Protein AF-0000000068866828 (afdb_homodimer)

Nearest PDB structures (foldseek):
  1rya-assembly1_B  TM=8.725E-01  e=2.929E-12  Escherichia coli
  2i8u-assembly1_B  TM=8.802E-01  e=6.859E-12  Escherichia coli
  2gt2-assembly2_C  TM=8.714E-01  e=5.096E-11  Escherichia coli
  2gt4-assembly2_C-2  TM=8.509E-01  e=1.826E-10  Escherichia coli K-12
  2gt2-assembly1_A  TM=8.702E-01  e=3.353E-10  Escherichia coli

Solvent-accessible surface area (backbone atoms only — not comparable to full-atom values): 23384 Å² total; per-residue (Å²): 126,53,58,54,61,32,41,31,40,58,65,75,70,71,68,84,54,83,67,59,53,64,61,42,28,55,39,36,50,39,34,14,32,30,29,14,30,31,48,32,22,34,83,85,56,57,30,33,47,33,31,27,29,71,45,64,64,58,62,36,73,36,64,45,50,45,71,30,47,39,77,52,44,62,40,51,26,31,41,51,30,41,29,70,40,27,62,43,90,66,67,52,70,54,46,38,50,44,45,39,36,32,41,31,29,18,38,32,78,41,53,67,29,77,64,21,38,22,34,38,29,42,31,22,39,32,68,43,53,72,71,57,55,73,62,44,49,70,45,68,87,50,28,81,46,71,49,78,36,50,40,66,55,48,62,74,44,75,49,59,67,65,60,38,48,49,54,34,31,48,51,24,46,50,30,45,51,52,32,43,53,36,53,75,71,64,50,53,44,63,59,39,21,52,33,41,48,47,22,47,49,39,42,46,50,41,52,48,56,56,36,68,35,13,34,71,69,81,43,35,27,28,33,39,78,56,95,82,34,64,46,68,35,52,52,130,126,53,57,56,62,31,40,31,40,58,66,74,70,69,68,85,54,82,65,58,52,64,59,41,28,56,40,37,50,40,34,14,33,30,29,14,30,31,49,30,22,35,83,83,56,56,30,33,46,35,30,25,29,72,44,63,64,58,61,38,72,35,64,45,49,45,70,30,48,40,76,53,47,61,40,52,25,30,40,51,31,39,28,69,40,28,63,44,89,66,67,52,67,55,46,40,50,43,44,38,35,31,40,30,28,20,38,33,76,40,52,68,31,75,64,22,38,21,33,39,29,43,32,21,41,33,67,41,53,72,71,56,55,72,62,45,48,71,45,66,90,50,28,80,45,72,46,78,36,50,40,68,55,48,62,74,43,76,49,58,65,68,60,39,48,48,55,33,33,46,52,24,46,51,29,46,50,52,32,44,51,36,54,76,69,63,51,54,44,63,58,39,22,52,33,41,49,48,23,44,50,39,42,46,51,41,54,49,56,54,32,69,36,26,18,52,76,76,34,33,27,30,34,38,77,56,95,82,35,64,46,68,34,49,52,130

Foldseek 3Di:
DDDDDDDDDDDDDFDPDDDPLVVVVVVQLPDAFEKEFEFEAAPVLQKTKWFQFCFPDDRGTDTQITGDGPPDDSLRRRQVSCCVFFVDRDDSVQWAFQDKDKDWGCAHPGPVGRSTGIYIYGYTYHHDYPVSNVSTDGDVVTGVDMDMDGLVCQCPHFDDVVSNLSSLSVQLVVLVVVLVVCVVVVHDPVVNVVSVVSNCVSVVVSVVSQCVQEPPDPFHWDWDDDPSGIHIHHDD/DDDDDDDDDDDDDFPPDDDPLQVVVVVQLPDAFEKEFEFEAAPVLQKTKWFQFCFPDDRGTDTQITGDGPPDDSLRRRQVSCCVFFVDRDDSVQWAFQDKDKDWGCAHPGPVGRSTGIYIYGYTYHHDYPVSNVSTDGDVNTGVDMDMDGLVCQCPHFDDVVSNLSSLSVQLVVLVVVLVVCVVVVHDPVVNVVSVVSNCVSVVVSVVSQVVLAQPPNFHWDWDDDPSGIHIHRDD

Radius of gyration: 21.5 Å; Cα contacts (8 Å, |Δi|>4): 1083; chains: 2; bounding box: 62×59×50 Å

InterPro domains:
  IPR000086 NUDIX hydrolase domain [PF00293] (37-169)
  IPR000086 NUDIX hydrolase domain [PS51462] (30-172)
  IPR015797 NUDIX hydrolase-like domain superfamily [SSF55811] (23-171)

Sequence (472 aa):
MQRTPQFITGEFTPRHCFLPDDEYGRCLDTVVKACSDVLVTDASGSKVFLGQRKVEPQPDWWYIGGRSKPGETPEAAAARNVRRELKLDLPLERFEVVANYSFVWQFRQQPPAGNGTADISTVHRLALGDAEVAGAVFDEKEYAATKWWPAEDVLSGDFHPALKQAIRDVRAADAFKRLRELVVAGGADADVATAARLLVETAGARDAAVDALGGADGAPVAVSFANGRYTYRRAAMQRTPQFITGEFTPRHCFLPDDEYGRCLDTVVKACSDVLVTDASGSKVFLGQRKVEPQPDWWYIGGRSKPGETPEAAAARNVRRELKLDLPLERFEVVANYSFVWQFRQQPPAGNGTADISTVHRLALGDAEVAGAVFDEKEYAATKWWPAEDVLSGDFHPALKQAIRDVRAADAFKRLRELVVAGGADADVATAARLLVETAGARDAAVDALGGADGAPVAVSFANGRYTYRRAA

Structure (mmCIF, N/CA/C/O backbone):
data_AF-0000000068866828-model_v1
#
loop_
_entity.id
_entity.type
_entity.pdbx_description
1 polymer 'Nudix hydrolase domain-containing protein'
#
loop_
_atom_site.group_PDB
_atom_site.id
_atom_site.type_symbol
_atom_site.label_atom_id
_atom_site.label_alt_id
_atom_site.label_comp_id
_atom_site.label_asym_id
_atom_site.label_entity_id
_atom_site.label_seq_id
_atom_site.pdbx_PDB_ins_code
_atom_site.Cartn_x
_atom_site.Cartn_y
_atom_site.Cartn_z
_atom_site.occupancy
_atom_site.B_iso_or_equiv
_atom_site.auth_seq_id
_atom_site.auth_comp_id
_atom_site.auth_asym_id
_atom_site.auth_atom_id
_atom_site.pdbx_PDB_model_num
ATOM 1 N N . MET A 1 1 ? -11.32 -3.801 4.336 1 71.44 1 MET A N 1
ATOM 2 C CA . MET A 1 1 ? -10.734 -2.469 4.438 1 71.44 1 MET A CA 1
ATOM 3 C C . MET A 1 1 ? -9.219 -2.527 4.25 1 71.44 1 MET A C 1
ATOM 5 O O . MET A 1 1 ? -8.641 -3.613 4.203 1 71.44 1 MET A O 1
ATOM 9 N N . GLN A 1 2 ? -8.531 -1.443 3.885 1 83.75 2 GLN A N 1
ATOM 10 C CA . GLN A 1 2 ? -7.117 -1.34 3.545 1 83.75 2 GLN A CA 1
ATOM 11 C C . GLN A 1 2 ? -6.238 -1.812 4.699 1 83.75 2 GLN A C 1
ATOM 13 O O . GLN A 1 2 ? -6.535 -1.539 5.867 1 83.75 2 GLN A O 1
ATOM 18 N N . ARG A 1 3 ? -5.418 -2.748 4.562 1 89.56 3 ARG A N 1
ATOM 19 C CA . ARG A 1 3 ? -4.383 -3.188 5.492 1 89.56 3 ARG A CA 1
ATOM 20 C C . ARG A 1 3 ? -3.053 -3.389 4.777 1 89.56 3 ARG A C 1
ATOM 22 O O . ARG A 1 3 ? -3.018 -3.555 3.555 1 89.56 3 ARG A O 1
ATOM 29 N N . THR A 1 4 ? -2.035 -3.32 5.555 1 94.88 4 THR A N 1
ATOM 30 C CA . THR A 1 4 ? -0.705 -3.623 5.039 1 94.88 4 THR A CA 1
ATOM 31 C C . THR A 1 4 ? 0.054 -4.531 6 1 94.88 4 THR A C 1
ATOM 33 O O . THR A 1 4 ? 0.999 -4.094 6.66 1 94.88 4 THR A O 1
ATOM 36 N N . PRO A 1 5 ? -0.365 -5.812 6.09 1 94.38 5 PRO A N 1
ATOM 37 C CA . PRO A 1 5 ? 0.338 -6.699 7.023 1 94.38 5 PRO A CA 1
ATOM 38 C C . PRO A 1 5 ? 1.823 -6.84 6.695 1 94.38 5 PRO A C 1
ATOM 40 O O . PRO A 1 5 ? 2.217 -6.73 5.531 1 94.38 5 PRO A O 1
ATOM 43 N N . GLN A 1 6 ? 2.584 -7.082 7.719 1 96.06 6 GLN A N 1
ATOM 44 C CA . GLN A 1 6 ? 4.012 -7.309 7.547 1 96.06 6 GLN A CA 1
ATOM 45 C C . GLN A 1 6 ? 4.367 -8.773 7.762 1 96.06 6 GLN A C 1
ATOM 47 O O . GLN A 1 6 ? 3.885 -9.406 8.703 1 96.06 6 GLN A O 1
ATOM 52 N N . PHE A 1 7 ? 5.168 -9.281 6.898 1 96.06 7 PHE A N 1
ATOM 53 C CA . PHE A 1 7 ? 5.75 -10.617 7.008 1 96.06 7 PHE A CA 1
ATOM 54 C C . PHE A 1 7 ? 7.262 -10.531 7.184 1 96.06 7 PHE A C 1
ATOM 56 O O . PHE A 1 7 ? 7.961 -9.961 6.344 1 96.06 7 PHE A O 1
ATOM 63 N N . ILE A 1 8 ? 7.715 -11.039 8.281 1 96.06 8 ILE A N 1
ATOM 64 C CA . ILE A 1 8 ? 9.148 -11.078 8.562 1 96.06 8 ILE A CA 1
ATOM 65 C C . ILE A 1 8 ? 9.664 -12.508 8.359 1 96.06 8 ILE A C 1
ATOM 67 O O . ILE A 1 8 ? 9.352 -13.398 9.148 1 96.06 8 ILE A O 1
ATOM 71 N N . THR A 1 9 ? 10.461 -12.719 7.352 1 95.31 9 THR A N 1
ATOM 72 C CA . THR A 1 9 ? 10.992 -14.047 7.055 1 95.31 9 THR A CA 1
ATOM 73 C C . THR A 1 9 ? 12.422 -14.18 7.57 1 95.31 9 THR A C 1
ATOM 75 O O . THR A 1 9 ? 13.336 -13.516 7.066 1 95.31 9 THR A O 1
ATOM 78 N N . GLY A 1 10 ? 12.609 -15.078 8.523 1 93.81 10 GLY A N 1
ATOM 79 C CA . GLY A 1 10 ? 13.906 -15.219 9.172 1 93.81 10 GLY A CA 1
ATOM 80 C C . GLY A 1 10 ? 14.164 -14.148 10.227 1 93.81 10 GLY A C 1
ATOM 81 O O . GLY A 1 10 ? 13.219 -13.555 10.758 1 93.81 10 GLY A O 1
ATOM 82 N N . GLU A 1 11 ? 15.43 -14.016 10.594 1 92.69 11 GLU A N 1
ATOM 83 C CA . GLU A 1 11 ? 15.828 -13.016 11.578 1 92.69 11 GLU A CA 1
ATOM 84 C C . GLU A 1 11 ? 16.281 -11.727 10.906 1 92.69 11 GLU A C 1
ATOM 86 O O . GLU A 1 11 ? 16.938 -11.766 9.859 1 92.69 11 GLU A O 1
ATOM 91 N N . PHE A 1 12 ? 15.836 -10.664 11.445 1 94.69 12 PHE A N 1
ATOM 92 C CA . PHE A 1 12 ? 16.219 -9.359 10.906 1 94.69 12 PHE A CA 1
ATOM 93 C C . PHE A 1 12 ? 16.594 -8.398 12.039 1 94.69 12 PHE A C 1
ATOM 95 O O . PHE A 1 12 ? 15.828 -8.25 13 1 94.69 12 PHE A O 1
ATOM 102 N N . THR A 1 13 ? 17.75 -7.738 11.891 1 93.12 13 THR A N 1
ATOM 103 C CA . THR A 1 13 ? 18.172 -6.707 12.828 1 93.12 13 THR A CA 1
ATOM 104 C C . THR A 1 13 ? 18.219 -5.34 12.148 1 93.12 13 THR A C 1
ATOM 106 O O . THR A 1 13 ? 19 -5.125 11.227 1 93.12 13 THR A O 1
ATOM 109 N N . PRO A 1 14 ? 17.438 -4.457 12.641 1 90.56 14 PRO A N 1
ATOM 110 C CA . PRO A 1 14 ? 17.469 -3.117 12.055 1 90.56 14 PRO A CA 1
ATOM 111 C C . PRO A 1 14 ? 18.812 -2.424 12.266 1 90.56 14 PRO A C 1
ATOM 113 O O . PRO A 1 14 ? 19.422 -2.551 13.328 1 90.56 14 PRO A O 1
ATOM 116 N N . ARG A 1 15 ? 19.312 -1.716 11.305 1 87.75 15 ARG A N 1
ATOM 117 C CA . ARG A 1 15 ? 20.609 -1.033 11.398 1 87.75 15 ARG A CA 1
ATOM 118 C C . ARG A 1 15 ? 20.422 0.473 11.547 1 87.75 15 ARG A C 1
ATOM 120 O O . ARG A 1 15 ? 21.312 1.173 12.016 1 87.75 15 ARG A O 1
ATOM 127 N N . HIS A 1 16 ? 19.391 1.045 11.398 1 81.56 16 HIS A N 1
ATOM 128 C CA . HIS A 1 16 ? 19.031 2.457 11.484 1 81.56 16 HIS A CA 1
ATOM 129 C C . HIS A 1 16 ? 20.203 3.342 11.062 1 81.56 16 HIS A C 1
ATOM 131 O O . HIS A 1 16 ? 20.656 4.195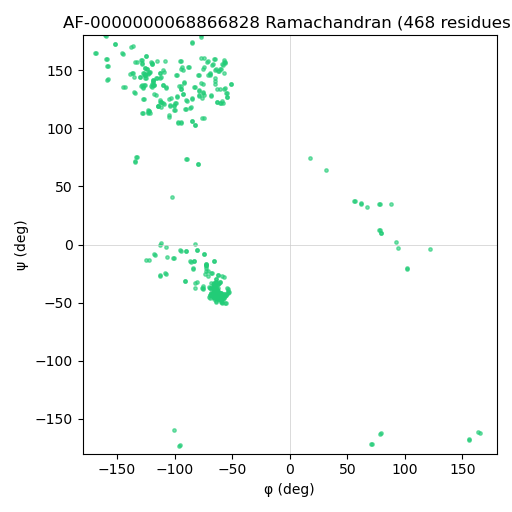 11.836 1 81.56 16 HIS A O 1
ATOM 137 N N . CYS A 1 17 ? 20.625 3.266 9.852 1 85.06 17 CYS A N 1
ATOM 138 C CA . CYS A 1 17 ? 21.781 4.023 9.359 1 85.06 17 CYS A CA 1
ATOM 139 C C . CYS A 1 17 ? 21.328 5.137 8.422 1 85.06 17 CYS A C 1
ATOM 141 O O . CYS A 1 17 ? 20.188 5.152 7.969 1 85.06 17 CYS A O 1
ATOM 143 N N . PHE A 1 18 ? 22.266 6.164 8.305 1 88.94 18 PHE A N 1
ATOM 144 C CA . PHE A 1 18 ? 22.062 7.281 7.391 1 88.94 18 PHE A CA 1
ATOM 145 C C . PHE A 1 18 ? 23.172 7.336 6.344 1 88.94 18 PHE A C 1
ATOM 147 O O . PHE A 1 18 ? 24.328 7.102 6.66 1 88.94 18 PHE A O 1
ATOM 154 N N . LEU A 1 19 ? 22.734 7.676 5.184 1 93.31 19 LEU A N 1
ATOM 155 C CA . LEU A 1 19 ? 23.688 7.902 4.105 1 93.31 19 LEU A CA 1
ATOM 156 C C . LEU A 1 19 ? 23.969 9.391 3.938 1 93.31 19 LEU A C 1
ATOM 158 O O . LEU A 1 19 ? 23.109 10.227 4.18 1 93.31 19 LEU A O 1
ATOM 162 N N . PRO A 1 20 ? 25.234 9.641 3.57 1 94.38 20 PRO A N 1
ATOM 163 C CA . PRO A 1 20 ? 25.484 11.031 3.176 1 94.38 20 PRO A CA 1
ATOM 164 C C . PRO A 1 20 ? 24.562 11.492 2.047 1 94.38 20 PRO A C 1
ATOM 166 O O . PRO A 1 20 ? 24.109 10.672 1.243 1 94.38 20 PRO A O 1
ATOM 169 N N . ASP A 1 21 ? 24.391 12.781 1.974 1 94.31 21 ASP A N 1
ATOM 170 C CA . ASP A 1 21 ? 23.406 13.352 1.072 1 94.31 21 ASP A CA 1
ATOM 171 C C . ASP A 1 21 ? 23.656 12.93 -0.371 1 94.31 21 ASP A C 1
ATOM 173 O O . ASP A 1 21 ? 22.719 12.633 -1.113 1 94.31 21 ASP A O 1
ATOM 177 N N . ASP A 1 22 ? 24.844 12.938 -0.783 1 93.19 22 ASP A N 1
ATOM 178 C CA . ASP A 1 22 ? 25.172 12.594 -2.166 1 93.19 22 ASP A CA 1
ATOM 179 C C . ASP A 1 22 ? 24.844 11.133 -2.465 1 93.19 22 ASP A C 1
ATOM 181 O O . ASP A 1 22 ? 24.25 10.828 -3.504 1 93.19 22 ASP A O 1
ATOM 185 N N . GLU A 1 23 ? 25.234 10.242 -1.543 1 93.88 23 GLU A N 1
ATOM 186 C CA . GLU A 1 23 ? 24.906 8.828 -1.703 1 93.88 23 GLU A CA 1
ATOM 187 C C . GLU A 1 23 ? 23.406 8.586 -1.621 1 93.88 23 GLU A C 1
ATOM 189 O O . GLU A 1 23 ? 22.859 7.785 -2.381 1 93.88 23 GLU A O 1
ATOM 194 N N . TYR A 1 24 ? 22.828 9.258 -0.709 1 95.69 24 TYR A N 1
ATOM 195 C CA . TYR A 1 24 ? 21.375 9.125 -0.58 1 95.69 24 TYR A CA 1
ATOM 196 C C . TYR A 1 24 ? 20.672 9.625 -1.835 1 95.69 24 TYR A C 1
ATOM 198 O O . TYR A 1 24 ? 19.672 9.047 -2.254 1 95.69 24 TYR A O 1
ATOM 206 N N . GLY A 1 25 ? 21.172 10.688 -2.375 1 94.75 25 GLY A N 1
ATOM 207 C CA . GLY A 1 25 ? 20.625 11.172 -3.633 1 94.75 25 GLY A CA 1
ATOM 208 C C . GLY A 1 25 ? 20.656 10.117 -4.73 1 94.75 25 GLY A C 1
ATOM 209 O O . GLY A 1 25 ? 19.672 9.938 -5.441 1 94.75 25 GLY A O 1
ATOM 210 N N . ARG A 1 26 ? 21.75 9.422 -4.844 1 94.44 26 ARG A N 1
ATOM 211 C CA . ARG A 1 26 ? 21.844 8.352 -5.836 1 94.44 26 ARG A CA 1
ATOM 212 C C . ARG A 1 26 ? 20.891 7.211 -5.512 1 94.44 26 ARG A C 1
ATOM 214 O O . ARG A 1 26 ? 20.328 6.59 -6.414 1 94.44 26 ARG A O 1
ATOM 221 N N . CYS A 1 27 ? 20.75 6.992 -4.262 1 95.38 27 CYS A N 1
ATOM 222 C CA . CYS A 1 27 ? 19.766 6.008 -3.82 1 95.38 27 CYS A CA 1
ATOM 223 C C . CYS A 1 27 ? 18.359 6.375 -4.305 1 95.38 27 CYS A C 1
ATOM 225 O O . CYS A 1 27 ? 17.672 5.547 -4.887 1 95.38 27 CYS A O 1
ATOM 227 N N . LEU A 1 28 ? 18.016 7.617 -4.152 1 96.06 28 LEU A N 1
ATOM 228 C CA . LEU A 1 28 ? 16.688 8.086 -4.5 1 96.06 28 LEU A CA 1
ATOM 229 C C . LEU A 1 28 ? 16.469 8.031 -6.008 1 96.06 28 LEU A C 1
ATOM 231 O O . LEU A 1 28 ? 15.32 7.938 -6.469 1 96.06 28 LEU A O 1
ATOM 235 N N . ASP A 1 29 ? 17.531 8.07 -6.766 1 96.06 29 ASP A N 1
ATOM 236 C CA . ASP A 1 29 ? 17.438 7.957 -8.219 1 96.06 29 ASP A CA 1
ATOM 237 C C . ASP A 1 29 ? 17.109 6.523 -8.633 1 96.06 29 ASP A C 1
ATOM 239 O O . ASP A 1 29 ? 16.672 6.285 -9.758 1 96.06 29 ASP A O 1
ATOM 243 N N . THR A 1 30 ? 17.312 5.59 -7.699 1 95.19 30 THR A N 1
ATOM 244 C CA . THR A 1 30 ? 17.281 4.184 -8.086 1 95.19 30 THR A CA 1
ATOM 245 C C . THR A 1 30 ? 16.078 3.479 -7.461 1 95.19 30 THR A C 1
ATOM 247 O O . THR A 1 30 ? 15.547 2.52 -8.031 1 95.19 30 THR A O 1
ATOM 250 N N . VAL A 1 31 ? 15.602 3.979 -6.32 1 96.12 31 VAL A N 1
ATOM 251 C CA . VAL A 1 31 ? 14.594 3.219 -5.582 1 96.12 31 VAL A CA 1
ATOM 252 C C . VAL A 1 31 ? 13.367 4.086 -5.336 1 96.12 31 VAL A C 1
ATOM 254 O O . VAL A 1 31 ? 13.461 5.316 -5.297 1 96.12 31 VAL A O 1
ATOM 257 N N . VAL A 1 32 ? 12.219 3.469 -5.332 1 97.88 32 VAL A N 1
ATOM 258 C CA . VAL A 1 32 ? 11.016 4.043 -4.73 1 97.88 32 VAL A CA 1
ATOM 259 C C . VAL A 1 32 ? 10.969 3.701 -3.242 1 97.88 32 VAL A C 1
ATOM 261 O O . VAL A 1 32 ? 10.922 2.527 -2.867 1 97.88 32 VAL A O 1
ATOM 264 N N . LYS A 1 33 ? 11.008 4.672 -2.412 1 98.19 33 LYS A N 1
ATOM 265 C CA . LYS A 1 33 ? 11.117 4.41 -0.98 1 98.19 33 LYS A CA 1
ATOM 266 C C . LYS A 1 33 ? 9.742 4.383 -0.32 1 98.19 33 LYS A C 1
ATOM 268 O O . LYS A 1 33 ? 8.789 4.984 -0.824 1 98.19 33 LYS A O 1
ATOM 273 N N . ALA A 1 34 ? 9.656 3.74 0.811 1 98.56 34 ALA A N 1
ATOM 274 C CA . ALA A 1 34 ? 8.414 3.664 1.576 1 98.56 34 ALA A CA 1
ATOM 275 C C . ALA A 1 34 ? 8.328 4.793 2.6 1 98.56 34 ALA A C 1
ATOM 277 O O . ALA A 1 34 ? 9.328 5.141 3.23 1 98.56 34 ALA A O 1
ATOM 278 N N . CYS A 1 35 ? 7.164 5.328 2.707 1 98.38 35 CYS A N 1
ATOM 279 C CA . CYS A 1 35 ? 6.82 6.309 3.732 1 98.38 35 CYS A CA 1
ATOM 280 C C . CYS A 1 35 ? 5.551 5.902 4.469 1 98.38 35 CYS A C 1
ATOM 282 O O . CYS A 1 35 ? 4.82 5.02 4.02 1 98.38 35 CYS A O 1
ATOM 284 N N . SER A 1 36 ? 5.379 6.41 5.613 1 98.25 36 SER A N 1
ATOM 285 C CA . SER A 1 36 ? 4.141 6.324 6.383 1 98.25 36 SER A CA 1
ATOM 286 C C . SER A 1 36 ? 3.607 7.711 6.73 1 98.25 36 SER A C 1
ATOM 288 O O . SER A 1 36 ? 4.27 8.477 7.43 1 98.25 36 SER A O 1
ATOM 290 N N . ASP A 1 37 ? 2.484 7.984 6.188 1 98.19 37 ASP A N 1
ATOM 291 C CA . ASP A 1 37 ? 1.823 9.266 6.402 1 98.19 37 ASP A CA 1
ATOM 292 C C . ASP A 1 37 ? 0.583 9.109 7.277 1 98.19 37 ASP A C 1
ATOM 294 O O . ASP A 1 37 ? -0.05 8.047 7.277 1 98.19 37 ASP A O 1
ATOM 298 N N . VAL A 1 38 ? 0.293 10.156 8.047 1 98.25 38 VAL A N 1
ATOM 299 C CA . VAL A 1 38 ? -0.773 10.055 9.039 1 98.25 38 VAL A CA 1
ATOM 300 C C . VAL A 1 38 ? -1.753 11.211 8.859 1 98.25 38 VAL A C 1
ATOM 302 O O . VAL A 1 38 ? -1.39 12.375 9.047 1 98.25 38 VAL A O 1
ATOM 305 N N . LEU A 1 39 ? -2.912 10.875 8.477 1 98.19 39 LEU A N 1
ATOM 306 C CA . LEU A 1 39 ? -4.016 11.82 8.523 1 98.19 39 LEU A CA 1
ATOM 307 C C . LEU A 1 39 ? -4.625 11.875 9.922 1 98.19 39 LEU A C 1
ATOM 309 O O . LEU A 1 39 ? -5.379 10.984 10.305 1 98.19 39 LEU A O 1
ATOM 313 N N . VAL A 1 40 ? -4.301 12.898 10.641 1 97.25 40 VAL A N 1
ATOM 314 C CA . VAL A 1 40 ? -4.859 13.094 11.977 1 97.25 40 VAL A CA 1
ATOM 315 C C . VAL A 1 40 ? -6.273 13.664 11.867 1 97.25 40 VAL A C 1
ATOM 317 O O . VAL A 1 40 ? -6.5 14.648 11.164 1 97.25 40 VAL A O 1
ATOM 320 N N . THR A 1 41 ? -7.188 13.039 12.523 1 97.69 41 THR A N 1
ATOM 321 C CA . THR A 1 41 ? -8.578 13.492 12.539 1 97.69 41 THR A CA 1
ATOM 322 C C . THR A 1 41 ? -9.07 13.688 13.969 1 97.69 41 THR A C 1
ATOM 324 O O . THR A 1 41 ? -8.438 13.203 14.914 1 97.69 41 THR A O 1
ATOM 327 N N . ASP A 1 42 ? -10.141 14.414 14.094 1 95.56 42 ASP A N 1
ATOM 328 C CA . ASP A 1 42 ? -10.859 14.344 15.359 1 95.56 42 ASP A CA 1
ATOM 329 C C . ASP A 1 42 ? -11.68 13.055 15.453 1 95.56 42 ASP A C 1
ATOM 331 O O . ASP A 1 42 ? -11.703 12.266 14.508 1 95.56 42 ASP A O 1
ATOM 335 N N . ALA A 1 43 ? -12.336 12.875 16.547 1 90.5 43 ALA A N 1
ATOM 336 C CA . ALA A 1 43 ? -13.047 11.625 16.797 1 90.5 43 ALA A CA 1
ATOM 337 C C . ALA A 1 43 ? -14.148 11.406 15.766 1 90.5 43 ALA A C 1
ATOM 339 O O . ALA A 1 43 ? -14.398 10.273 15.344 1 90.5 43 ALA A O 1
ATOM 340 N N . SER A 1 44 ? -14.773 12.469 15.32 1 91.38 44 SER A N 1
ATOM 341 C CA . SER A 1 44 ? -15.906 12.352 14.414 1 91.38 44 SER A CA 1
ATOM 342 C C . SER A 1 44 ? -15.445 12.273 12.961 1 91.38 44 SER A C 1
ATOM 344 O O . SER A 1 44 ? -16.234 11.93 12.078 1 91.38 44 SER A O 1
ATOM 346 N N . GLY A 1 45 ? -14.195 12.609 12.703 1 93.88 45 GLY A N 1
ATOM 347 C CA . GLY A 1 45 ? -13.711 12.672 11.336 1 93.88 45 GLY A CA 1
ATOM 348 C C . GLY A 1 45 ? -14.109 13.953 10.617 1 93.88 45 GLY A C 1
ATOM 349 O O . GLY A 1 45 ? -13.875 14.094 9.414 1 93.88 45 GLY A O 1
ATOM 350 N N . SER A 1 46 ? -14.648 14.93 11.336 1 95.81 46 SER A N 1
ATOM 351 C CA . SER A 1 46 ? -15.148 16.156 10.719 1 95.81 46 SER A CA 1
ATOM 352 C C . SER A 1 46 ? -14.023 17.156 10.508 1 95.81 46 SER A C 1
ATOM 354 O O . SER A 1 46 ? -14.18 18.125 9.742 1 95.81 46 SER A O 1
ATOM 356 N N . LYS A 1 47 ? -12.969 16.984 11.234 1 96.81 47 LYS A N 1
ATOM 357 C CA . LYS A 1 47 ? -11.797 17.844 11.094 1 96.81 47 LYS A CA 1
ATOM 358 C C . LYS A 1 47 ? -10.539 17.031 10.836 1 96.81 47 LYS A C 1
ATOM 360 O O . LYS A 1 47 ? -10.445 15.867 11.258 1 96.81 47 LYS A O 1
ATOM 365 N N . VAL A 1 48 ? -9.617 17.609 10.164 1 97.25 48 VAL A N 1
ATOM 366 C CA . VAL A 1 48 ? -8.297 17.031 9.969 1 97.25 48 VAL A CA 1
ATOM 367 C C . VAL A 1 48 ? -7.215 18 10.43 1 97.25 48 VAL A C 1
ATOM 369 O O . VAL A 1 48 ? -7.379 19.219 10.305 1 97.25 48 VAL A O 1
ATOM 372 N N . PHE A 1 49 ? -6.18 17.469 11.008 1 95 49 PHE A N 1
ATOM 373 C CA . PHE A 1 49 ? -5.031 18.25 11.469 1 95 49 PHE A CA 1
ATOM 374 C C . PHE A 1 49 ? -3.881 18.156 10.469 1 95 49 PHE A C 1
ATOM 376 O O . PHE A 1 49 ? -3.385 17.062 10.188 1 95 49 PHE A O 1
ATOM 383 N N . LEU A 1 50 ? -3.438 19.328 9.891 1 95.12 50 LEU A N 1
ATOM 384 C CA . LEU A 1 50 ? -2.383 19.375 8.883 1 95.12 50 LEU A CA 1
ATOM 385 C C . LEU A 1 50 ? -1.253 20.312 9.32 1 95.12 50 LEU A C 1
ATOM 387 O O . LEU A 1 50 ? -1.462 21.203 10.133 1 95.12 50 LEU A O 1
ATOM 391 N N . GLY A 1 51 ? -0.104 20 8.852 1 93.25 51 GLY A N 1
ATOM 392 C CA . GLY A 1 51 ? 1.042 20.875 9.008 1 93.25 51 GLY A CA 1
ATOM 393 C C . GLY A 1 51 ? 1.486 21.516 7.703 1 93.25 51 GLY A C 1
ATOM 394 O O . GLY A 1 51 ? 1.486 20.859 6.656 1 93.25 51 GLY A O 1
ATOM 395 N N . GLN A 1 52 ? 1.784 22.781 7.812 1 93.5 52 GLN A N 1
ATOM 396 C CA . GLN A 1 52 ? 2.355 23.469 6.66 1 93.5 52 GLN A CA 1
ATOM 397 C C . GLN A 1 52 ? 3.869 23.281 6.602 1 93.5 52 GLN A C 1
ATOM 399 O O . GLN A 1 52 ? 4.605 23.938 7.332 1 93.5 52 GLN A O 1
ATOM 404 N N . ARG A 1 53 ? 4.301 22.438 5.652 1 90.12 53 ARG A N 1
ATOM 405 C CA . ARG A 1 53 ? 5.715 22.078 5.547 1 90.12 53 ARG A CA 1
ATOM 406 C C . ARG A 1 53 ? 6.523 23.219 4.945 1 90.12 53 ARG A C 1
ATOM 408 O O . ARG A 1 53 ? 6.023 23.969 4.094 1 90.12 53 ARG A O 1
ATOM 415 N N . LYS A 1 54 ? 7.852 23.281 5.344 1 87 54 LYS A N 1
ATOM 416 C CA . LYS A 1 54 ? 8.758 24.297 4.84 1 87 54 LYS A CA 1
ATOM 417 C C . LYS A 1 54 ? 9.836 23.688 3.945 1 87 54 LYS A C 1
ATOM 419 O O . LYS A 1 54 ? 10.672 24.406 3.395 1 87 54 LYS A O 1
ATOM 424 N N . VAL A 1 55 ? 9.797 22.359 3.734 1 82.94 55 VAL A N 1
ATOM 425 C CA . VAL A 1 55 ? 10.898 21.688 3.066 1 82.94 55 VAL A CA 1
ATOM 426 C C . VAL A 1 55 ? 10.367 20.844 1.907 1 82.94 55 VAL A C 1
ATOM 428 O O . VAL A 1 55 ? 9.188 20.5 1.879 1 82.94 55 VAL A O 1
ATOM 431 N N . GLU A 1 56 ? 11.297 20.641 0.955 1 85.5 56 GLU A N 1
ATOM 432 C CA . GLU A 1 56 ? 10.984 19.734 -0.135 1 85.5 56 GLU A CA 1
ATOM 433 C C . GLU A 1 56 ? 10.797 18.297 0.381 1 85.5 56 GLU A C 1
ATOM 435 O O . GLU A 1 56 ? 11.344 17.938 1.423 1 85.5 56 GLU A O 1
ATOM 440 N N . PRO A 1 57 ? 9.992 17.484 -0.248 1 88.06 57 PRO A N 1
ATOM 441 C CA . PRO A 1 57 ? 9.445 17.656 -1.595 1 88.06 57 PRO A CA 1
ATOM 442 C C . PRO A 1 57 ? 8.055 18.281 -1.588 1 88.06 57 PRO A C 1
ATOM 444 O O . PRO A 1 57 ? 7.504 18.594 -2.65 1 88.06 57 PRO A O 1
ATOM 447 N N . GLN A 1 58 ? 7.379 18.547 -0.515 1 82.81 58 GLN A N 1
ATOM 448 C CA . GLN A 1 58 ? 6.004 19.031 -0.47 1 82.81 58 GLN A CA 1
ATOM 449 C C . GLN A 1 58 ? 5.867 20.203 0.498 1 82.81 58 GLN A C 1
ATOM 451 O O . GLN A 1 58 ? 5.238 20.078 1.552 1 82.81 58 GLN A O 1
ATOM 456 N N . PRO A 1 59 ? 6.359 21.375 0.041 1 83.94 59 PRO A N 1
ATOM 457 C CA . PRO A 1 59 ? 6.297 22.547 0.916 1 83.94 59 PRO A CA 1
ATOM 458 C C . PRO A 1 59 ? 4.918 23.203 0.918 1 83.94 59 PRO A C 1
ATOM 460 O O . PRO A 1 59 ? 4.773 24.344 0.447 1 83.94 59 PRO A O 1
ATOM 463 N N . ASP A 1 60 ? 3.9 22.609 1.451 1 91 60 ASP A N 1
ATOM 464 C CA . ASP A 1 60 ? 2.516 23.031 1.617 1 91 60 ASP A CA 1
ATOM 465 C C . ASP A 1 60 ? 1.82 22.234 2.715 1 91 60 ASP A C 1
ATOM 467 O O . ASP A 1 60 ? 2.459 21.438 3.41 1 91 60 ASP A O 1
ATOM 471 N N . TRP A 1 61 ? 0.564 22.562 2.928 1 93.88 61 TRP A N 1
ATOM 472 C CA . TRP A 1 61 ? -0.195 21.781 3.898 1 93.88 61 TRP A CA 1
ATOM 473 C C . TRP A 1 61 ? -0.149 20.297 3.555 1 93.88 61 TRP A C 1
ATOM 475 O O . TRP A 1 61 ? -0.426 19.906 2.418 1 93.88 61 TRP A O 1
ATOM 485 N N . TRP A 1 62 ? 0.235 19.516 4.504 1 95.31 62 TRP A N 1
ATOM 486 C CA . TRP A 1 62 ? 0.466 18.109 4.242 1 95.31 62 TRP A CA 1
ATOM 487 C C . TRP A 1 62 ? 0.226 17.266 5.496 1 95.31 62 TRP A C 1
ATOM 489 O O . TRP A 1 62 ? -0.061 17.812 6.566 1 95.31 62 TRP A O 1
ATOM 499 N N . TYR A 1 63 ? 0.252 15.891 5.379 1 93.88 63 TYR A N 1
ATOM 500 C CA . TYR A 1 63 ? 0.189 14.914 6.465 1 93.88 63 TYR A CA 1
ATOM 501 C C . TYR A 1 63 ? 1.32 15.141 7.465 1 93.88 63 TYR A C 1
ATOM 503 O O . TYR A 1 63 ? 2.346 15.734 7.125 1 93.88 63 TYR A O 1
ATOM 511 N N . ILE A 1 64 ? 0.982 14.617 8.617 1 93.88 64 ILE A N 1
ATOM 512 C CA . ILE A 1 64 ? 2.119 14.234 9.445 1 93.88 64 ILE A CA 1
ATOM 513 C C . ILE A 1 64 ? 2.738 12.945 8.906 1 93.88 64 ILE A C 1
ATOM 515 O O . ILE A 1 64 ? 2.021 12.047 8.453 1 93.88 64 ILE A O 1
ATOM 519 N N . GLY A 1 65 ? 4.004 12.836 8.859 1 94.94 65 GLY A N 1
ATOM 520 C CA . GLY A 1 65 ? 4.531 11.578 8.352 1 94.94 65 GLY A CA 1
ATOM 521 C C . GLY A 1 65 ? 6.004 11.656 7.992 1 94.94 65 GLY A C 1
ATOM 522 O O . GLY A 1 65 ? 6.742 12.477 8.539 1 94.94 65 GLY A O 1
ATOM 523 N N . GLY A 1 66 ? 6.441 10.664 7.172 1 94.94 66 GLY A N 1
ATOM 524 C CA . GLY A 1 66 ? 7.832 10.57 6.758 1 94.94 66 GLY A CA 1
ATOM 525 C C . GLY A 1 66 ? 8.25 9.172 6.363 1 94.94 66 GLY A C 1
ATOM 526 O O . GLY A 1 66 ? 7.402 8.297 6.172 1 94.94 66 GLY A O 1
ATOM 527 N N . ARG A 1 67 ? 9.547 9.031 6.223 1 95.56 67 ARG A N 1
ATOM 528 C CA . ARG A 1 67 ? 10.102 7.789 5.688 1 95.56 67 ARG A CA 1
ATOM 529 C C . ARG A 1 67 ? 9.914 6.641 6.672 1 95.56 67 ARG A C 1
ATOM 531 O O . ARG A 1 67 ? 9.875 6.852 7.887 1 95.56 67 ARG A O 1
ATOM 538 N N . SER A 1 68 ? 9.727 5.453 6.141 1 97.19 68 SER A N 1
ATOM 539 C CA . SER A 1 68 ? 9.797 4.211 6.906 1 97.19 68 SER A CA 1
ATOM 540 C C . SER A 1 68 ? 11.227 3.682 6.973 1 97.19 68 SER A C 1
ATOM 542 O O . SER A 1 68 ? 12.031 3.951 6.086 1 97.19 68 SER A O 1
ATOM 544 N N . LYS A 1 69 ? 11.508 2.961 8.023 1 97 69 LYS A N 1
ATOM 545 C CA . LYS A 1 69 ? 12.82 2.338 8.18 1 97 69 LYS A CA 1
ATOM 546 C C . LYS A 1 69 ? 12.719 0.817 8.094 1 97 69 LYS A C 1
ATOM 548 O O . LYS A 1 69 ? 11.727 0.228 8.539 1 97 69 LYS A O 1
ATOM 553 N N . PRO A 1 70 ? 13.82 0.236 7.555 1 97.5 70 PRO A N 1
ATOM 554 C CA . PRO A 1 70 ? 13.781 -1.225 7.457 1 97.5 70 PRO A CA 1
ATOM 555 C C . PRO A 1 70 ? 13.508 -1.902 8.797 1 97.5 70 PRO A C 1
ATOM 557 O O . PRO A 1 70 ? 14.102 -1.532 9.812 1 97.5 70 PRO A O 1
ATOM 560 N N . GLY A 1 71 ? 12.523 -2.834 8.797 1 95.75 71 GLY A N 1
ATOM 561 C CA . GLY A 1 71 ? 12.203 -3.578 10 1 95.75 71 GLY A CA 1
ATOM 562 C C . GLY A 1 71 ? 10.953 -3.07 10.703 1 95.75 71 GLY A C 1
ATOM 563 O O . GLY A 1 71 ? 10.32 -3.805 11.461 1 95.75 71 GLY A O 1
ATOM 564 N N . GLU A 1 72 ? 10.555 -1.848 10.445 1 95 72 GLU A N 1
ATOM 565 C CA . GLU A 1 72 ? 9.352 -1.262 11.039 1 95 72 GLU A CA 1
ATOM 566 C C . GLU A 1 72 ? 8.102 -1.677 10.281 1 95 72 GLU A C 1
ATOM 568 O O . GLU A 1 72 ? 8.109 -1.759 9.047 1 95 72 GLU A O 1
ATOM 573 N N . THR A 1 73 ? 7.086 -2.037 11.109 1 95.25 73 THR A N 1
ATOM 574 C CA . THR A 1 73 ? 5.789 -2.098 10.445 1 95.25 73 THR A CA 1
ATOM 575 C C . THR A 1 73 ? 5.355 -0.71 9.977 1 95.25 73 THR A C 1
ATOM 577 O O . THR A 1 73 ? 5.867 0.302 10.469 1 95.25 73 THR A O 1
ATOM 580 N N . PRO A 1 74 ? 4.438 -0.688 9.016 1 96.31 74 PRO A N 1
ATOM 581 C CA . PRO A 1 74 ? 3.889 0.617 8.641 1 96.31 74 PRO A CA 1
ATOM 582 C C . PRO A 1 74 ? 3.348 1.398 9.836 1 96.31 74 PRO A C 1
ATOM 584 O O . PRO A 1 74 ? 3.572 2.607 9.938 1 96.31 74 PRO A O 1
ATOM 587 N N . GLU A 1 75 ? 2.688 0.734 10.727 1 96.44 75 GLU A N 1
ATOM 588 C CA . GLU A 1 75 ? 2.137 1.377 11.914 1 96.44 75 GLU A CA 1
ATOM 589 C C . GLU A 1 75 ? 3.246 1.889 12.828 1 96.44 75 GLU A C 1
ATOM 591 O O . GLU A 1 75 ? 3.146 2.986 13.383 1 96.44 75 GLU A O 1
ATOM 596 N N . ALA A 1 76 ? 4.289 1.091 12.969 1 96.19 76 ALA A N 1
ATOM 597 C CA . ALA A 1 76 ? 5.414 1.517 13.797 1 96.19 76 ALA A CA 1
ATOM 598 C C . ALA A 1 76 ? 6.098 2.744 13.203 1 96.19 76 ALA A C 1
ATOM 600 O O . ALA A 1 76 ? 6.504 3.652 13.93 1 96.19 76 ALA A O 1
ATOM 601 N N . ALA A 1 77 ? 6.277 2.73 11.906 1 96.94 77 ALA A N 1
ATOM 602 C CA . ALA A 1 77 ? 6.84 3.9 11.234 1 96.94 77 ALA A CA 1
ATOM 603 C C . ALA A 1 77 ? 5.969 5.133 11.453 1 96.94 77 ALA A C 1
ATOM 605 O O . ALA A 1 77 ? 6.477 6.211 11.773 1 96.94 77 ALA A O 1
ATOM 606 N N . ALA A 1 78 ? 4.652 4.969 11.305 1 97.38 78 ALA A N 1
ATOM 607 C CA . ALA A 1 78 ? 3.707 6.059 11.531 1 97.38 78 ALA A CA 1
ATOM 608 C C . ALA A 1 78 ? 3.822 6.598 12.953 1 97.38 78 ALA A C 1
ATOM 610 O O . ALA A 1 78 ? 3.91 7.812 13.156 1 97.38 78 ALA A O 1
ATOM 611 N N . ALA A 1 79 ? 3.846 5.688 13.875 1 97.06 79 ALA A N 1
ATOM 612 C CA . ALA A 1 79 ? 3.932 6.07 15.281 1 97.06 79 ALA A CA 1
ATOM 613 C C . ALA A 1 79 ? 5.227 6.824 15.562 1 97.06 79 ALA A C 1
ATOM 615 O O . ALA A 1 79 ? 5.227 7.832 16.281 1 97.06 79 ALA A O 1
ATOM 616 N N . ARG A 1 80 ? 6.312 6.324 15.055 1 96.81 80 ARG A N 1
ATOM 617 C CA . ARG A 1 80 ? 7.59 7 15.242 1 96.81 80 ARG A CA 1
ATOM 618 C C . ARG A 1 80 ? 7.559 8.406 14.648 1 96.81 80 ARG A C 1
ATOM 620 O O . ARG A 1 80 ? 8.07 9.352 15.258 1 96.81 80 ARG A O 1
ATOM 627 N N . ASN A 1 81 ? 7.004 8.562 13.492 1 96.19 81 ASN A N 1
ATOM 628 C CA . ASN A 1 81 ? 6.898 9.867 12.852 1 96.19 81 ASN A CA 1
ATOM 629 C C . ASN A 1 81 ? 6.051 10.828 13.68 1 96.19 81 ASN A C 1
ATOM 631 O O . ASN A 1 81 ? 6.402 12 13.828 1 96.19 81 ASN A O 1
ATOM 635 N N . VAL A 1 82 ? 4.938 10.367 14.211 1 95.94 82 VAL A N 1
ATOM 636 C CA . VAL A 1 82 ? 4.066 11.188 15.047 1 95.94 82 VAL A CA 1
ATOM 637 C C . VAL A 1 82 ? 4.805 11.586 16.328 1 95.94 82 VAL A C 1
ATOM 639 O O . VAL A 1 82 ? 4.738 12.734 16.766 1 95.94 82 VAL A O 1
ATOM 642 N N . ARG A 1 83 ? 5.512 10.656 16.891 1 95.56 83 ARG A N 1
ATOM 643 C CA . ARG A 1 83 ? 6.305 10.977 18.078 1 95.56 83 ARG A CA 1
ATOM 644 C C . ARG A 1 83 ? 7.34 12.055 17.781 1 95.56 83 ARG A C 1
ATOM 646 O O . ARG A 1 83 ? 7.527 12.977 18.578 1 95.56 83 ARG A O 1
ATOM 653 N N . ARG A 1 84 ? 7.984 11.914 16.719 1 93.69 84 ARG A N 1
ATOM 654 C CA . ARG A 1 84 ? 9.023 12.859 16.328 1 93.69 84 ARG A CA 1
ATOM 655 C C . ARG A 1 84 ? 8.43 14.234 16.047 1 93.69 84 ARG A C 1
ATOM 657 O O . ARG A 1 84 ? 8.953 15.25 16.516 1 93.69 84 ARG A O 1
ATOM 664 N N . GLU A 1 85 ? 7.316 14.297 15.305 1 92.94 85 GLU A N 1
ATOM 665 C CA . GLU A 1 85 ? 6.809 15.555 14.766 1 92.94 85 GLU A CA 1
ATOM 666 C C . GLU A 1 85 ? 5.824 16.203 15.734 1 92.94 85 GLU A C 1
ATOM 668 O O . GLU A 1 85 ? 5.688 17.438 15.758 1 92.94 85 GLU A O 1
ATOM 673 N N . LEU A 1 86 ? 5.066 15.422 16.531 1 91.75 86 LEU A N 1
ATOM 674 C CA . LEU A 1 86 ? 4.023 15.961 17.391 1 91.75 86 LEU A CA 1
ATOM 675 C C . LEU A 1 86 ? 4.336 15.68 18.859 1 91.75 86 LEU A C 1
ATOM 677 O O . LEU A 1 86 ? 3.631 16.156 19.75 1 91.75 86 LEU A O 1
ATOM 681 N N . LYS A 1 87 ? 5.332 14.898 19.156 1 93.38 87 LYS A N 1
ATOM 682 C CA . LYS A 1 87 ? 5.742 14.523 20.5 1 93.38 87 LYS A CA 1
ATOM 683 C C . LYS A 1 87 ? 4.633 13.758 21.219 1 93.38 87 LYS A C 1
ATOM 685 O O . LYS A 1 87 ? 4.391 13.977 22.406 1 93.38 87 LYS A O 1
ATOM 690 N N . LEU A 1 88 ? 3.908 12.977 20.469 1 93.44 88 LEU A N 1
ATOM 691 C CA . LEU A 1 88 ? 2.871 12.109 21.016 1 93.44 88 LEU A CA 1
ATOM 692 C C . LEU A 1 88 ? 3.293 10.648 20.938 1 93.44 88 LEU A C 1
ATOM 694 O O . LEU A 1 88 ? 3.664 10.164 19.875 1 93.44 88 LEU A O 1
ATOM 698 N N . ASP A 1 89 ? 3.348 10 22.047 1 93.88 89 ASP A N 1
ATOM 699 C CA . ASP A 1 89 ? 3.615 8.562 22.125 1 93.88 89 ASP A CA 1
ATOM 700 C C . ASP A 1 89 ? 2.316 7.77 22.25 1 93.88 89 ASP A C 1
ATOM 702 O O . ASP A 1 89 ? 1.675 7.781 23.297 1 93.88 89 ASP A O 1
ATOM 706 N N . LEU A 1 90 ? 1.875 7.137 21.203 1 94.5 90 LEU A N 1
ATOM 707 C CA . LEU A 1 90 ? 0.577 6.477 21.125 1 94.5 90 LEU A CA 1
ATOM 708 C C . LEU A 1 90 ? 0.739 5 20.781 1 94.5 90 LEU A C 1
ATOM 710 O O . LEU A 1 90 ? 1.686 4.617 20.094 1 94.5 90 LEU A O 1
ATOM 714 N N . PRO A 1 91 ? -0.14 4.156 21.281 1 94.12 91 PRO A N 1
ATOM 715 C CA . PRO A 1 91 ? -0.091 2.736 20.922 1 94.12 91 PRO A CA 1
ATOM 716 C C . PRO A 1 91 ? -0.307 2.496 19.438 1 94.12 91 PRO A C 1
ATOM 718 O O . PRO A 1 91 ? -1.084 3.213 18.797 1 94.12 91 PRO A O 1
ATOM 721 N N . LEU A 1 92 ? 0.296 1.445 18.906 1 93.44 92 LEU A N 1
ATOM 722 C CA . LEU A 1 92 ? 0.314 1.156 17.469 1 93.44 92 LEU A CA 1
ATOM 723 C C . LEU A 1 92 ? -1.095 0.888 16.953 1 93.44 92 LEU A C 1
ATOM 725 O O . LEU A 1 92 ? -1.399 1.171 15.797 1 93.44 92 LEU A O 1
ATOM 729 N N . GLU A 1 93 ? -1.973 0.358 17.828 1 91.81 93 GLU A N 1
ATOM 730 C CA . GLU A 1 93 ? -3.318 -0.033 17.422 1 91.81 93 GLU A CA 1
ATOM 731 C C . GLU A 1 93 ? -4.152 1.183 17.016 1 91.81 93 GLU A C 1
ATOM 733 O O . GLU A 1 93 ? -5.207 1.044 16.406 1 91.81 93 GLU A O 1
ATOM 738 N N . ARG A 1 94 ? -3.66 2.375 17.359 1 94.62 94 ARG A N 1
ATOM 739 C CA . ARG A 1 94 ? -4.402 3.594 17.047 1 94.62 94 ARG A CA 1
ATOM 740 C C . ARG A 1 94 ? -4.148 4.047 15.617 1 94.62 94 ARG A C 1
ATOM 742 O O . ARG A 1 94 ? -4.848 4.918 15.102 1 94.62 94 ARG A O 1
ATOM 749 N N . PHE A 1 95 ? -3.162 3.498 15.031 1 96 95 PHE A N 1
ATOM 750 C CA . PHE A 1 95 ? -2.828 3.861 13.656 1 96 95 PHE A CA 1
ATOM 751 C C . PHE A 1 95 ? -3.48 2.904 12.672 1 96 95 PHE A C 1
ATOM 753 O O . PHE A 1 95 ? -2.998 1.789 12.469 1 96 95 PHE A O 1
ATOM 760 N N . GLU A 1 96 ? -4.531 3.389 12.016 1 94.75 96 GLU A N 1
ATOM 761 C CA . GLU A 1 96 ? -5.305 2.566 11.094 1 94.75 96 GLU A CA 1
ATOM 762 C C . GLU A 1 96 ? -4.906 2.836 9.641 1 94.75 96 GLU A C 1
ATOM 764 O O . GLU A 1 96 ? -5.023 3.967 9.164 1 94.75 96 GLU A O 1
ATOM 769 N N . VAL A 1 97 ? -4.465 1.821 8.938 1 96.25 97 VAL A N 1
ATOM 770 C CA . VAL A 1 97 ? -4.172 1.995 7.516 1 96.25 97 VAL A CA 1
ATOM 771 C C . VAL A 1 97 ? -5.469 2.221 6.742 1 96.25 97 VAL A C 1
ATOM 773 O O . VAL A 1 97 ? -6.398 1.415 6.832 1 96.25 97 VAL A O 1
ATOM 776 N N . VAL A 1 98 ? -5.496 3.334 5.93 1 96.38 98 VAL A N 1
ATOM 777 C CA . VAL A 1 98 ? -6.734 3.621 5.219 1 96.38 98 VAL A CA 1
ATOM 778 C C . VAL A 1 98 ? -6.465 3.676 3.715 1 96.38 98 VAL A C 1
ATOM 780 O O . VAL A 1 98 ? -7.402 3.658 2.91 1 96.38 98 VAL A O 1
ATOM 783 N N . ALA A 1 99 ? -5.223 3.734 3.348 1 96.62 99 ALA A N 1
ATOM 784 C CA . ALA A 1 99 ? -4.883 3.82 1.931 1 96.62 99 ALA A CA 1
ATOM 785 C C . ALA A 1 99 ? -3.389 3.604 1.71 1 96.62 99 ALA A C 1
ATOM 787 O O . ALA A 1 99 ? -2.611 3.572 2.668 1 96.62 99 ALA A O 1
ATOM 788 N N . ASN A 1 100 ? -2.998 3.357 0.527 1 97.44 100 ASN A N 1
ATOM 789 C CA . ASN A 1 100 ? -1.636 3.441 0.011 1 97.44 100 ASN A CA 1
ATOM 790 C C . ASN A 1 100 ? -1.565 4.301 -1.249 1 97.44 100 ASN A C 1
ATOM 792 O O . ASN A 1 100 ? -2.432 4.203 -2.119 1 97.44 100 ASN A O 1
ATOM 796 N N . TYR A 1 101 ? -0.582 5.168 -1.295 1 97.25 101 TYR A N 1
ATOM 797 C CA . TYR A 1 101 ? -0.423 6.051 -2.443 1 97.25 101 TYR A CA 1
ATOM 798 C C . TYR A 1 101 ? 0.985 5.953 -3.018 1 97.25 101 TYR A C 1
ATOM 800 O O . TYR A 1 101 ? 1.938 5.656 -2.293 1 97.25 101 TYR A O 1
ATOM 808 N N . SER A 1 102 ? 1.056 6.133 -4.324 1 97.69 102 SER A N 1
ATOM 809 C CA . SER A 1 102 ? 2.326 6.395 -4.988 1 97.69 102 SER A CA 1
ATOM 810 C C . SER A 1 102 ? 2.525 7.891 -5.23 1 97.69 102 SER A C 1
ATOM 812 O O . SER A 1 102 ? 1.632 8.562 -5.746 1 97.69 102 SER A O 1
ATOM 814 N N . PHE A 1 103 ? 3.666 8.391 -4.781 1 97.69 103 PHE A N 1
ATOM 815 C CA . PHE A 1 103 ? 4 9.797 -4.984 1 97.69 103 PHE A CA 1
ATOM 816 C C . PHE A 1 103 ? 5.258 9.93 -5.836 1 97.69 103 PHE A C 1
ATOM 818 O O . PHE A 1 103 ? 6.215 9.18 -5.664 1 97.69 103 PHE A O 1
ATOM 825 N N . VAL A 1 104 ? 5.188 10.852 -6.742 1 97.44 104 VAL A N 1
ATOM 826 C CA . VAL A 1 104 ? 6.336 11.273 -7.535 1 97.44 104 VAL A CA 1
ATOM 827 C C . VAL A 1 104 ? 6.504 12.789 -7.445 1 97.44 104 VAL A C 1
ATOM 829 O O . VAL A 1 104 ? 5.555 13.539 -7.688 1 97.44 104 VAL A O 1
ATOM 832 N N . TRP A 1 105 ? 7.672 13.164 -7.062 1 96.88 105 TRP A N 1
ATOM 833 C CA . TRP A 1 105 ? 7.938 14.578 -6.801 1 96.88 105 TRP A CA 1
ATOM 834 C C . TRP A 1 105 ? 9.023 15.109 -7.73 1 96.88 105 TRP A C 1
ATOM 836 O O . TRP A 1 105 ? 10.039 14.445 -7.945 1 96.88 105 TRP A O 1
ATOM 846 N N . GLN A 1 106 ? 8.82 16.281 -8.172 1 96 106 GLN A N 1
ATOM 847 C CA . GLN A 1 106 ? 9.781 16.906 -9.07 1 96 106 GLN A CA 1
ATOM 848 C C . GLN A 1 106 ? 11.078 17.234 -8.328 1 96 106 GLN A C 1
ATOM 850 O O . GLN A 1 106 ? 12.164 17.141 -8.906 1 96 106 GLN A O 1
ATOM 855 N N . PHE A 1 107 ? 10.945 17.656 -7.066 1 95.19 107 PHE A N 1
ATOM 856 C CA . PHE A 1 107 ? 12.109 18.109 -6.32 1 95.19 107 PHE A CA 1
ATOM 857 C C . PHE A 1 107 ? 12.328 17.25 -5.078 1 95.19 107 PHE A C 1
ATOM 859 O O . PHE A 1 107 ? 11.414 16.562 -4.637 1 95.19 107 PHE A O 1
ATOM 866 N N . ARG A 1 108 ? 13.531 17.219 -4.625 1 95.12 108 ARG A N 1
ATOM 867 C CA . ARG A 1 108 ? 13.922 16.641 -3.348 1 95.12 108 ARG A CA 1
ATOM 868 C C . ARG A 1 108 ? 14.914 17.547 -2.615 1 95.12 108 ARG A C 1
ATOM 870 O O . ARG A 1 108 ? 15.367 18.547 -3.166 1 95.12 108 ARG A O 1
ATOM 877 N N . GLN A 1 109 ? 15.188 17.203 -1.341 1 91.56 109 GLN A N 1
ATOM 878 C CA . GLN A 1 109 ? 16.125 18 -0.54 1 91.56 109 GLN A CA 1
ATOM 879 C C . GLN A 1 109 ? 17.562 17.719 -0.944 1 91.56 109 GLN A C 1
ATOM 881 O O . GLN A 1 109 ? 18.391 18.625 -0.979 1 91.56 109 GLN A O 1
ATOM 886 N N . GLN A 1 110 ? 17.891 16.453 -1.281 1 92.94 110 GLN A N 1
ATOM 887 C CA . GLN A 1 110 ? 19.25 16.016 -1.577 1 92.94 110 GLN A CA 1
ATOM 888 C C . GLN A 1 110 ? 19.656 16.406 -2.998 1 92.94 110 GLN A C 1
ATOM 890 O O . GLN A 1 110 ? 18.844 16.312 -3.924 1 92.94 110 GLN A O 1
ATOM 895 N N . PRO A 1 111 ? 20.906 16.734 -3.264 1 93.69 111 PRO A N 1
ATOM 896 C CA . PRO A 1 111 ? 21.359 17.031 -4.621 1 93.69 111 PRO A CA 1
ATOM 897 C C . PRO A 1 111 ? 21.438 15.781 -5.504 1 93.69 111 PRO A C 1
ATOM 899 O O . PRO A 1 111 ? 21.734 14.695 -5.008 1 93.69 111 PRO A O 1
ATOM 902 N N . PRO A 1 112 ? 21.375 15.977 -6.723 1 94.62 112 PRO A N 1
ATOM 903 C CA . PRO A 1 112 ? 20.75 17.109 -7.41 1 94.62 112 PRO A CA 1
ATOM 904 C C . PRO A 1 112 ? 19.266 17.219 -7.117 1 94.62 112 PRO A C 1
ATOM 906 O O . PRO A 1 112 ? 18.484 16.344 -7.492 1 94.62 112 PRO A O 1
ATOM 909 N N . ALA A 1 113 ? 18.828 18.297 -6.594 1 94.81 113 ALA A N 1
ATOM 910 C CA . ALA A 1 113 ? 17.469 18.469 -6.09 1 94.81 113 ALA A CA 1
ATOM 911 C C . ALA A 1 113 ? 16.438 18.281 -7.203 1 94.81 113 ALA A C 1
ATOM 913 O O . ALA A 1 113 ? 15.344 17.766 -6.965 1 94.81 113 ALA A O 1
ATOM 914 N N . GLY A 1 114 ? 16.781 18.641 -8.43 1 95.25 114 GLY A N 1
ATOM 915 C CA . GLY A 1 114 ? 15.883 18.609 -9.57 1 95.25 114 GLY A CA 1
ATOM 916 C C . GLY A 1 114 ? 15.617 17.203 -10.078 1 95.25 114 GLY A C 1
ATOM 917 O O . GLY A 1 114 ? 14.719 17 -10.898 1 95.25 114 GLY A O 1
ATOM 918 N N . ASN A 1 115 ? 16.391 16.156 -9.523 1 95.94 115 ASN A N 1
ATOM 919 C CA . ASN A 1 115 ? 16.172 14.766 -9.922 1 95.94 115 ASN A CA 1
ATOM 920 C C . ASN A 1 115 ? 14.867 14.219 -9.344 1 95.94 115 ASN A C 1
ATOM 922 O O . ASN A 1 115 ? 14.359 13.195 -9.805 1 95.94 115 ASN A O 1
ATOM 926 N N . GLY A 1 116 ? 14.422 14.883 -8.328 1 96.69 116 GLY A N 1
ATOM 927 C CA . GLY A 1 116 ? 13.164 14.445 -7.73 1 96.69 116 GLY A CA 1
ATOM 928 C C . GLY A 1 116 ? 13.289 13.141 -6.965 1 96.69 116 GLY A C 1
ATOM 929 O O . GLY A 1 116 ? 14.398 12.719 -6.617 1 96.69 116 GLY A O 1
ATOM 930 N N . THR A 1 117 ? 12.156 12.586 -6.543 1 97.12 117 THR A N 1
ATOM 931 C CA . THR A 1 117 ? 12.094 11.336 -5.793 1 97.12 117 THR A CA 1
ATOM 932 C C . THR A 1 117 ? 10.703 10.711 -5.895 1 97.12 117 THR A C 1
ATOM 934 O O . THR A 1 117 ? 9.75 11.375 -6.312 1 97.12 117 THR A O 1
ATOM 937 N N . ALA A 1 118 ? 10.633 9.422 -5.633 1 97.94 118 ALA A N 1
ATOM 938 C CA . ALA A 1 118 ? 9.375 8.68 -5.68 1 97.94 118 ALA A CA 1
ATOM 939 C C . ALA A 1 118 ? 9.172 7.859 -4.41 1 97.94 118 ALA A C 1
ATOM 941 O O . ALA A 1 118 ? 10.133 7.316 -3.857 1 97.94 118 ALA A O 1
ATOM 942 N N . ASP A 1 119 ? 7.879 7.781 -3.996 1 98 119 ASP A N 1
ATOM 943 C CA . ASP A 1 119 ? 7.539 7.109 -2.746 1 98 119 ASP A CA 1
ATOM 944 C C . ASP A 1 119 ? 6.312 6.215 -2.918 1 98 119 ASP A C 1
ATOM 946 O O . ASP A 1 119 ? 5.453 6.488 -3.76 1 98 119 ASP A O 1
ATOM 950 N N . ILE A 1 120 ? 6.246 5.113 -2.193 1 98.56 120 ILE A N 1
ATOM 951 C CA . ILE A 1 120 ? 4.988 4.473 -1.827 1 98.56 120 ILE A CA 1
ATOM 952 C C . ILE A 1 120 ? 4.664 4.773 -0.366 1 98.56 120 ILE A C 1
ATOM 954 O O . ILE A 1 120 ? 5.457 4.477 0.528 1 98.56 120 ILE A O 1
ATOM 958 N N . SER A 1 121 ? 3.555 5.402 -0.15 1 98.31 121 SER A N 1
ATOM 959 C CA . SER A 1 121 ? 3.195 5.809 1.205 1 98.31 121 SER A CA 1
ATOM 960 C C . SER A 1 121 ? 1.99 5.027 1.715 1 98.31 121 SER A C 1
ATOM 962 O O . SER A 1 121 ? 0.957 4.965 1.047 1 98.31 121 SER A O 1
ATOM 964 N N . THR A 1 122 ? 2.156 4.34 2.859 1 98 122 THR A N 1
ATOM 965 C CA . THR A 1 122 ? 0.984 3.916 3.619 1 98 122 THR A CA 1
ATOM 966 C C . THR A 1 122 ? 0.356 5.098 4.348 1 98 122 THR A C 1
ATOM 968 O O . THR A 1 122 ? 1.054 5.863 5.02 1 98 122 THR A O 1
ATOM 971 N N . VAL A 1 123 ? -0.93 5.281 4.18 1 98.06 123 VAL A N 1
ATOM 972 C CA . VAL A 1 123 ? -1.643 6.391 4.809 1 98.06 123 VAL A CA 1
ATOM 973 C C . VAL A 1 123 ? -2.471 5.871 5.984 1 98.06 123 VAL A C 1
ATOM 975 O O . VAL A 1 123 ? -3.287 4.961 5.82 1 98.06 123 VAL A O 1
ATOM 978 N N . HIS A 1 124 ? -2.258 6.457 7.145 1 97.75 124 HIS A N 1
ATOM 979 C CA . HIS A 1 124 ? -2.908 6.039 8.383 1 97.75 124 HIS A CA 1
ATOM 980 C C . HIS A 1 124 ? -3.877 7.105 8.883 1 97.75 124 HIS A C 1
ATOM 982 O O . HIS A 1 124 ? -3.592 8.297 8.797 1 97.75 124 HIS A O 1
ATOM 988 N N . ARG A 1 125 ? -4.941 6.68 9.422 1 97.62 125 ARG A N 1
ATOM 989 C CA . ARG A 1 125 ? -5.797 7.559 10.211 1 97.62 125 ARG A CA 1
ATOM 990 C C . ARG A 1 125 ? -5.422 7.492 11.695 1 97.62 125 ARG A C 1
ATOM 992 O O . ARG A 1 125 ? -5.23 6.406 12.242 1 97.62 125 ARG A O 1
ATOM 999 N N . LEU A 1 126 ? -5.238 8.562 12.289 1 97.75 126 LEU A N 1
ATOM 1000 C CA . LEU A 1 126 ? -5.07 8.711 13.734 1 97.75 126 LEU A CA 1
ATOM 1001 C C . LEU A 1 126 ? -6.109 9.672 14.305 1 97.75 126 LEU A C 1
ATOM 1003 O O . LEU A 1 126 ? -6.078 10.867 14.023 1 97.75 126 LEU A O 1
ATOM 1007 N N . ALA A 1 127 ? -6.992 9.18 15.109 1 97.25 127 ALA A N 1
ATOM 1008 C CA . ALA A 1 127 ? -7.98 10.031 15.766 1 97.25 127 ALA A CA 1
ATOM 1009 C C . ALA A 1 127 ? -7.453 10.539 17.109 1 97.25 127 ALA A C 1
ATOM 1011 O O . ALA A 1 127 ? -7.023 9.758 17.953 1 97.25 127 ALA A O 1
ATOM 1012 N N . LEU A 1 128 ? -7.453 11.836 17.25 1 95.19 128 LEU A N 1
ATOM 1013 C CA . LEU A 1 128 ? -6.992 12.438 18.484 1 95.19 128 LEU A CA 1
ATOM 1014 C C . LEU A 1 128 ? -8.133 13.18 19.188 1 95.19 128 LEU A C 1
ATOM 1016 O O . LEU A 1 128 ? -8.961 13.805 18.531 1 95.19 128 LEU A O 1
ATOM 1020 N N . GLY A 1 129 ? -8.102 13.094 20.469 1 90.94 129 GLY A N 1
ATOM 1021 C CA . GLY A 1 129 ? -9.008 13.898 21.266 1 90.94 129 GLY A CA 1
ATOM 1022 C C . GLY A 1 129 ? -8.477 15.297 21.531 1 90.94 129 GLY A C 1
ATOM 1023 O O . GLY A 1 129 ? -7.316 15.594 21.25 1 90.94 129 GLY A O 1
ATOM 1024 N N . ASP A 1 130 ? -9.305 16.109 22.141 1 85.81 130 ASP A N 1
ATOM 1025 C CA . ASP A 1 130 ? -8.969 17.516 22.391 1 85.81 130 ASP A CA 1
ATOM 1026 C C . ASP A 1 130 ? -7.75 17.625 23.297 1 85.81 130 ASP A C 1
ATOM 1028 O O . ASP A 1 130 ? -6.863 18.453 23.062 1 85.81 130 ASP A O 1
ATOM 1032 N N . ALA A 1 131 ? -7.699 16.859 24.266 1 87.19 131 ALA A N 1
ATOM 1033 C CA . ALA A 1 131 ? -6.602 16.938 25.234 1 87.19 131 ALA A CA 1
ATOM 1034 C C . ALA A 1 131 ? -5.277 16.547 24.578 1 87.19 131 ALA A C 1
ATOM 1036 O O . ALA A 1 131 ? -4.234 17.141 24.875 1 87.19 131 ALA A O 1
ATOM 1037 N N . GLU A 1 132 ? -5.309 15.57 23.688 1 88.62 132 GLU A N 1
ATOM 1038 C CA . GLU A 1 132 ? -4.102 15.117 23 1 88.62 132 GLU A CA 1
ATOM 1039 C C . GLU A 1 132 ? -3.592 16.172 22.016 1 88.62 132 GLU A C 1
ATOM 1041 O O . GLU A 1 132 ? -2.383 16.391 21.922 1 88.62 132 GLU A O 1
ATOM 1046 N N . VAL A 1 133 ? -4.457 16.781 21.422 1 82.38 133 VAL A N 1
ATOM 1047 C CA . VAL A 1 133 ? -4.094 17.797 20.453 1 82.38 133 VAL A CA 1
ATOM 1048 C C . VAL A 1 133 ? -3.473 19 21.172 1 82.38 133 VAL A C 1
ATOM 1050 O O . VAL A 1 133 ? -2.486 19.578 20.703 1 82.38 133 VAL A O 1
ATOM 1053 N N . ALA A 1 134 ? -4.113 19.406 22.219 1 81.25 134 ALA A N 1
ATOM 1054 C CA . ALA A 1 134 ? -3.611 20.531 23 1 81.25 134 ALA A CA 1
ATOM 1055 C C . ALA A 1 134 ? -2.193 20.266 23.5 1 81.25 134 ALA A C 1
ATOM 1057 O O . ALA A 1 134 ? -1.401 21.203 23.656 1 81.25 134 ALA A O 1
ATOM 1058 N N . GLY A 1 135 ? -1.9 19.047 23.672 1 79.88 135 GLY A N 1
ATOM 1059 C CA . GLY A 1 135 ? -0.59 18.672 24.188 1 79.88 135 GLY A CA 1
ATOM 1060 C C . GLY A 1 135 ? 0.433 18.453 23.078 1 79.88 135 GLY A C 1
ATOM 1061 O O . GLY A 1 135 ? 1.62 18.281 23.359 1 79.88 135 GLY A O 1
ATOM 1062 N N . ALA A 1 136 ? -0.064 18.531 21.953 1 81.31 136 ALA A N 1
ATOM 1063 C CA . ALA A 1 136 ? 0.848 18.281 20.844 1 81.31 136 ALA A CA 1
ATOM 1064 C C . ALA A 1 136 ? 1.779 19.469 20.609 1 81.31 136 ALA A C 1
ATOM 1066 O O . ALA A 1 136 ? 1.358 20.625 20.703 1 81.31 136 ALA A O 1
ATOM 1067 N N . VAL A 1 137 ? 3.092 19.234 20.5 1 82.62 137 VAL A N 1
ATOM 1068 C CA . VAL A 1 137 ? 4.129 20.219 20.172 1 82.62 137 VAL A CA 1
ATOM 1069 C C . VAL A 1 137 ? 4.719 19.891 18.812 1 82.62 137 VAL A C 1
ATOM 1071 O O . VAL A 1 137 ? 5.203 18.781 18.578 1 82.62 137 VAL A O 1
ATOM 1074 N N . PHE A 1 138 ? 4.672 20.812 17.969 1 81.88 138 PHE A N 1
ATOM 1075 C CA . PHE A 1 138 ? 5.086 20.547 16.594 1 81.88 138 PHE A CA 1
ATOM 1076 C C . PHE A 1 138 ? 6.551 20.922 16.391 1 81.88 138 PHE A C 1
ATOM 1078 O O . PHE A 1 138 ? 7.051 21.859 17.016 1 81.88 138 PHE A O 1
ATOM 1085 N N . ASP A 1 139 ? 7.188 20.234 15.484 1 83.5 139 ASP A N 1
ATOM 1086 C CA . ASP A 1 139 ? 8.57 20.5 15.117 1 83.5 139 ASP A CA 1
ATOM 1087 C C . ASP A 1 139 ? 8.68 21.75 14.234 1 83.5 139 ASP A C 1
ATOM 1089 O O . ASP A 1 139 ? 8.422 21.688 13.031 1 83.5 139 ASP A O 1
ATOM 1093 N N . GLU A 1 140 ? 9.188 22.812 14.703 1 83.44 140 GLU A N 1
ATOM 1094 C CA . GLU A 1 140 ? 9.234 24.094 14.023 1 83.44 140 GLU A CA 1
ATOM 1095 C C . GLU A 1 140 ? 10.242 24.094 12.883 1 83.44 140 GLU A C 1
ATOM 1097 O O . GLU A 1 140 ? 10.211 24.969 12.016 1 83.44 140 GLU A O 1
ATOM 1102 N N . LYS A 1 141 ? 11.078 23.141 12.93 1 81.31 141 LYS A N 1
ATOM 1103 C CA . LYS A 1 141 ? 12.055 23.031 11.852 1 81.31 141 LYS A CA 1
ATOM 1104 C C . LYS A 1 141 ? 11.414 22.516 10.57 1 81.31 141 LYS A C 1
ATOM 1106 O O . LYS A 1 141 ? 11.898 22.781 9.469 1 81.31 141 LYS A O 1
ATOM 1111 N N . GLU A 1 142 ? 10.375 21.828 10.68 1 84.12 142 GLU A N 1
ATOM 1112 C CA . GLU A 1 142 ? 9.766 21.156 9.531 1 84.12 142 GLU A CA 1
ATOM 1113 C C . GLU A 1 142 ? 8.477 21.859 9.109 1 84.12 142 GLU A C 1
ATOM 1115 O O . GLU A 1 142 ? 8.078 21.781 7.945 1 84.12 142 GLU A O 1
ATOM 1120 N N . TYR A 1 143 ? 7.867 22.547 10.102 1 88.06 143 TYR A N 1
ATOM 1121 C CA . TYR A 1 143 ? 6.543 23.078 9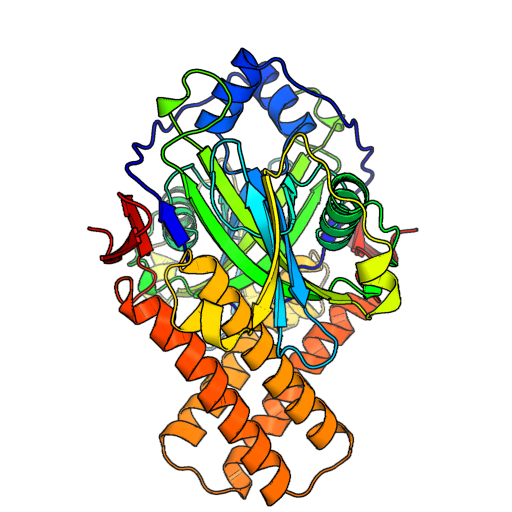.805 1 88.06 143 TYR A CA 1
ATOM 1122 C C . TYR A 1 143 ? 6.465 24.562 10.125 1 88.06 143 TYR A C 1
ATOM 1124 O O . TYR A 1 143 ? 6.98 25.016 11.156 1 88.06 143 TYR A O 1
ATOM 1132 N N . ALA A 1 144 ? 5.848 25.312 9.258 1 90.5 144 ALA A N 1
ATOM 1133 C CA . ALA A 1 144 ? 5.605 26.75 9.469 1 90.5 144 ALA A CA 1
ATOM 1134 C C . ALA A 1 144 ? 4.375 26.969 10.344 1 90.5 144 ALA A C 1
ATOM 1136 O O . ALA A 1 144 ? 4.297 27.953 11.078 1 90.5 144 ALA A O 1
ATOM 1137 N N . ALA A 1 145 ? 3.412 26.078 10.195 1 90.88 145 ALA A N 1
ATOM 1138 C CA . ALA A 1 145 ? 2.154 26.156 10.93 1 90.88 145 ALA A CA 1
ATOM 1139 C C . ALA A 1 145 ? 1.47 24.797 11.008 1 90.88 145 ALA A C 1
ATOM 1141 O O . ALA A 1 145 ? 1.77 23.906 10.211 1 90.88 145 ALA A O 1
ATOM 1142 N N . THR A 1 146 ? 0.726 24.641 11.992 1 90.38 146 THR A N 1
ATOM 1143 C CA . THR A 1 146 ? -0.203 23.516 12.094 1 90.38 146 THR A CA 1
ATOM 1144 C C . THR A 1 146 ? -1.62 24.016 12.359 1 90.38 146 THR A C 1
ATOM 1146 O O . THR A 1 146 ? -1.813 25.016 13.07 1 90.38 146 THR A O 1
ATOM 1149 N N . LYS A 1 147 ? -2.615 23.344 11.836 1 92.31 147 LYS A N 1
ATOM 1150 C CA . LYS A 1 147 ? -3.986 23.828 11.953 1 92.31 147 LYS A CA 1
ATOM 1151 C C . LYS A 1 147 ? -4.992 22.688 11.773 1 92.31 147 LYS A C 1
ATOM 1153 O O . LYS A 1 147 ? -4.773 21.781 10.969 1 92.31 147 LYS A O 1
ATOM 1158 N N . TRP A 1 148 ? -6.004 22.797 12.547 1 94.5 148 TRP A N 1
ATOM 1159 C CA . TRP A 1 148 ? -7.195 22 12.289 1 94.5 148 TRP A CA 1
ATOM 1160 C C . TRP A 1 148 ? -8.023 22.609 11.164 1 94.5 148 TRP A C 1
ATOM 1162 O O . TRP A 1 148 ? -8.297 23.812 11.172 1 94.5 148 TRP A O 1
ATOM 1172 N N . TRP A 1 149 ? -8.406 21.766 10.25 1 96.25 149 TRP A N 1
ATOM 1173 C CA . TRP A 1 149 ? -9.289 22.156 9.164 1 96.25 149 TRP A CA 1
ATOM 1174 C C . TRP A 1 149 ? -10.578 21.344 9.18 1 96.25 149 TRP A C 1
ATOM 1176 O O . TRP A 1 149 ? -10.555 20.141 9.398 1 96.25 149 TRP A O 1
ATOM 1186 N N . PRO A 1 150 ? -11.703 22.047 8.984 1 98 150 PRO A N 1
ATOM 1187 C CA . PRO A 1 150 ? -12.852 21.203 8.633 1 98 150 PRO A CA 1
ATOM 1188 C C . PRO A 1 150 ? -12.586 20.344 7.398 1 98 150 PRO A C 1
ATOM 1190 O O . PRO A 1 150 ? -12.047 20.828 6.402 1 98 150 PRO A O 1
ATOM 1193 N N . ALA A 1 151 ? -12.945 19.094 7.508 1 98.25 151 ALA A N 1
ATOM 1194 C CA . ALA A 1 151 ? -12.719 18.172 6.395 1 98.25 151 ALA A CA 1
ATOM 1195 C C . ALA A 1 151 ? -13.344 18.703 5.109 1 98.25 151 ALA A C 1
ATOM 1197 O O . ALA A 1 151 ? -12.75 18.594 4.031 1 98.25 151 ALA A O 1
ATOM 1198 N N . GLU A 1 152 ? -14.492 19.328 5.223 1 98.31 152 GLU A N 1
ATOM 1199 C CA . GLU A 1 152 ? -15.203 19.828 4.051 1 98.31 152 GLU A CA 1
ATOM 1200 C C . GLU A 1 152 ? -14.445 20.984 3.408 1 98.31 152 GLU A C 1
ATOM 1202 O O . GLU A 1 152 ? -14.477 21.156 2.188 1 98.31 152 GLU A O 1
ATOM 1207 N N . ASP A 1 153 ? -13.758 21.797 4.219 1 97.94 153 ASP A N 1
ATOM 1208 C CA . ASP A 1 153 ? -12.945 22.875 3.686 1 97.94 153 ASP A CA 1
ATOM 1209 C C . ASP A 1 153 ? -11.766 22.344 2.881 1 97.94 153 ASP A C 1
ATOM 1211 O O . ASP A 1 153 ? -11.391 22.906 1.853 1 97.94 153 ASP A O 1
ATOM 1215 N N . VAL A 1 154 ? -11.195 21.25 3.334 1 97.38 154 VAL A N 1
ATOM 1216 C CA . VAL A 1 154 ? -10.094 20.625 2.607 1 97.38 154 VAL A CA 1
ATOM 1217 C C . VAL A 1 154 ? -10.609 20.047 1.292 1 97.38 154 VAL A C 1
ATOM 1219 O O . VAL A 1 154 ? -9.992 20.25 0.24 1 97.38 154 VAL A O 1
ATOM 1222 N N . LEU A 1 155 ? -11.727 19.438 1.308 1 96.75 155 LEU A N 1
ATOM 1223 C CA . LEU A 1 155 ? -12.289 18.781 0.132 1 96.75 155 LEU A CA 1
ATOM 1224 C C . LEU A 1 155 ? -12.641 19.812 -0.944 1 96.75 155 LEU A C 1
ATOM 1226 O O . LEU A 1 155 ? -12.492 19.531 -2.137 1 96.75 155 LEU A O 1
ATOM 1230 N N . SER A 1 156 ? -13.047 20.969 -0.534 1 95.25 156 SER A N 1
ATOM 1231 C CA . SER A 1 156 ? -13.516 21.969 -1.498 1 95.25 156 SER A CA 1
ATOM 1232 C C . SER A 1 156 ? -12.445 23.016 -1.767 1 95.25 156 SER A C 1
ATOM 1234 O O . SER A 1 156 ? -12.578 23.828 -2.689 1 95.25 156 SER A O 1
ATOM 1236 N N . GLY A 1 157 ? -11.398 22.984 -0.926 1 93.25 157 GLY A N 1
ATOM 1237 C CA . GLY A 1 157 ? -10.406 24.047 -1.007 1 93.25 157 GLY A CA 1
ATOM 1238 C C . GLY A 1 157 ? -9.203 23.688 -1.858 1 93.25 157 GLY A C 1
ATOM 1239 O O . GLY A 1 157 ? -9.234 22.688 -2.592 1 93.25 157 GLY A O 1
ATOM 1240 N N . ASP A 1 158 ? -8.211 24.578 -1.838 1 93.31 158 ASP A N 1
ATOM 1241 C CA . ASP A 1 158 ? -7 24.422 -2.639 1 93.31 158 ASP A CA 1
ATOM 1242 C C . ASP A 1 158 ? -5.934 23.641 -1.873 1 93.31 158 ASP A C 1
ATOM 1244 O O . ASP A 1 158 ? -4.953 24.219 -1.399 1 93.31 158 ASP A O 1
ATOM 1248 N N . PHE A 1 159 ? -6.152 22.359 -1.75 1 94.75 159 PHE A N 1
ATOM 1249 C CA . PHE A 1 159 ? -5.227 21.438 -1.116 1 94.75 159 PHE A CA 1
ATOM 1250 C C . PHE A 1 159 ? -4.781 20.359 -2.102 1 94.75 159 PHE A C 1
ATOM 1252 O O . PHE A 1 159 ? -5.434 20.141 -3.125 1 94.75 159 PHE A O 1
ATOM 1259 N N . HIS A 1 160 ? -3.641 19.797 -1.844 1 95.38 160 HIS A N 1
ATOM 1260 C CA . HIS A 1 160 ? -3.16 18.688 -2.666 1 95.38 160 HIS A CA 1
ATOM 1261 C C . HIS A 1 160 ? -4.223 17.609 -2.809 1 95.38 160 HIS A C 1
ATOM 1263 O O . HIS A 1 160 ? -4.867 17.234 -1.828 1 95.38 160 HIS A O 1
ATOM 1269 N N . PRO A 1 161 ? -4.426 17.031 -3.969 1 94.44 161 PRO A N 1
ATOM 1270 C CA . PRO A 1 161 ? -5.488 16.047 -4.176 1 94.44 161 PRO A CA 1
ATOM 1271 C C . PRO A 1 161 ? -5.309 14.797 -3.32 1 94.44 161 PRO A C 1
ATOM 1273 O O . PRO A 1 161 ? -6.289 14.125 -2.99 1 94.44 161 PRO A O 1
ATOM 1276 N N . ALA A 1 162 ? -4.141 14.461 -2.936 1 95.75 162 ALA A N 1
ATOM 1277 C CA . ALA A 1 162 ? -3.906 13.297 -2.088 1 95.75 162 ALA A CA 1
ATOM 1278 C C . ALA A 1 162 ? -4.559 13.477 -0.72 1 95.75 162 ALA A C 1
ATOM 1280 O O . ALA A 1 162 ? -5.031 12.508 -0.12 1 95.75 162 ALA A O 1
ATOM 1281 N N . LEU A 1 163 ? -4.551 14.672 -0.182 1 96.94 163 LEU A N 1
ATOM 1282 C CA . LEU A 1 163 ? -5.215 14.938 1.09 1 96.94 163 LEU A CA 1
ATOM 1283 C C . LEU A 1 163 ? -6.719 14.734 0.97 1 96.94 163 LEU A C 1
ATOM 1285 O O . LEU A 1 163 ? -7.34 14.141 1.855 1 96.94 163 LEU A O 1
ATOM 1289 N N . LYS A 1 164 ? -7.262 15.242 -0.137 1 96.56 164 LYS A N 1
ATOM 1290 C CA . LYS A 1 164 ? -8.688 15.047 -0.397 1 96.56 164 LYS A CA 1
ATOM 1291 C C . LYS A 1 164 ? -9.031 13.562 -0.505 1 96.56 164 LYS A C 1
ATOM 1293 O O . LYS A 1 164 ? -10.008 13.102 0.083 1 96.56 164 LYS A O 1
ATOM 1298 N N . GLN A 1 165 ? -8.18 12.914 -1.215 1 95.94 165 GLN A N 1
ATOM 1299 C CA . GLN A 1 165 ? -8.391 11.484 -1.399 1 95.94 165 GLN A CA 1
ATOM 1300 C C . GLN A 1 165 ? -8.344 10.742 -0.066 1 95.94 165 GLN A C 1
ATOM 1302 O O . GLN A 1 165 ? -9.109 9.805 0.16 1 95.94 165 GLN A O 1
ATOM 1307 N N . ALA A 1 166 ? -7.441 11.094 0.792 1 97.38 166 ALA A N 1
ATOM 1308 C CA . ALA A 1 166 ? -7.309 10.438 2.09 1 97.38 166 ALA A CA 1
ATOM 1309 C C . ALA A 1 166 ? -8.586 10.594 2.916 1 97.38 166 ALA A C 1
ATOM 1311 O O . ALA A 1 166 ? -9.016 9.656 3.594 1 97.38 166 ALA A O 1
ATOM 1312 N N . ILE A 1 167 ? -9.141 11.781 2.877 1 97.88 167 ILE A N 1
ATOM 1313 C CA . ILE A 1 167 ? -10.398 12.008 3.58 1 97.88 167 ILE A CA 1
ATOM 1314 C C . ILE A 1 167 ? -11.477 11.078 3.033 1 97.88 167 ILE A C 1
ATOM 1316 O O . ILE A 1 167 ? -12.219 10.461 3.799 1 97.88 167 ILE A O 1
ATOM 1320 N N . ARG A 1 168 ? -11.547 10.953 1.73 1 97.25 168 ARG A N 1
ATOM 1321 C CA . ARG A 1 168 ? -12.523 10.078 1.101 1 97.25 168 ARG A CA 1
ATOM 1322 C C . ARG A 1 168 ? -12.266 8.617 1.458 1 97.25 168 ARG A C 1
ATOM 1324 O O . ARG A 1 168 ? -13.203 7.832 1.612 1 97.25 168 ARG A O 1
ATOM 1331 N N . ASP A 1 169 ? -11.031 8.25 1.524 1 96.88 169 ASP A N 1
ATOM 1332 C CA . ASP A 1 169 ? -10.688 6.887 1.917 1 96.88 169 ASP A CA 1
ATOM 1333 C C . ASP A 1 169 ? -11.133 6.598 3.35 1 96.88 169 ASP A C 1
ATOM 1335 O O . ASP A 1 169 ? -11.602 5.5 3.65 1 96.88 169 ASP A O 1
ATOM 1339 N N . VAL A 1 170 ? -10.938 7.539 4.27 1 96.69 170 VAL A N 1
ATOM 1340 C CA . VAL A 1 170 ? -11.391 7.387 5.648 1 96.69 170 VAL A CA 1
ATOM 1341 C C . VAL A 1 170 ? -12.906 7.188 5.68 1 96.69 170 VAL A C 1
ATOM 1343 O O . VAL A 1 170 ? -13.406 6.32 6.398 1 96.69 170 VAL A O 1
ATOM 1346 N N . ARG A 1 171 ? -13.602 7.961 4.848 1 96.69 171 ARG A N 1
ATOM 1347 C CA . ARG A 1 171 ? -15.055 7.852 4.801 1 96.69 171 ARG A CA 1
ATOM 1348 C C . ARG A 1 171 ? -15.484 6.477 4.301 1 96.69 171 ARG A C 1
ATOM 1350 O O . ARG A 1 171 ? -16.438 5.891 4.824 1 96.69 171 ARG A O 1
ATOM 1357 N N . ALA A 1 172 ? -14.836 5.988 3.309 1 96.5 172 ALA A N 1
ATOM 1358 C CA . ALA A 1 172 ? -15.133 4.648 2.805 1 96.5 172 ALA A CA 1
ATOM 1359 C C . ALA A 1 172 ? -14.836 3.588 3.863 1 96.5 172 ALA A C 1
ATOM 1361 O O . ALA A 1 172 ? -15.602 2.633 4.02 1 96.5 172 ALA A O 1
ATOM 1362 N N . ALA A 1 173 ? -13.742 3.734 4.562 1 95.75 173 ALA A N 1
ATOM 1363 C CA . ALA A 1 173 ? -13.391 2.807 5.637 1 95.75 173 ALA A CA 1
ATOM 1364 C C . ALA A 1 173 ? -14.461 2.801 6.727 1 95.75 173 ALA A C 1
ATOM 1366 O O . ALA A 1 173 ? -14.836 1.741 7.234 1 95.75 173 ALA A O 1
ATOM 1367 N N . ASP A 1 174 ? -14.914 3.973 7.074 1 95.94 174 ASP A N 1
ATOM 1368 C CA . ASP A 1 174 ? -15.953 4.09 8.094 1 95.94 174 ASP A CA 1
ATOM 1369 C C . ASP A 1 174 ? -17.234 3.4 7.648 1 95.94 174 ASP A C 1
ATOM 1371 O O . ASP A 1 174 ? -17.906 2.75 8.453 1 95.94 174 ASP A O 1
ATOM 1375 N N . ALA A 1 175 ? -17.562 3.578 6.359 1 97 175 ALA A N 1
ATOM 1376 C CA . ALA A 1 175 ? -18.766 2.938 5.824 1 97 175 ALA A CA 1
ATOM 1377 C C . ALA A 1 175 ? -18.656 1.418 5.902 1 97 175 ALA A C 1
ATOM 1379 O O . ALA A 1 175 ? -19.625 0.734 6.227 1 97 175 ALA A O 1
ATOM 1380 N N . PHE A 1 176 ? -17.562 0.873 5.629 1 97.62 176 PHE A N 1
ATOM 1381 C CA . PHE A 1 176 ? -17.375 -0.571 5.715 1 97.62 176 PHE A CA 1
ATOM 1382 C C . PHE A 1 176 ? -17.453 -1.042 7.164 1 97.62 176 PHE A C 1
ATOM 1384 O O . PHE A 1 176 ? -18.031 -2.094 7.445 1 97.62 176 PHE A O 1
ATOM 1391 N N . LYS A 1 177 ? -16.828 -0.323 8.062 1 96.19 177 LYS A N 1
ATOM 1392 C CA . LYS A 1 177 ? -16.906 -0.675 9.477 1 96.19 177 LYS A CA 1
ATOM 1393 C C . LYS A 1 177 ? -18.344 -0.753 9.945 1 96.19 177 LYS A C 1
ATOM 1395 O O . LYS A 1 177 ? -18.719 -1.672 10.68 1 96.19 177 LYS A O 1
ATOM 1400 N N . ARG A 1 178 ? -19.125 0.23 9.523 1 97.31 178 ARG A N 1
ATOM 1401 C CA . ARG A 1 178 ? -20.547 0.239 9.883 1 97.31 178 ARG A CA 1
ATOM 1402 C C . ARG A 1 178 ? -21.25 -0.991 9.336 1 97.31 178 ARG A C 1
ATOM 1404 O O . ARG A 1 178 ? -22.047 -1.627 10.047 1 97.31 178 ARG A O 1
ATOM 1411 N N . LEU A 1 179 ? -20.969 -1.282 8.102 1 98.38 179 LEU A N 1
ATOM 1412 C CA . LEU A 1 179 ? -21.562 -2.473 7.496 1 98.38 179 LEU A CA 1
ATOM 1413 C C . LEU A 1 179 ? -21.172 -3.727 8.273 1 98.38 179 LEU A C 1
ATOM 1415 O O . LEU A 1 179 ? -22.031 -4.555 8.594 1 98.38 179 LEU A O 1
ATOM 1419 N N . ARG A 1 180 ? -19.938 -3.877 8.539 1 98.06 180 ARG A N 1
ATOM 1420 C CA . ARG A 1 180 ? -19.438 -5.039 9.258 1 98.06 180 ARG A CA 1
ATOM 1421 C C . ARG A 1 180 ? -20.109 -5.188 10.617 1 98.06 180 ARG A C 1
ATOM 1423 O O . ARG A 1 180 ? -20.531 -6.285 10.992 1 98.06 180 ARG A O 1
ATOM 1430 N N . GLU A 1 181 ? -20.219 -4.105 11.328 1 97.94 181 GLU A N 1
ATOM 1431 C CA . GLU A 1 181 ? -20.859 -4.129 12.641 1 97.94 181 GLU A CA 1
ATOM 1432 C C . GLU A 1 181 ? -22.297 -4.617 12.539 1 97.94 181 GLU A C 1
ATOM 1434 O O . GLU A 1 181 ? -22.75 -5.426 13.359 1 97.94 181 GLU A O 1
ATOM 1439 N N . LEU A 1 182 ? -23.016 -4.102 11.562 1 98.44 182 LEU A N 1
ATOM 1440 C CA . LEU A 1 182 ? -24.406 -4.469 11.375 1 98.44 182 LEU A CA 1
ATOM 1441 C C . LEU A 1 182 ? -24.547 -5.945 11.023 1 98.44 182 LEU A C 1
ATOM 1443 O O . LEU A 1 182 ? -25.438 -6.633 11.539 1 98.44 182 LEU A O 1
ATOM 1447 N N . VAL A 1 183 ? -23.688 -6.445 10.164 1 98.56 183 VAL A N 1
ATOM 1448 C CA . VAL A 1 183 ? -23.719 -7.836 9.727 1 98.56 183 VAL A CA 1
ATOM 1449 C C . VAL A 1 183 ? -23.406 -8.758 10.906 1 98.56 183 VAL A C 1
ATOM 1451 O O . VAL A 1 183 ? -24.094 -9.75 11.133 1 98.56 183 VAL A O 1
ATOM 1454 N N . VAL A 1 184 ? -22.391 -8.438 11.648 1 97.75 184 VAL A N 1
ATOM 1455 C CA . VAL A 1 184 ? -21.953 -9.25 12.781 1 97.75 184 VAL A CA 1
ATOM 1456 C C . VAL A 1 184 ? -23.047 -9.281 13.844 1 97.75 184 VAL A C 1
ATOM 1458 O O . VAL A 1 184 ? -23.25 -10.305 14.5 1 97.75 184 VAL A O 1
ATOM 1461 N N . ALA A 1 185 ? -23.797 -8.242 13.984 1 98.06 185 ALA A N 1
ATOM 1462 C CA . ALA A 1 185 ? -24.859 -8.141 14.969 1 98.06 185 ALA A CA 1
ATOM 1463 C C . ALA A 1 185 ? -26.125 -8.859 14.492 1 98.06 185 ALA A C 1
ATOM 1465 O O . ALA A 1 185 ? -27.125 -8.93 15.211 1 98.06 185 ALA A O 1
ATOM 1466 N N . GLY A 1 186 ? -26.125 -9.367 13.281 1 97.81 186 GLY A N 1
ATOM 1467 C CA . GLY A 1 186 ? -27.297 -10.055 12.75 1 97.81 186 GLY A CA 1
ATOM 1468 C C . GLY A 1 186 ? -28.391 -9.109 12.289 1 97.81 186 GLY A C 1
ATOM 1469 O O . GLY A 1 186 ? -29.578 -9.398 12.445 1 97.81 186 GLY A O 1
ATOM 1470 N N . GLY A 1 187 ? -27.984 -7.957 11.742 1 97.94 187 GLY A N 1
ATOM 1471 C CA . GLY A 1 187 ? -28.938 -6.945 11.312 1 97.94 187 GLY A CA 1
ATOM 1472 C C . GLY A 1 187 ? -29.922 -7.449 10.273 1 97.94 187 GLY A C 1
ATOM 1473 O O . GLY A 1 187 ? -29.594 -8.352 9.5 1 97.94 187 GLY A O 1
ATOM 1474 N N . ALA A 1 188 ? -31.109 -6.824 10.172 1 98.44 188 ALA A N 1
ATOM 1475 C CA . ALA A 1 188 ? -32.125 -7.164 9.188 1 98.44 188 ALA A CA 1
ATOM 1476 C C . ALA A 1 188 ? -31.688 -6.824 7.773 1 98.44 188 ALA A C 1
ATOM 1478 O O . ALA A 1 188 ? -30.844 -5.938 7.582 1 98.44 188 ALA A O 1
ATOM 1479 N N . ASP A 1 189 ? -32.25 -7.535 6.797 1 98.38 189 ASP A N 1
ATOM 1480 C CA . ASP A 1 189 ? -31.844 -7.359 5.406 1 98.38 189 ASP A CA 1
ATOM 1481 C C . ASP A 1 189 ? -31.938 -5.895 4.988 1 98.38 189 ASP A C 1
ATOM 1483 O O . ASP A 1 189 ? -31.047 -5.375 4.32 1 98.38 189 ASP A O 1
ATOM 1487 N N . ALA A 1 190 ? -32.969 -5.25 5.391 1 98.56 190 ALA A N 1
ATOM 1488 C CA . ALA A 1 190 ? -33.188 -3.865 4.973 1 98.56 190 ALA A CA 1
ATOM 1489 C C . ALA A 1 190 ? -32.062 -2.959 5.508 1 98.56 190 ALA A C 1
ATOM 1491 O O . ALA A 1 190 ? -31.578 -2.088 4.789 1 98.56 190 ALA A O 1
ATOM 1492 N N . ASP A 1 191 ? -31.656 -3.125 6.758 1 98.69 191 ASP A N 1
ATOM 1493 C CA . ASP A 1 191 ? -30.625 -2.322 7.387 1 98.69 191 ASP A CA 1
ATOM 1494 C C . ASP A 1 191 ? -29.25 -2.621 6.773 1 98.69 191 ASP A C 1
ATOM 1496 O O . ASP A 1 191 ? -28.469 -1.705 6.5 1 98.69 191 ASP A O 1
ATOM 1500 N N . VAL A 1 192 ? -29 -3.875 6.574 1 98.81 192 VAL A N 1
ATOM 1501 C CA . VAL A 1 192 ? -27.75 -4.301 5.977 1 98.81 192 VAL A CA 1
ATOM 1502 C C . VAL A 1 192 ? -27.641 -3.754 4.555 1 98.81 192 VAL A C 1
ATOM 1504 O O . VAL A 1 192 ? -26.594 -3.244 4.156 1 98.81 192 VAL A O 1
ATOM 1507 N N . ALA A 1 193 ? -28.719 -3.824 3.852 1 98.81 193 ALA A N 1
ATOM 1508 C CA . ALA A 1 193 ? -28.734 -3.312 2.482 1 98.81 193 ALA A CA 1
ATOM 1509 C C . ALA A 1 193 ? -28.484 -1.809 2.459 1 98.81 193 ALA A C 1
ATOM 1511 O O . ALA A 1 193 ? -27.75 -1.312 1.603 1 98.81 193 ALA A O 1
ATOM 1512 N N . THR A 1 194 ? -29.109 -1.108 3.381 1 98.81 194 THR A N 1
ATOM 1513 C CA . THR A 1 19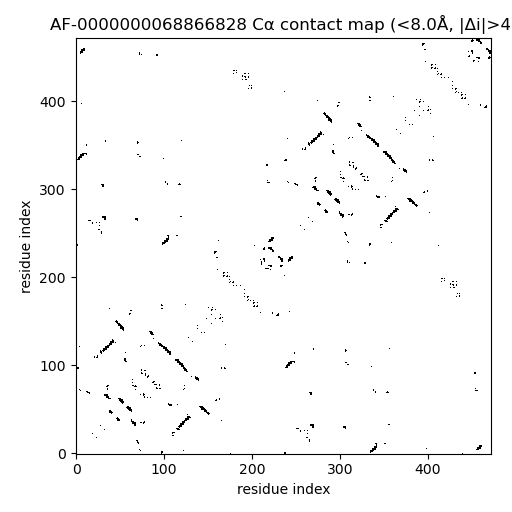4 ? -28.906 0.333 3.463 1 98.81 194 THR A CA 1
ATOM 1514 C C . THR A 1 194 ? -27.438 0.659 3.717 1 98.81 194 THR A C 1
ATOM 1516 O O . THR A 1 194 ? -26.859 1.522 3.049 1 98.81 194 THR A O 1
ATOM 1519 N N . ALA A 1 195 ? -26.781 -0.069 4.629 1 98.75 195 ALA A N 1
ATOM 1520 C CA . ALA A 1 195 ? -25.375 0.136 4.941 1 98.75 195 ALA A CA 1
ATOM 1521 C C . ALA A 1 195 ? -24.484 -0.241 3.754 1 98.75 195 ALA A C 1
ATOM 1523 O O . ALA A 1 195 ? -23.484 0.42 3.486 1 98.75 195 ALA A O 1
ATOM 1524 N N . ALA A 1 196 ? -24.891 -1.285 3.082 1 98.81 196 ALA A N 1
ATOM 1525 C CA . ALA A 1 196 ? -24.125 -1.735 1.915 1 98.81 196 ALA A CA 1
ATOM 1526 C C . ALA A 1 196 ? -24.188 -0.702 0.794 1 98.81 196 ALA A C 1
ATOM 1528 O O . ALA A 1 196 ? -23.172 -0.436 0.137 1 98.81 196 ALA A O 1
ATOM 1529 N N . ARG A 1 197 ? -25.312 -0.127 0.533 1 98.81 197 ARG A N 1
ATOM 1530 C CA . ARG A 1 197 ? -25.469 0.903 -0.49 1 98.81 197 ARG A CA 1
ATOM 1531 C C . ARG A 1 197 ? -24.641 2.141 -0.143 1 98.81 197 ARG A C 1
ATOM 1533 O O . ARG A 1 197 ? -24.047 2.762 -1.024 1 98.81 197 ARG A O 1
ATOM 1540 N N . LEU A 1 198 ? -24.609 2.459 1.169 1 98.38 198 LEU A N 1
ATOM 1541 C CA . LEU A 1 198 ? -23.781 3.576 1.598 1 98.38 198 LEU A CA 1
ATOM 1542 C C . LEU A 1 198 ? -22.312 3.291 1.321 1 98.38 198 LEU A C 1
ATOM 1544 O O . LEU A 1 198 ? -21.578 4.176 0.869 1 98.38 198 LEU A O 1
ATOM 1548 N N . LEU A 1 199 ? -21.859 2.074 1.607 1 97.94 199 LEU A N 1
ATOM 1549 C CA . LEU A 1 199 ? -20.484 1.691 1.331 1 97.94 199 LEU A CA 1
ATOM 1550 C C . LEU A 1 199 ? -20.172 1.828 -0.155 1 97.94 199 LEU A C 1
ATOM 1552 O O . LEU A 1 199 ? -19.156 2.424 -0.528 1 97.94 199 LEU A O 1
ATOM 1556 N N . VAL A 1 200 ? -21.016 1.27 -0.977 1 98.12 200 VAL A N 1
ATOM 1557 C CA . VAL A 1 200 ? -20.781 1.298 -2.418 1 98.12 200 VAL A CA 1
ATOM 1558 C C . VAL A 1 200 ? -20.781 2.742 -2.912 1 98.12 200 VAL A C 1
ATOM 1560 O O . VAL A 1 200 ? -19.953 3.115 -3.75 1 98.12 200 VAL A O 1
ATOM 1563 N N . GLU A 1 201 ? -21.688 3.559 -2.377 1 97.56 201 GLU A N 1
ATOM 1564 C CA . GLU A 1 201 ? -21.75 4.969 -2.746 1 97.56 201 GLU A CA 1
ATOM 1565 C C . GLU A 1 201 ? -20.484 5.707 -2.326 1 97.56 201 GLU A C 1
ATOM 1567 O O . GLU A 1 201 ? -19.906 6.453 -3.117 1 97.56 201 GLU A O 1
ATOM 1572 N N . THR A 1 202 ? -20.078 5.523 -1.082 1 96.56 202 THR A N 1
ATOM 1573 C CA . THR A 1 202 ? -18.922 6.219 -0.541 1 96.56 202 THR A CA 1
ATOM 1574 C C . THR A 1 202 ? -17.641 5.766 -1.246 1 96.56 202 THR A C 1
ATOM 1576 O O . THR A 1 202 ? -16.812 6.594 -1.638 1 96.56 202 THR A O 1
ATOM 1579 N N . ALA A 1 203 ? -17.484 4.461 -1.429 1 95.62 203 ALA A N 1
ATOM 1580 C CA . ALA A 1 203 ? -16.344 3.926 -2.154 1 95.62 203 ALA A CA 1
ATOM 1581 C C . ALA A 1 203 ? -16.359 4.375 -3.613 1 95.62 203 ALA A C 1
ATOM 1583 O O . ALA A 1 203 ? -15.305 4.66 -4.191 1 95.62 203 ALA A O 1
ATOM 1584 N N . GLY A 1 204 ? -17.516 4.387 -4.184 1 94.06 204 GLY A N 1
ATOM 1585 C CA . GLY A 1 204 ? -17.656 4.867 -5.551 1 94.06 204 GLY A CA 1
ATOM 1586 C C . GLY A 1 204 ? -17.25 6.32 -5.715 1 94.06 204 GLY A C 1
ATOM 1587 O O . GLY A 1 204 ? -16.578 6.68 -6.68 1 94.06 204 GLY A O 1
ATOM 1588 N N . ALA A 1 205 ? -17.719 7.168 -4.828 1 94.06 205 ALA A N 1
ATOM 1589 C CA . ALA A 1 205 ? -17.359 8.586 -4.855 1 94.06 205 ALA A CA 1
ATOM 1590 C C . ALA A 1 205 ? -15.859 8.773 -4.691 1 94.06 205 ALA A C 1
ATOM 1592 O O . ALA A 1 205 ? -15.25 9.602 -5.371 1 94.06 205 ALA A O 1
ATOM 1593 N N . ARG A 1 206 ? -15.297 8.023 -3.785 1 93.44 206 ARG A N 1
ATOM 1594 C CA . ARG A 1 206 ? -13.852 8.016 -3.58 1 93.44 206 ARG A CA 1
ATOM 1595 C C . ARG A 1 206 ? -13.117 7.684 -4.875 1 93.44 206 ARG A C 1
ATOM 1597 O O . ARG A 1 206 ? -12.188 8.391 -5.266 1 93.44 206 ARG A O 1
ATOM 1604 N N . ASP A 1 207 ? -13.531 6.602 -5.52 1 92.44 207 ASP A N 1
ATOM 1605 C CA . ASP A 1 207 ? -12.883 6.145 -6.742 1 92.44 207 ASP A CA 1
ATOM 1606 C C . ASP A 1 207 ? -13.086 7.141 -7.879 1 92.44 207 ASP A C 1
ATOM 1608 O O . ASP A 1 207 ? -12.156 7.449 -8.625 1 92.44 207 ASP A O 1
ATOM 1612 N N . ALA A 1 208 ? -14.25 7.684 -8.016 1 91.81 208 ALA A N 1
ATOM 1613 C CA . ALA A 1 208 ? -14.586 8.625 -9.086 1 91.81 208 ALA A CA 1
ATOM 1614 C C . ALA A 1 208 ? -13.789 9.922 -8.938 1 91.81 208 ALA A C 1
ATOM 1616 O O . ALA A 1 208 ? -13.414 10.539 -9.938 1 91.81 208 ALA A O 1
ATOM 1617 N N . ALA A 1 209 ? -13.57 10.312 -7.734 1 91.38 209 ALA A N 1
ATOM 1618 C CA . ALA A 1 209 ? -12.898 11.586 -7.484 1 91.38 209 ALA A CA 1
ATOM 1619 C C . ALA A 1 209 ? -11.477 11.57 -8.031 1 91.38 209 ALA A C 1
ATOM 1621 O O . ALA A 1 209 ? -11.055 12.508 -8.711 1 91.38 209 ALA A O 1
ATOM 1622 N N . VAL A 1 210 ? -10.734 10.516 -7.766 1 90.25 210 VAL A N 1
ATOM 1623 C CA . VAL A 1 210 ? -9.352 10.445 -8.227 1 90.25 210 VAL A CA 1
ATOM 1624 C C . VAL A 1 210 ? -9.328 10.156 -9.727 1 90.25 210 VAL A C 1
ATOM 1626 O O . VAL A 1 210 ? -8.477 10.672 -10.453 1 90.25 210 VAL A O 1
ATOM 1629 N N . ASP A 1 211 ? -10.242 9.336 -10.195 1 89.12 211 ASP A N 1
ATOM 1630 C CA . ASP A 1 211 ? -10.328 9.023 -11.625 1 89.12 211 ASP A CA 1
ATOM 1631 C C . ASP A 1 211 ? -10.602 10.281 -12.445 1 89.12 211 ASP A C 1
ATOM 1633 O O . ASP A 1 211 ? -10.133 10.398 -13.578 1 89.12 211 ASP A O 1
ATOM 1637 N N . ALA A 1 212 ? -11.344 11.172 -11.844 1 88.56 212 ALA A N 1
ATOM 1638 C CA . ALA A 1 212 ? -11.703 12.398 -12.547 1 88.56 212 ALA A CA 1
ATOM 1639 C C . ALA A 1 212 ? -10.492 13.312 -12.711 1 88.56 212 ALA A C 1
ATOM 1641 O O . ALA A 1 212 ? -10.469 14.164 -13.602 1 88.56 212 ALA A O 1
ATOM 1642 N N . LEU A 1 213 ? -9.578 13.195 -11.82 1 86 213 LEU A N 1
ATOM 1643 C CA . LEU A 1 213 ? -8.391 14.047 -11.867 1 86 213 LEU A CA 1
ATOM 1644 C C . LEU A 1 213 ? -7.359 13.492 -12.844 1 86 213 LEU A C 1
ATOM 1646 O O . LEU A 1 213 ? -6.508 14.227 -13.344 1 86 213 LEU A O 1
ATOM 1650 N N . GLY A 1 214 ? -7.395 12.195 -12.727 1 72.75 214 GLY A N 1
ATOM 1651 C CA . GLY A 1 214 ? -6.484 11.508 -13.625 1 72.75 214 GLY A CA 1
ATOM 1652 C C . GLY A 1 214 ? -7.176 10.938 -14.852 1 72.75 214 GLY A C 1
ATOM 1653 O O . GLY A 1 214 ? -8.148 11.516 -15.344 1 72.75 214 GLY A O 1
ATOM 1654 N N . GLY A 1 215 ? -6.625 10.039 -15.477 1 60.94 215 GLY A N 1
ATOM 1655 C CA . GLY A 1 215 ? -7.281 9.234 -16.5 1 60.94 215 GLY A CA 1
ATOM 1656 C C . GLY A 1 215 ? -7.871 7.949 -15.953 1 60.94 215 GLY A C 1
ATOM 1657 O O . GLY A 1 215 ? -7.684 7.625 -14.773 1 60.94 215 GLY A O 1
ATOM 1658 N N . ALA A 1 216 ? -8.805 7.484 -16.531 1 59.75 216 ALA A N 1
ATOM 1659 C CA . ALA A 1 216 ? -9.375 6.172 -16.219 1 59.75 216 ALA A CA 1
ATOM 1660 C C . ALA A 1 216 ? -8.312 5.078 -16.328 1 59.75 216 ALA A C 1
ATOM 1662 O O . ALA A 1 216 ? -7.25 5.285 -16.922 1 59.75 216 ALA A O 1
ATOM 1663 N N . ASP A 1 217 ? -8.352 4.066 -15.578 1 62.34 217 ASP A N 1
ATOM 1664 C CA . ASP A 1 217 ? -7.625 2.826 -15.82 1 62.34 217 ASP A CA 1
ATOM 1665 C C . ASP A 1 217 ? -6.227 2.881 -15.211 1 62.34 217 ASP A C 1
ATOM 1667 O O . ASP A 1 217 ? -5.25 2.479 -15.844 1 62.34 217 ASP A O 1
ATOM 1671 N N . GLY A 1 218 ? -6.164 3.607 -14.008 1 70.38 218 GLY A N 1
ATOM 1672 C CA . GLY A 1 218 ? -4.875 3.514 -13.336 1 70.38 218 GLY A CA 1
ATOM 1673 C C . GLY A 1 218 ? -3.924 4.633 -13.711 1 70.38 218 GLY A C 1
ATOM 1674 O O . GLY A 1 218 ? -2.775 4.656 -13.266 1 70.38 218 GLY A O 1
ATOM 1675 N N . ALA A 1 219 ? -4.328 5.562 -14.523 1 86.25 219 ALA A N 1
ATOM 1676 C CA . ALA A 1 219 ? -3.477 6.695 -14.883 1 86.25 219 ALA A CA 1
ATOM 1677 C C . ALA A 1 219 ? -3.189 7.574 -13.672 1 86.25 219 ALA A C 1
ATOM 1679 O O . ALA A 1 219 ? -4.07 7.801 -12.836 1 86.25 219 ALA A O 1
ATOM 1680 N N . PRO A 1 220 ? -2.02 8.055 -13.664 1 92.88 220 PRO A N 1
ATOM 1681 C CA . PRO A 1 220 ? -1.672 8.891 -12.516 1 92.88 220 PRO A CA 1
ATOM 1682 C C . PRO A 1 220 ? -2.324 10.266 -12.57 1 92.88 220 PRO A C 1
ATOM 1684 O O . PRO A 1 220 ? -2.814 10.68 -13.625 1 92.88 220 PRO A O 1
ATOM 1687 N N . VAL A 1 221 ? -2.414 10.93 -11.477 1 93.5 221 VAL A N 1
ATOM 1688 C CA . VAL A 1 221 ? -2.863 12.312 -11.359 1 93.5 221 VAL A CA 1
ATOM 1689 C C . VAL A 1 221 ? -1.668 13.258 -11.461 1 93.5 221 VAL A C 1
ATOM 1691 O O . VAL A 1 221 ? -0.771 13.227 -10.617 1 93.5 221 VAL A O 1
ATOM 1694 N N . ALA A 1 222 ? -1.654 14.07 -12.453 1 93.69 222 ALA A N 1
ATOM 1695 C CA . ALA A 1 222 ? -0.635 15.109 -12.562 1 93.69 222 ALA A CA 1
ATOM 1696 C C . ALA A 1 222 ? -1.036 16.359 -11.781 1 93.69 222 ALA A C 1
ATOM 1698 O O . ALA A 1 222 ? -2.123 16.906 -11.984 1 93.69 222 ALA A O 1
ATOM 1699 N N . VAL A 1 223 ? -0.158 16.781 -10.906 1 93.75 223 VAL A N 1
ATOM 1700 C CA . VAL A 1 223 ? -0.454 17.891 -10.008 1 93.75 223 VAL A CA 1
ATOM 1701 C C . VAL A 1 223 ? 0.512 19.047 -10.273 1 93.75 223 VAL A C 1
ATOM 1703 O O . VAL A 1 223 ? 1.721 18.828 -10.406 1 93.75 223 VAL A O 1
ATOM 1706 N N . SER A 1 224 ? -0.013 20.141 -10.438 1 91.12 224 SER A N 1
ATOM 1707 C CA . SER A 1 224 ? 0.786 21.359 -10.508 1 91.12 224 SER A CA 1
ATOM 1708 C C . SER A 1 224 ? 0.408 22.344 -9.398 1 91.12 224 SER A C 1
ATOM 1710 O O . SER A 1 224 ? -0.754 22.406 -8.992 1 91.12 224 SER A O 1
ATOM 1712 N N . PHE A 1 225 ? 1.449 22.891 -8.875 1 83.75 225 PHE A N 1
ATOM 1713 C CA . PHE A 1 225 ? 1.243 23.891 -7.836 1 83.75 225 PHE A CA 1
ATOM 1714 C C . PHE A 1 225 ? 1.893 25.203 -8.227 1 83.75 225 PHE A C 1
ATOM 1716 O O . PHE A 1 225 ? 3.111 25.281 -8.391 1 83.75 225 PHE A O 1
ATOM 1723 N N . ALA A 1 226 ? 1.052 26.188 -8.422 1 81.75 226 ALA A N 1
ATOM 1724 C CA . ALA A 1 226 ? 1.521 27.531 -8.773 1 81.75 226 ALA A CA 1
ATOM 1725 C C . ALA A 1 226 ? 0.639 28.609 -8.141 1 81.75 226 ALA A C 1
ATOM 1727 O O . ALA A 1 226 ? -0.588 28.484 -8.125 1 81.75 226 ALA A O 1
ATOM 1728 N N . ASN A 1 227 ? 1.265 29.609 -7.59 1 81.44 227 ASN A N 1
ATOM 1729 C CA . ASN A 1 227 ? 0.58 30.75 -7.02 1 81.44 227 ASN A CA 1
ATOM 1730 C C . ASN A 1 227 ? -0.436 30.344 -5.961 1 81.44 227 ASN A C 1
ATOM 1732 O O . ASN A 1 227 ? -1.567 30.828 -5.953 1 81.44 227 ASN A O 1
ATOM 1736 N N . GLY A 1 228 ? -0.068 29.312 -5.176 1 76.56 228 GLY A N 1
ATOM 1737 C CA . GLY A 1 228 ? -0.914 28.875 -4.078 1 76.56 228 GLY A CA 1
ATOM 1738 C C . GLY A 1 228 ? -2.098 28.047 -4.535 1 76.56 228 GLY A C 1
ATOM 1739 O O . GLY A 1 228 ? -3.037 27.812 -3.77 1 76.56 228 GLY A O 1
ATOM 1740 N N . ARG A 1 229 ? -2.051 27.641 -5.762 1 86.44 229 ARG A N 1
ATOM 1741 C CA . ARG A 1 229 ? -3.17 26.891 -6.32 1 86.44 229 ARG A CA 1
ATOM 1742 C C . ARG A 1 229 ? -2.695 25.562 -6.914 1 86.44 229 ARG A C 1
ATOM 1744 O O . ARG A 1 229 ? -1.646 25.516 -7.559 1 86.44 229 ARG A O 1
ATOM 1751 N N . TYR A 1 230 ? -3.549 24.609 -6.562 1 89.5 230 TYR A N 1
ATOM 1752 C CA . TYR A 1 230 ? -3.305 23.312 -7.191 1 89.5 230 TYR A CA 1
ATOM 1753 C C . TYR A 1 230 ? -4.145 23.156 -8.453 1 89.5 230 TYR A C 1
ATOM 1755 O O . TYR A 1 230 ? -5.332 23.5 -8.469 1 89.5 230 TYR A O 1
ATOM 1763 N N . THR A 1 231 ? -3.486 22.688 -9.539 1 87.69 231 THR A N 1
ATOM 1764 C CA . THR A 1 231 ? -4.184 22.234 -10.734 1 87.69 231 THR A CA 1
ATOM 1765 C C . THR A 1 231 ? -3.834 20.781 -11.047 1 87.69 231 THR A C 1
ATOM 1767 O O . THR A 1 231 ? -2.76 20.312 -10.688 1 87.69 231 THR A O 1
ATOM 1770 N N . TYR A 1 232 ? -4.777 20.203 -11.586 1 83.81 232 TYR A N 1
ATOM 1771 C CA . TYR A 1 232 ? -4.621 18.781 -11.859 1 83.81 232 TYR A CA 1
ATOM 1772 C C . TYR A 1 232 ? -5.109 18.438 -13.258 1 83.81 232 TYR A C 1
ATOM 1774 O O . TYR A 1 232 ? -5.98 19.109 -13.805 1 83.81 232 TYR A O 1
ATOM 1782 N N . ARG A 1 233 ? -4.383 17.484 -13.844 1 77.44 233 ARG A N 1
ATOM 1783 C CA . ARG A 1 233 ? -4.809 16.938 -15.125 1 77.44 233 ARG A CA 1
ATOM 1784 C C . ARG A 1 233 ? -4.488 15.453 -15.227 1 77.44 233 ARG A C 1
ATOM 1786 O O . ARG A 1 233 ? -3.77 14.914 -14.383 1 77.44 233 ARG A O 1
ATOM 1793 N N . ARG A 1 234 ? -5.176 14.945 -16.219 1 74 234 ARG A N 1
ATOM 1794 C CA . ARG A 1 234 ? -4.773 13.586 -16.578 1 74 234 ARG A CA 1
ATOM 1795 C C . ARG A 1 234 ? -3.328 13.555 -17.078 1 74 234 ARG A C 1
ATOM 1797 O O . ARG A 1 234 ? -2.92 14.398 -17.875 1 74 234 ARG A O 1
ATOM 1804 N N . ALA A 1 235 ? -2.506 12.711 -16.375 1 65.19 235 ALA A N 1
ATOM 1805 C CA . ALA A 1 235 ? -1.128 12.617 -16.844 1 65.19 235 ALA A CA 1
ATOM 1806 C C . ALA A 1 235 ? -1.073 12.094 -18.281 1 65.19 235 ALA A C 1
ATOM 1808 O O . ALA A 1 235 ? -1.901 11.273 -18.672 1 65.19 235 ALA A O 1
ATOM 1809 N N . ALA A 1 236 ? -0.299 12.695 -19.172 1 57.09 236 ALA A N 1
ATOM 1810 C CA . ALA A 1 236 ? -0.15 12.297 -20.562 1 57.09 236 ALA A CA 1
ATOM 1811 C C . ALA A 1 236 ? 0.347 10.859 -20.688 1 57.09 236 ALA A C 1
ATOM 1813 O O . ALA A 1 236 ? 1.075 10.375 -19.812 1 57.09 236 ALA A O 1
ATOM 1814 N N . MET B 1 1 ? -12.422 -1.135 -2.527 1 72.75 1 MET B N 1
ATOM 1815 C CA . MET B 1 1 ? -11.391 -2.131 -2.789 1 72.75 1 MET B CA 1
ATOM 1816 C C . MET B 1 1 ? -10.016 -1.478 -2.865 1 72.75 1 MET B C 1
ATOM 1818 O O . MET B 1 1 ? -9.906 -0.251 -2.91 1 72.75 1 MET B O 1
ATOM 1822 N N . GLN B 1 2 ? -8.914 -2.223 -2.662 1 84 2 GLN B N 1
ATOM 1823 C CA . GLN B 1 2 ? -7.535 -1.762 -2.557 1 84 2 GLN B CA 1
ATOM 1824 C C . GLN B 1 2 ? -7.102 -1.032 -3.824 1 84 2 GLN B C 1
ATOM 1826 O O . GLN B 1 2 ? -7.461 -1.435 -4.934 1 84 2 GLN B O 1
ATOM 1831 N N . ARG B 1 3 ? -6.664 0.126 -3.797 1 89.88 3 ARG B N 1
ATOM 1832 C CA . ARG B 1 3 ? -6.043 0.905 -4.863 1 89.88 3 ARG B CA 1
ATOM 1833 C C . ARG B 1 3 ? -4.785 1.61 -4.363 1 89.88 3 ARG B C 1
ATOM 1835 O O . ARG B 1 3 ? -4.613 1.807 -3.16 1 89.88 3 ARG B O 1
ATOM 1842 N N . THR B 1 4 ? -3.959 1.904 -5.301 1 94.94 4 THR B N 1
ATOM 1843 C CA . THR B 1 4 ? -2.773 2.697 -4.992 1 94.94 4 THR B CA 1
ATOM 1844 C C . THR B 1 4 ? -2.57 3.795 -6.031 1 94.94 4 THR B C 1
ATOM 1846 O O . THR B 1 4 ? -1.651 3.721 -6.848 1 94.94 4 THR B O 1
ATOM 1849 N N . PRO B 1 5 ? -3.443 4.828 -6.004 1 94.31 5 PRO B N 1
ATOM 1850 C CA . PRO B 1 5 ? -3.283 5.883 -7.004 1 94.31 5 PRO B CA 1
ATOM 1851 C C . PRO B 1 5 ? -1.929 6.582 -6.918 1 94.31 5 PRO B C 1
ATOM 1853 O O . PRO B 1 5 ? -1.344 6.668 -5.832 1 94.31 5 PRO B O 1
ATOM 1856 N N . GLN B 1 6 ? -1.486 7.066 -8.047 1 96.06 6 GLN B N 1
ATOM 1857 C CA . GLN B 1 6 ? -0.241 7.824 -8.094 1 96.06 6 GLN B CA 1
ATOM 1858 C C . GLN B 1 6 ? -0.51 9.312 -8.312 1 96.06 6 GLN B C 1
ATOM 1860 O O . GLN B 1 6 ? -1.338 9.68 -9.148 1 96.06 6 GLN B O 1
ATOM 1865 N N . PHE B 1 7 ? 0.16 10.102 -7.566 1 95.81 7 PHE B N 1
ATOM 1866 C CA . PHE B 1 7 ? 0.169 11.555 -7.723 1 95.81 7 PHE B CA 1
ATOM 1867 C C . PHE B 1 7 ? 1.551 12.047 -8.133 1 95.81 7 PHE B C 1
ATOM 1869 O O . PHE B 1 7 ? 2.535 11.812 -7.434 1 95.81 7 PHE B O 1
ATOM 1876 N N . ILE B 1 8 ? 1.601 12.664 -9.273 1 95.94 8 ILE B N 1
ATOM 1877 C CA . ILE B 1 8 ? 2.846 13.234 -9.773 1 95.94 8 ILE B CA 1
ATOM 1878 C C . ILE B 1 8 ? 2.816 14.758 -9.617 1 95.94 8 ILE B C 1
ATOM 1880 O O . ILE B 1 8 ? 2.068 15.445 -10.312 1 95.94 8 ILE B O 1
ATOM 1884 N N . THR B 1 9 ? 3.617 15.273 -8.719 1 94.94 9 THR B N 1
ATOM 1885 C CA . THR B 1 9 ? 3.648 16.719 -8.469 1 94.94 9 THR B CA 1
ATOM 1886 C C . THR B 1 9 ? 4.82 17.359 -9.195 1 94.94 9 THR B C 1
ATOM 1888 O O . THR B 1 9 ? 5.98 17.109 -8.875 1 94.94 9 THR B O 1
ATOM 1891 N N . GLY B 1 10 ? 4.504 18.234 -10.141 1 93.56 10 GLY B N 1
ATOM 1892 C CA . GLY B 1 10 ? 5.523 18.844 -10.984 1 93.56 10 GLY B CA 1
ATOM 1893 C C . GLY B 1 10 ? 5.98 17.922 -12.102 1 93.56 10 GLY B C 1
ATOM 1894 O O . GLY B 1 10 ? 5.258 17 -12.5 1 93.56 10 GLY B O 1
ATOM 1895 N N . GLU B 1 11 ? 7.141 18.25 -12.664 1 92.5 11 GLU B N 1
ATOM 1896 C CA . GLU B 1 11 ? 7.711 17.438 -13.742 1 92.5 11 GLU B CA 1
ATOM 1897 C C . GLU B 1 11 ? 8.734 16.438 -13.203 1 92.5 11 GLU B C 1
ATOM 1899 O O . GLU B 1 11 ? 9.484 16.75 -12.281 1 92.5 11 GLU B O 1
ATOM 1904 N N . PHE B 1 12 ? 8.625 15.273 -13.695 1 94.56 12 PHE B N 1
ATOM 1905 C CA . PHE B 1 12 ? 9.555 14.234 -13.273 1 94.56 12 PHE B CA 1
ATOM 1906 C C . PHE B 1 12 ? 10.07 13.453 -14.477 1 94.56 12 PHE B C 1
ATOM 1908 O O . PHE B 1 12 ? 9.289 13 -15.312 1 94.56 12 PHE B O 1
ATOM 1915 N N . THR B 1 13 ? 11.414 13.297 -14.547 1 92.88 13 THR B N 1
ATOM 1916 C CA . THR B 1 13 ? 12.047 12.484 -15.578 1 92.88 13 THR B CA 1
ATOM 1917 C C . THR B 1 13 ? 12.68 11.234 -14.969 1 92.88 13 THR B C 1
ATOM 1919 O O . THR B 1 13 ? 13.625 11.336 -14.18 1 92.88 13 THR B O 1
ATOM 1922 N N . PRO B 1 14 ? 12.203 10.133 -15.375 1 90.62 14 PRO B N 1
ATOM 1923 C CA . PRO B 1 14 ? 12.805 8.906 -14.852 1 90.62 14 PRO B CA 1
ATOM 1924 C C . PRO B 1 14 ? 14.266 8.734 -15.281 1 90.62 14 PRO B C 1
ATOM 1926 O O . PRO B 1 14 ? 14.617 9.055 -16.422 1 90.62 14 PRO B O 1
ATOM 1929 N N . ARG B 1 15 ? 15.188 8.32 -14.461 1 8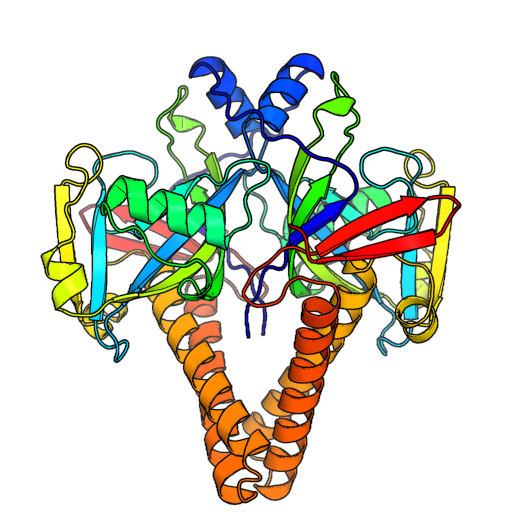7.38 15 ARG B N 1
ATOM 1930 C CA . ARG B 1 15 ? 16.594 8.133 -14.766 1 87.38 15 ARG B CA 1
ATOM 1931 C C . ARG B 1 15 ? 16.953 6.652 -14.844 1 87.38 15 ARG B C 1
ATOM 1933 O O . ARG B 1 15 ? 17.969 6.277 -15.422 1 87.38 15 ARG B O 1
ATOM 1940 N N . HIS B 1 16 ? 16.188 5.77 -14.641 1 82 16 HIS B N 1
ATOM 1941 C CA . HIS B 1 16 ? 16.391 4.324 -14.609 1 82 16 HIS B CA 1
ATOM 1942 C C . HIS B 1 16 ? 17.859 3.967 -14.461 1 82 16 HIS B C 1
ATOM 1944 O O . HIS B 1 16 ? 18.484 3.482 -15.406 1 82 16 HIS B O 1
ATOM 1950 N N . CYS B 1 17 ? 18.453 4.117 -13.289 1 84.94 17 CYS B N 1
ATOM 1951 C CA . CYS B 1 17 ? 19.859 3.865 -13.039 1 84.94 17 CYS B CA 1
ATOM 1952 C C . CYS B 1 17 ? 20.047 2.709 -12.062 1 84.94 17 CYS B C 1
ATOM 1954 O O . CYS B 1 17 ? 19.094 2.291 -11.406 1 84.94 17 CYS B O 1
ATOM 1956 N N . PHE B 1 18 ? 21.297 2.121 -12.148 1 88.94 18 PHE B N 1
ATOM 1957 C CA . PHE B 1 18 ? 21.688 1.048 -11.242 1 88.94 18 PHE B CA 1
ATOM 1958 C C . PHE B 1 18 ? 22.891 1.455 -10.406 1 88.94 18 PHE B C 1
ATOM 1960 O O . PHE B 1 18 ? 23.828 2.092 -10.922 1 88.94 18 PHE B O 1
ATOM 1967 N N . LEU B 1 19 ? 22.812 1.031 -9.195 1 93.31 19 LEU B N 1
ATOM 1968 C CA . LEU B 1 19 ? 23.953 1.222 -8.297 1 93.31 19 LEU B CA 1
ATOM 1969 C C . LEU B 1 19 ? 24.797 -0.045 -8.219 1 93.31 19 LEU B C 1
ATOM 1971 O O . LEU B 1 19 ? 24.281 -1.154 -8.352 1 93.31 19 LEU B O 1
ATOM 1975 N N . PRO B 1 20 ? 26.109 0.219 -8.078 1 94.5 20 PRO B N 1
ATOM 1976 C CA . PRO B 1 20 ? 26.906 -0.965 -7.762 1 94.5 20 PRO B CA 1
ATOM 1977 C C . PRO B 1 20 ? 26.422 -1.696 -6.512 1 94.5 20 PRO B C 1
ATOM 1979 O O . PRO B 1 20 ? 25.828 -1.077 -5.621 1 94.5 20 PRO B O 1
ATOM 1982 N N . ASP B 1 21 ? 26.75 -2.961 -6.461 1 94.44 21 ASP B N 1
ATOM 1983 C CA . ASP B 1 21 ? 26.203 -3.834 -5.43 1 94.44 21 ASP B CA 1
ATOM 1984 C C . ASP B 1 21 ? 26.516 -3.297 -4.031 1 94.44 21 ASP B C 1
ATOM 1986 O O . ASP B 1 21 ? 25.656 -3.354 -3.139 1 94.44 21 ASP B O 1
ATOM 1990 N N . ASP B 1 22 ? 27.672 -2.848 -3.811 1 93.25 22 ASP B N 1
ATOM 1991 C CA . ASP B 1 22 ? 28.062 -2.369 -2.488 1 93.25 22 ASP B CA 1
ATOM 1992 C C . ASP B 1 22 ? 27.266 -1.125 -2.098 1 93.25 22 ASP B C 1
ATOM 1994 O O . ASP B 1 22 ? 26.781 -1.021 -0.969 1 93.25 22 ASP B O 1
ATOM 1998 N N . GLU B 1 23 ? 27.141 -0.181 -3.051 1 94 23 GLU B N 1
ATOM 1999 C CA . GLU B 1 23 ? 26.359 1.021 -2.799 1 94 23 GLU B CA 1
ATOM 2000 C C . GLU B 1 23 ? 24.875 0.683 -2.629 1 94 23 GLU B C 1
ATOM 2002 O O . GLU B 1 23 ? 24.203 1.246 -1.765 1 94 23 GLU B O 1
ATOM 2007 N N . TYR B 1 24 ? 24.453 -0.186 -3.459 1 95.75 24 TYR B N 1
ATOM 2008 C CA . TYR B 1 24 ? 23.047 -0.606 -3.354 1 95.75 24 TYR B CA 1
ATOM 2009 C C . TYR B 1 24 ? 22.797 -1.292 -2.018 1 95.75 24 TYR B C 1
ATOM 2011 O O . TYR B 1 24 ? 21.719 -1.122 -1.423 1 95.75 24 TYR B O 1
ATOM 2019 N N . GLY B 1 25 ? 23.734 -2.068 -1.596 1 94.88 25 GLY B N 1
ATOM 2020 C CA . GLY B 1 25 ? 23.609 -2.68 -0.282 1 94.88 25 GLY B CA 1
ATOM 2021 C C . GLY B 1 25 ? 23.422 -1.668 0.832 1 94.88 25 GLY B C 1
ATOM 2022 O O . GLY B 1 25 ? 22.578 -1.849 1.703 1 94.88 25 GLY B O 1
ATOM 2023 N N . ARG B 1 26 ? 24.172 -0.607 0.791 1 94.5 26 ARG B N 1
ATOM 2024 C CA . ARG B 1 26 ? 24.031 0.448 1.788 1 94.5 26 ARG B CA 1
ATOM 2025 C C . ARG B 1 26 ? 22.672 1.137 1.662 1 94.5 26 ARG B C 1
ATOM 2027 O O . ARG B 1 26 ? 22.078 1.532 2.666 1 94.5 26 ARG B O 1
ATOM 2034 N N . CYS B 1 27 ? 22.266 1.245 0.458 1 95.44 27 CYS B N 1
ATOM 2035 C CA . CYS B 1 27 ? 20.922 1.777 0.218 1 95.44 27 CYS B CA 1
ATOM 2036 C C . CYS B 1 27 ? 19.859 0.925 0.908 1 95.44 27 CYS B C 1
ATOM 2038 O O . CYS B 1 27 ? 19.016 1.449 1.623 1 95.44 27 CYS B O 1
ATOM 2040 N N . LEU B 1 28 ? 20 -0.361 0.774 1 96.12 28 LEU B N 1
ATOM 2041 C CA . LEU B 1 28 ? 19.016 -1.289 1.316 1 96.12 28 LEU B CA 1
ATOM 2042 C C . LEU B 1 28 ? 19.031 -1.273 2.842 1 96.12 28 LEU B C 1
ATOM 2044 O O . LEU B 1 28 ? 18.031 -1.599 3.482 1 96.12 28 LEU B O 1
ATOM 2048 N N . ASP B 1 29 ? 20.141 -0.882 3.422 1 96.12 29 ASP B N 1
ATOM 2049 C CA . ASP B 1 29 ? 20.25 -0.767 4.875 1 96.12 29 ASP B CA 1
ATOM 2050 C C . ASP B 1 29 ? 19.469 0.446 5.387 1 96.12 29 ASP B C 1
ATOM 2052 O O . ASP B 1 29 ? 19.172 0.536 6.578 1 96.12 29 ASP B O 1
ATOM 2056 N N . THR B 1 30 ? 19.156 1.358 4.457 1 95.31 30 THR B N 1
ATOM 2057 C CA . THR B 1 30 ? 18.656 2.658 4.898 1 95.31 30 THR B CA 1
ATOM 2058 C C . THR B 1 30 ? 17.188 2.844 4.488 1 95.31 30 THR B C 1
ATOM 2060 O O . THR B 1 30 ? 16.438 3.549 5.164 1 95.31 30 THR B O 1
ATOM 2063 N N . VAL B 1 31 ? 16.766 2.158 3.416 1 96.19 31 VAL B N 1
ATOM 2064 C CA . VAL B 1 31 ? 15.453 2.467 2.865 1 96.19 31 VAL B CA 1
ATOM 2065 C C . VAL B 1 31 ? 14.617 1.194 2.783 1 96.19 31 VAL B C 1
ATOM 2067 O O . VAL B 1 31 ? 15.156 0.091 2.68 1 96.19 31 VAL B O 1
ATOM 2070 N N . VAL B 1 32 ? 13.32 1.337 2.994 1 97.81 32 VAL B N 1
ATOM 2071 C CA . VAL B 1 32 ? 12.344 0.34 2.568 1 97.81 32 VAL B CA 1
ATOM 2072 C C . VAL B 1 32 ? 11.945 0.597 1.118 1 97.81 32 VAL B C 1
ATOM 2074 O O . VAL B 1 32 ? 11.414 1.662 0.794 1 97.81 32 VAL B O 1
ATOM 2077 N N . LYS B 1 33 ? 12.195 -0.312 0.262 1 98.19 33 LYS B N 1
ATOM 2078 C CA . LYS B 1 33 ? 11.969 -0.069 -1.159 1 98.19 33 LYS B CA 1
ATOM 2079 C C . LYS B 1 33 ? 10.594 -0.58 -1.59 1 98.19 33 LYS B C 1
ATOM 2081 O O . LYS B 1 33 ? 10.039 -1.485 -0.964 1 98.19 33 LYS B O 1
ATOM 2086 N N . ALA B 1 34 ? 10.102 -0.048 -2.67 1 98.56 34 ALA B N 1
ATOM 2087 C CA . ALA B 1 34 ? 8.82 -0.475 -3.227 1 98.56 34 ALA B CA 1
ATOM 2088 C C . ALA B 1 34 ? 9.008 -1.584 -4.258 1 98.56 34 ALA B C 1
ATOM 2090 O O . ALA B 1 34 ? 9.961 -1.549 -5.047 1 98.56 34 ALA B O 1
ATOM 2091 N N . CYS B 1 35 ? 8.117 -2.523 -4.211 1 98.38 35 CYS B N 1
ATOM 2092 C CA . CYS B 1 35 ? 8.016 -3.592 -5.199 1 98.38 35 CYS B CA 1
ATOM 2093 C C . CYS B 1 35 ? 6.594 -3.723 -5.723 1 98.38 35 CYS B C 1
ATOM 2095 O O . CYS B 1 35 ? 5.66 -3.168 -5.137 1 98.38 35 CYS B O 1
ATOM 2097 N N . SER B 1 36 ? 6.461 -4.297 -6.832 1 98.25 36 SER B N 1
ATOM 2098 C CA . SER B 1 36 ? 5.184 -4.711 -7.395 1 98.25 36 SER B CA 1
ATOM 2099 C C . SER B 1 36 ? 5.172 -6.207 -7.695 1 98.25 36 SER B C 1
ATOM 2101 O O . SER B 1 36 ? 5.965 -6.688 -8.508 1 98.25 36 SER B O 1
ATOM 2103 N N . ASP B 1 37 ? 4.324 -6.863 -7.004 1 98.19 37 ASP B N 1
ATOM 2104 C CA . ASP B 1 37 ? 4.172 -8.305 -7.16 1 98.19 37 ASP B CA 1
ATOM 2105 C C . ASP B 1 37 ? 2.84 -8.648 -7.828 1 98.19 37 ASP B C 1
ATOM 2107 O O . ASP B 1 37 ? 1.872 -7.891 -7.719 1 98.19 37 ASP B O 1
ATOM 2111 N N . VAL B 1 38 ? 2.848 -9.758 -8.555 1 98.25 38 VAL B N 1
ATOM 2112 C CA . VAL B 1 38 ? 1.682 -10.102 -9.359 1 98.25 38 VAL B CA 1
ATOM 2113 C C . VAL B 1 38 ? 1.251 -11.539 -9.062 1 98.25 38 VAL B C 1
ATOM 2115 O O . VAL B 1 38 ? 1.992 -12.484 -9.336 1 98.25 38 VAL B O 1
ATOM 2118 N N . LEU B 1 39 ? 0.12 -11.648 -8.484 1 98.19 39 LEU B N 1
ATOM 2119 C CA . LEU B 1 39 ? -0.537 -12.945 -8.391 1 98.19 39 LEU B CA 1
ATOM 2120 C C . LEU B 1 39 ? -1.29 -13.273 -9.68 1 98.19 39 LEU B C 1
ATOM 2122 O O . LEU B 1 39 ? -2.373 -12.734 -9.922 1 98.19 39 LEU B O 1
ATOM 2126 N N . VAL B 1 40 ? -0.716 -14.117 -10.469 1 97.25 40 VAL B N 1
ATOM 2127 C CA . VAL B 1 40 ? -1.357 -14.555 -11.703 1 97.25 40 VAL B CA 1
ATOM 2128 C C . VAL B 1 40 ? -2.418 -15.602 -11.391 1 97.25 40 VAL B C 1
ATOM 2130 O O . VAL B 1 40 ? -2.145 -16.578 -10.695 1 97.25 40 VAL B O 1
ATOM 2133 N N . THR B 1 41 ? -3.592 -15.398 -11.875 1 97.69 41 THR B N 1
ATOM 2134 C CA . THR B 1 41 ? -4.691 -16.328 -11.688 1 97.69 41 THR B CA 1
ATOM 2135 C C . THR B 1 41 ? -5.293 -16.75 -13.023 1 97.69 41 THR B C 1
ATOM 2137 O O . THR B 1 41 ? -5.051 -16.094 -14.047 1 97.69 41 THR B O 1
ATOM 2140 N N . ASP B 1 42 ? -6.016 -17.828 -13 1 95.62 42 ASP B N 1
ATOM 2141 C CA . ASP B 1 42 ? -6.898 -18.062 -14.141 1 95.62 42 ASP B CA 1
ATOM 2142 C C . ASP B 1 42 ? -8.148 -17.188 -14.062 1 95.62 42 ASP B C 1
ATOM 2144 O O . ASP B 1 42 ? -8.328 -16.438 -13.102 1 95.62 42 ASP B O 1
ATOM 2148 N N . ALA B 1 43 ? -8.984 -17.328 -15.031 1 90.56 43 ALA B N 1
ATOM 2149 C CA . ALA B 1 43 ? -10.148 -16.438 -15.133 1 90.56 43 ALA B CA 1
ATOM 2150 C C . ALA B 1 43 ? -11.078 -16.625 -13.938 1 90.56 43 ALA B C 1
ATOM 2152 O O . ALA B 1 43 ? -11.664 -15.664 -13.445 1 90.56 43 ALA B O 1
ATOM 2153 N N . SER B 1 44 ? -11.172 -17.828 -13.438 1 91.5 44 SER B N 1
ATOM 2154 C CA . SER B 1 44 ? -12.109 -18.125 -12.359 1 91.5 44 SER B CA 1
ATOM 2155 C C . SER B 1 44 ? -11.492 -17.828 -10.992 1 91.5 44 SER B C 1
ATOM 2157 O O . SER B 1 44 ? -12.203 -17.781 -9.984 1 91.5 44 SER B O 1
ATOM 2159 N N . GLY B 1 45 ? -10.188 -17.656 -10.945 1 93.88 45 GLY B N 1
ATOM 2160 C CA . GLY B 1 45 ? -9.508 -17.5 -9.664 1 93.88 45 GLY B CA 1
ATOM 2161 C C . GLY B 1 45 ? -9.273 -18.797 -8.938 1 93.88 45 GLY B C 1
ATOM 2162 O O . GLY B 1 45 ? -8.812 -18.812 -7.797 1 93.88 45 GLY B O 1
ATOM 2163 N N . SER B 1 46 ? -9.508 -19.922 -9.586 1 95.94 46 SER B N 1
ATOM 2164 C CA . SER B 1 46 ? -9.406 -21.234 -8.938 1 95.94 46 SER B CA 1
ATOM 2165 C C . SER B 1 46 ? -7.965 -21.734 -8.938 1 95.94 46 SER B C 1
ATOM 2167 O O . SER B 1 46 ? -7.621 -22.656 -8.188 1 95.94 46 SER B O 1
ATOM 2169 N N . LYS B 1 47 ? -7.18 -21.188 -9.812 1 96.88 47 LYS B N 1
ATOM 2170 C CA . LYS B 1 47 ? -5.766 -21.531 -9.883 1 96.88 47 LYS B CA 1
ATOM 2171 C C . LYS B 1 47 ? -4.891 -20.281 -9.805 1 96.88 47 LYS B C 1
ATOM 2173 O O . LYS B 1 47 ? -5.312 -19.203 -10.203 1 96.88 47 LYS B O 1
ATOM 2178 N N . VAL B 1 48 ? -3.717 -20.469 -9.297 1 97.25 48 VAL B N 1
ATOM 2179 C CA . VAL B 1 48 ? -2.707 -19.422 -9.297 1 97.25 48 VAL B CA 1
ATOM 2180 C C . VAL B 1 48 ? -1.423 -19.938 -9.945 1 97.25 48 VAL B C 1
ATOM 2182 O O . VAL B 1 48 ? -1.089 -21.109 -9.828 1 97.25 48 VAL B O 1
ATOM 2185 N N . PHE B 1 49 ? -0.759 -19.062 -10.672 1 95 49 PHE B N 1
ATOM 2186 C CA . PHE B 1 49 ? 0.509 -19.359 -11.328 1 95 49 PHE B CA 1
ATOM 2187 C C . PHE B 1 49 ? 1.678 -18.812 -10.523 1 95 49 PHE B C 1
ATOM 2189 O O . PHE B 1 49 ? 1.762 -17.594 -10.289 1 95 49 PHE B O 1
ATOM 2196 N N . LEU B 1 50 ? 2.615 -19.719 -10.055 1 95.19 50 LEU B N 1
ATOM 2197 C CA . LEU B 1 50 ? 3.75 -19.328 -9.227 1 95.19 50 LEU B CA 1
ATOM 2198 C C . LEU B 1 50 ? 5.066 -19.781 -9.859 1 95.19 50 LEU B C 1
ATOM 2200 O O . LEU B 1 50 ? 5.086 -20.719 -10.664 1 95.19 50 LEU B O 1
ATOM 2204 N N . GLY B 1 51 ? 6.074 -19.031 -9.57 1 93.25 51 GLY B N 1
ATOM 2205 C CA . GLY B 1 51 ? 7.43 -19.422 -9.93 1 93.25 51 GLY B CA 1
ATOM 2206 C C . GLY B 1 51 ? 8.281 -19.797 -8.734 1 93.25 51 GLY B C 1
ATOM 2207 O O . GLY B 1 51 ? 8.195 -19.156 -7.68 1 93.25 51 GLY B O 1
ATOM 2208 N N . GLN B 1 52 ? 9.008 -20.859 -8.922 1 93.62 52 GLN B N 1
ATOM 2209 C CA . GLN B 1 52 ? 9.977 -21.25 -7.895 1 93.62 52 GLN B CA 1
ATOM 2210 C C . GLN B 1 52 ? 11.297 -20.516 -8.078 1 93.62 52 GLN B C 1
ATOM 2212 O O . GLN B 1 52 ? 12.102 -20.859 -8.945 1 93.62 52 GLN B O 1
ATOM 2217 N N . ARG B 1 53 ? 11.531 -19.531 -7.184 1 90.44 53 ARG B N 1
ATOM 2218 C CA . ARG B 1 53 ? 12.703 -18.672 -7.297 1 90.44 53 ARG B CA 1
ATOM 2219 C C . ARG B 1 53 ? 13.969 -19.422 -6.867 1 90.44 53 ARG B C 1
ATOM 2221 O O . ARG B 1 53 ? 13.914 -20.281 -5.984 1 90.44 53 ARG B O 1
ATOM 2228 N N . LYS B 1 54 ? 15.117 -18.969 -7.457 1 87.56 54 LYS B N 1
ATOM 2229 C CA . LYS B 1 54 ? 16.406 -19.562 -7.141 1 87.56 54 LYS B CA 1
ATOM 2230 C C . LYS B 1 54 ? 17.297 -18.578 -6.391 1 87.56 54 LYS B C 1
ATOM 2232 O O . LYS B 1 54 ? 18.422 -18.906 -5.988 1 87.56 54 LYS B O 1
ATOM 2237 N N . VAL B 1 55 ? 16.812 -17.359 -6.137 1 83.44 55 VAL B N 1
ATOM 2238 C CA . VAL B 1 55 ? 17.672 -16.297 -5.621 1 83.44 55 VAL B CA 1
ATOM 2239 C C . VAL B 1 55 ? 17.047 -15.68 -4.371 1 83.44 55 VAL B C 1
ATOM 2241 O O . VAL B 1 55 ? 15.836 -15.797 -4.156 1 83.44 55 VAL B O 1
ATOM 2244 N N . GLU B 1 56 ? 17.953 -15.102 -3.57 1 85.94 56 GLU B N 1
ATOM 2245 C CA . GLU B 1 56 ? 17.484 -14.328 -2.422 1 85.94 56 GLU B CA 1
ATOM 2246 C C . GLU B 1 56 ? 16.688 -13.102 -2.865 1 85.94 56 GLU B C 1
ATOM 2248 O O . GLU B 1 56 ? 16.891 -12.594 -3.973 1 85.94 56 GLU B O 1
ATOM 2253 N N . PRO B 1 57 ? 15.766 -12.625 -2.113 1 88.75 57 PRO B N 1
ATOM 2254 C CA . PRO B 1 57 ? 15.547 -12.945 -0.701 1 88.75 57 PRO B CA 1
ATOM 2255 C C . PRO B 1 57 ? 14.516 -14.055 -0.5 1 88.75 57 PRO B C 1
ATOM 2257 O O . PRO B 1 57 ? 14.297 -14.5 0.629 1 88.75 57 PRO B O 1
ATOM 2260 N N . GLN B 1 58 ? 13.82 -14.578 -1.46 1 83.69 58 GLN B N 1
ATOM 2261 C CA . GLN B 1 58 ? 12.742 -15.555 -1.301 1 83.69 58 GLN B CA 1
ATOM 2262 C C . GLN B 1 58 ? 12.906 -16.719 -2.271 1 83.69 58 GLN B C 1
ATOM 2264 O O . GLN B 1 58 ? 12.133 -16.859 -3.215 1 83.69 58 GLN B O 1
ATOM 2269 N N . PRO B 1 59 ? 13.875 -17.594 -1.929 1 85.06 59 PRO B N 1
ATOM 2270 C CA . PRO B 1 59 ? 14.125 -18.734 -2.816 1 85.06 59 PRO B CA 1
ATOM 2271 C C . PRO B 1 59 ? 13.117 -19.875 -2.621 1 85.06 59 PRO B C 1
ATOM 2273 O O . PRO B 1 59 ? 13.484 -20.953 -2.166 1 85.06 59 PRO B O 1
ATOM 2276 N N . ASP B 1 60 ? 11.891 -19.703 -2.98 1 91.31 60 ASP B N 1
ATOM 2277 C CA . ASP B 1 60 ? 10.758 -20.641 -2.939 1 91.31 60 ASP B CA 1
ATOM 2278 C C . ASP B 1 60 ? 9.648 -20.188 -3.893 1 91.31 60 ASP B C 1
ATOM 2280 O O . ASP B 1 60 ? 9.828 -19.25 -4.66 1 91.31 60 ASP B O 1
ATOM 2284 N N . TRP B 1 61 ? 8.594 -20.984 -3.912 1 94.06 61 TRP B N 1
ATOM 2285 C CA . TRP B 1 61 ? 7.449 -20.578 -4.723 1 94.06 61 TRP B CA 1
ATOM 2286 C C . TRP B 1 61 ? 6.988 -19.172 -4.344 1 94.06 61 TRP B C 1
ATOM 2288 O O . TRP B 1 61 ? 6.77 -18.875 -3.164 1 94.06 61 TRP B O 1
ATOM 2298 N N . TRP B 1 62 ? 6.891 -18.344 -5.32 1 95.44 62 TRP B N 1
ATOM 2299 C CA . TRP B 1 62 ? 6.605 -16.938 -5.055 1 95.44 62 TRP B CA 1
ATOM 2300 C C . TRP B 1 62 ? 5.871 -16.297 -6.227 1 95.44 62 TRP B C 1
ATOM 2302 O O . TRP B 1 62 ? 5.637 -16.953 -7.25 1 95.44 62 TRP B O 1
ATOM 2312 N N . TYR B 1 63 ? 5.387 -15.016 -6.082 1 94.12 63 TYR B N 1
ATOM 2313 C CA . TYR B 1 63 ? 4.789 -14.18 -7.117 1 94.12 63 TYR B CA 1
ATOM 2314 C C . TYR B 1 63 ? 5.742 -14 -8.289 1 94.12 63 TYR B C 1
ATOM 2316 O O . TYR B 1 63 ? 6.957 -14.164 -8.141 1 94.12 63 TYR B O 1
ATOM 2324 N N . ILE B 1 64 ? 5.062 -13.648 -9.359 1 93.94 64 ILE B N 1
ATOM 2325 C CA . ILE B 1 64 ? 5.824 -12.891 -10.344 1 93.94 64 ILE B CA 1
ATOM 2326 C C . ILE B 1 64 ? 5.988 -11.453 -9.875 1 93.94 64 ILE B C 1
ATOM 2328 O O . ILE B 1 64 ? 5.078 -10.883 -9.273 1 93.94 64 ILE B O 1
ATOM 2332 N N . GLY B 1 65 ? 7.105 -10.875 -10.039 1 95 65 GLY B N 1
ATOM 2333 C CA . GLY B 1 65 ? 7.195 -9.492 -9.586 1 95 65 GLY B CA 1
ATOM 2334 C C . GLY B 1 65 ? 8.625 -9 -9.445 1 95 65 GLY B C 1
ATOM 2335 O O . GLY B 1 65 ? 9.523 -9.5 -10.117 1 95 65 GLY B O 1
ATOM 2336 N N . GLY B 1 66 ? 8.773 -7.887 -8.672 1 95 66 GLY B N 1
ATOM 2337 C CA . GLY B 1 66 ? 10.078 -7.277 -8.461 1 95 66 GLY B CA 1
ATOM 2338 C C . GLY B 1 66 ? 10 -5.805 -8.102 1 95 66 GLY B C 1
ATOM 2339 O O . GLY B 1 66 ? 8.93 -5.305 -7.75 1 95 66 GLY B O 1
ATOM 2340 N N . ARG B 1 67 ? 11.148 -5.18 -8.172 1 95.56 67 ARG B N 1
ATOM 2341 C CA . ARG B 1 67 ? 11.281 -3.805 -7.695 1 95.56 67 ARG B CA 1
ATOM 2342 C C . ARG B 1 67 ? 10.523 -2.84 -8.602 1 95.56 67 ARG B C 1
ATOM 2344 O O . ARG B 1 67 ? 10.375 -3.092 -9.797 1 95.56 67 ARG B O 1
ATOM 2351 N N . SER B 1 68 ? 10 -1.793 -8.016 1 97.19 68 SER B N 1
ATOM 2352 C CA . SER B 1 68 ? 9.469 -0.645 -8.75 1 97.19 68 SER B CA 1
ATOM 2353 C C . SER B 1 68 ? 10.562 0.385 -9.023 1 97.19 68 SER B C 1
ATOM 2355 O O . SER B 1 68 ? 11.531 0.481 -8.273 1 97.19 68 SER B O 1
ATOM 2357 N N . LYS B 1 69 ? 10.375 1.125 -10.078 1 97 69 LYS B N 1
ATOM 2358 C CA . LYS B 1 69 ? 11.312 2.191 -10.422 1 97 69 LYS B CA 1
ATOM 2359 C C . LYS B 1 69 ? 10.664 3.562 -10.273 1 97 69 LYS B C 1
ATOM 2361 O O . LYS B 1 69 ? 9.469 3.723 -10.531 1 97 69 LYS B O 1
ATOM 2366 N N . PRO B 1 70 ? 11.539 4.523 -9.891 1 97.44 70 PRO B N 1
ATOM 2367 C CA . PRO B 1 70 ? 10.969 5.867 -9.742 1 97.44 70 PRO B CA 1
ATOM 2368 C C . PRO B 1 70 ? 10.25 6.348 -11 1 97.44 70 PRO B C 1
ATOM 2370 O O . PRO B 1 70 ? 10.773 6.199 -12.102 1 97.44 70 PRO B O 1
ATOM 2373 N N . GLY B 1 71 ? 9 6.84 -10.82 1 95.69 71 GLY B N 1
ATOM 2374 C CA . GLY B 1 71 ? 8.234 7.371 -11.938 1 95.69 71 GLY B CA 1
ATOM 2375 C C . GLY B 1 71 ? 7.176 6.414 -12.445 1 95.69 71 GLY B C 1
ATOM 2376 O O . GLY B 1 71 ? 6.199 6.832 -13.07 1 95.69 71 GLY B O 1
ATOM 2377 N N . GLU B 1 72 ? 7.297 5.137 -12.164 1 95 72 GLU B N 1
ATOM 2378 C CA . GLU B 1 72 ? 6.332 4.125 -12.578 1 95 72 GLU B CA 1
ATOM 2379 C C . GLU B 1 72 ? 5.152 4.059 -11.617 1 95 72 GLU B C 1
ATOM 2381 O O . GLU B 1 72 ? 5.328 4.172 -10.398 1 95 72 GLU B O 1
ATOM 2386 N N . THR B 1 73 ? 3.957 3.99 -12.266 1 95.19 73 THR B N 1
ATOM 2387 C CA . THR B 1 73 ? 2.859 3.57 -11.406 1 95.19 73 THR B CA 1
ATOM 2388 C C . THR B 1 73 ? 3.068 2.139 -10.922 1 95.19 73 THR B C 1
ATOM 2390 O O . THR B 1 73 ? 3.836 1.382 -11.516 1 95.19 73 THR B O 1
ATOM 2393 N N . PRO B 1 74 ? 2.389 1.786 -9.828 1 96.25 74 PRO B N 1
ATOM 2394 C CA . PRO B 1 74 ? 2.449 0.383 -9.414 1 96.25 74 PRO B CA 1
ATOM 2395 C C . PRO B 1 74 ? 2.053 -0.581 -10.531 1 96.25 74 PRO B C 1
ATOM 2397 O O . PRO B 1 74 ? 2.693 -1.62 -10.711 1 96.25 74 PRO B O 1
ATOM 2400 N N . GLU B 1 75 ? 1.06 -0.229 -11.281 1 96.44 75 GLU B N 1
ATOM 2401 C CA . GLU B 1 75 ? 0.609 -1.066 -12.391 1 96.44 75 GLU B CA 1
ATOM 2402 C C . GLU B 1 75 ? 1.67 -1.149 -13.484 1 96.44 75 GLU B C 1
ATOM 2404 O O . GLU B 1 75 ? 1.904 -2.221 -14.047 1 96.44 75 GLU B O 1
ATOM 2409 N N . ALA B 1 76 ? 2.291 -0.015 -13.758 1 96.12 76 ALA B N 1
ATOM 2410 C CA . ALA B 1 76 ? 3.348 -0.008 -14.766 1 96.12 76 ALA B CA 1
ATOM 2411 C C . ALA B 1 76 ? 4.531 -0.869 -14.328 1 96.12 76 ALA B C 1
ATOM 2413 O O . ALA B 1 76 ? 5.125 -1.577 -15.148 1 96.12 76 ALA B O 1
ATOM 2414 N N . ALA B 1 77 ? 4.895 -0.758 -13.086 1 96.94 77 ALA B N 1
ATOM 2415 C CA . ALA B 1 77 ? 5.957 -1.607 -12.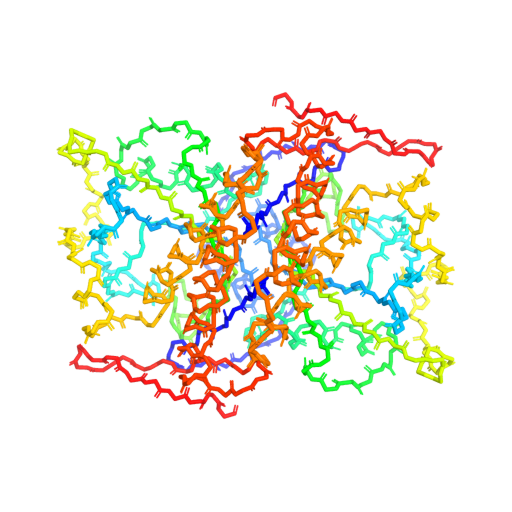547 1 96.94 77 ALA B CA 1
ATOM 2416 C C . ALA B 1 77 ? 5.594 -3.084 -12.672 1 96.94 77 ALA B C 1
ATOM 2418 O O . ALA B 1 77 ? 6.41 -3.898 -13.102 1 96.94 77 ALA B O 1
ATOM 2419 N N . ALA B 1 78 ? 4.355 -3.426 -12.305 1 97.38 78 ALA B N 1
ATOM 2420 C CA . ALA B 1 78 ? 3.873 -4.797 -12.414 1 97.38 78 ALA B CA 1
ATOM 2421 C C . ALA B 1 78 ? 3.959 -5.297 -13.859 1 97.38 78 ALA B C 1
ATOM 2423 O O . ALA B 1 78 ? 4.465 -6.391 -14.109 1 97.38 78 ALA B O 1
ATOM 2424 N N . ALA B 1 79 ? 3.488 -4.461 -14.734 1 97.06 79 ALA B N 1
ATOM 2425 C CA . ALA B 1 79 ? 3.49 -4.828 -16.156 1 97.06 79 ALA B CA 1
ATOM 2426 C C . ALA B 1 79 ? 4.91 -5.043 -16.656 1 97.06 79 ALA B C 1
ATOM 2428 O O . ALA B 1 79 ? 5.176 -5.996 -17.391 1 97.06 79 ALA B O 1
ATOM 2429 N N . ARG B 1 80 ? 5.797 -4.16 -16.312 1 96.75 80 ARG B N 1
ATOM 2430 C CA . ARG B 1 80 ? 7.188 -4.309 -16.719 1 96.75 80 ARG B CA 1
ATOM 2431 C C . ARG B 1 80 ? 7.781 -5.605 -16.172 1 96.75 80 ARG B C 1
ATOM 2433 O O . ARG B 1 80 ? 8.508 -6.305 -16.891 1 96.75 80 ARG B O 1
ATOM 2440 N N . ASN B 1 81 ? 7.52 -5.93 -14.945 1 96.25 81 ASN B N 1
ATOM 2441 C CA . ASN B 1 81 ? 8.016 -7.16 -14.344 1 96.25 81 ASN B CA 1
ATOM 2442 C C . ASN B 1 81 ? 7.477 -8.398 -15.055 1 96.25 81 ASN B C 1
ATOM 2444 O O . ASN B 1 81 ? 8.219 -9.352 -15.297 1 96.25 81 ASN B O 1
ATOM 2448 N N . VAL B 1 82 ? 6.199 -8.398 -15.398 1 95.94 82 VAL B N 1
ATOM 2449 C CA . VAL B 1 82 ? 5.586 -9.508 -16.109 1 95.94 82 VAL B CA 1
ATOM 2450 C C . VAL B 1 82 ? 6.203 -9.641 -17.5 1 95.94 82 VAL B C 1
ATOM 2452 O O . VAL B 1 82 ? 6.512 -10.75 -17.953 1 95.94 82 VAL B O 1
ATOM 2455 N N . ARG B 1 83 ? 6.41 -8.531 -18.156 1 95.62 83 ARG B N 1
ATOM 2456 C CA . ARG B 1 83 ? 7.062 -8.562 -19.453 1 95.62 83 ARG B CA 1
ATOM 2457 C C . ARG B 1 83 ? 8.461 -9.156 -19.359 1 95.62 83 ARG B C 1
ATOM 2459 O O . ARG B 1 83 ? 8.859 -9.969 -20.188 1 95.62 83 ARG B O 1
ATOM 2466 N N . ARG B 1 84 ? 9.172 -8.758 -18.391 1 93.88 84 ARG B N 1
ATOM 2467 C CA . ARG B 1 84 ? 10.539 -9.227 -18.203 1 93.88 84 ARG B CA 1
ATOM 2468 C C . ARG B 1 84 ? 10.562 -10.719 -17.875 1 93.88 84 ARG B C 1
ATOM 2470 O O . ARG B 1 84 ? 11.344 -11.477 -18.438 1 93.88 84 ARG B O 1
ATOM 2477 N N . GLU B 1 85 ? 9.68 -11.156 -16.969 1 93.06 85 GLU B N 1
ATOM 2478 C CA . GLU B 1 85 ? 9.773 -12.5 -16.391 1 93.06 85 GLU B CA 1
ATOM 2479 C C . GLU B 1 85 ? 8.969 -13.508 -17.203 1 93.06 85 GLU B C 1
ATOM 2481 O O . GLU B 1 85 ? 9.305 -14.695 -17.25 1 93.06 85 GLU B O 1
ATOM 2486 N N . LEU B 1 86 ? 7.859 -13.086 -17.844 1 91.88 86 LEU B N 1
ATOM 2487 C CA . LEU B 1 86 ? 6.973 -14.008 -18.562 1 91.88 86 LEU B CA 1
ATOM 2488 C C . LEU B 1 86 ? 6.926 -13.68 -20.047 1 91.88 86 LEU B C 1
ATOM 2490 O O . LEU B 1 86 ? 6.32 -14.414 -20.828 1 91.88 86 LEU B O 1
ATOM 2494 N N . LYS B 1 87 ? 7.484 -12.594 -20.469 1 93.5 87 LYS B N 1
ATOM 2495 C CA . LYS B 1 87 ? 7.504 -12.125 -21.844 1 93.5 87 LYS B CA 1
ATOM 2496 C C . LYS B 1 87 ? 6.09 -11.867 -22.359 1 93.5 87 LYS B C 1
ATOM 2498 O O . LYS B 1 87 ? 5.77 -12.188 -23.5 1 93.5 87 LYS B O 1
ATOM 2503 N N . LEU B 1 88 ? 5.25 -11.391 -21.484 1 93.5 88 LEU B N 1
ATOM 2504 C CA . LEU B 1 88 ? 3.893 -11 -21.844 1 93.5 88 LEU B CA 1
ATOM 2505 C C . LEU B 1 88 ? 3.736 -9.484 -21.781 1 93.5 88 LEU B C 1
ATOM 2507 O O . LEU B 1 88 ? 4.055 -8.859 -20.766 1 93.5 88 LEU B O 1
ATOM 2511 N N . ASP B 1 89 ? 3.367 -8.891 -22.859 1 93.81 89 ASP B N 1
ATOM 2512 C CA . ASP B 1 89 ? 3.059 -7.469 -22.922 1 93.81 89 ASP B CA 1
ATOM 2513 C C . ASP B 1 89 ? 1.555 -7.227 -22.812 1 93.81 89 ASP B C 1
ATOM 2515 O O . ASP B 1 89 ? 0.807 -7.516 -23.75 1 93.81 89 ASP B O 1
ATOM 2519 N N . LEU B 1 90 ? 1.084 -6.77 -21.703 1 94.44 90 LEU B N 1
ATOM 2520 C CA . LEU B 1 90 ? -0.338 -6.645 -21.391 1 94.44 90 LEU B CA 1
ATOM 2521 C C . LEU B 1 90 ? -0.692 -5.207 -21.031 1 94.44 90 LEU B C 1
ATOM 2523 O O . LEU B 1 90 ? 0.136 -4.477 -20.484 1 94.44 90 LEU B O 1
ATOM 2527 N N . PRO B 1 91 ? -1.897 -4.777 -21.375 1 94.06 91 PRO B N 1
ATOM 2528 C CA . PRO B 1 91 ? -2.332 -3.434 -20.984 1 94.06 91 PRO B CA 1
ATOM 2529 C C . PRO B 1 91 ? -2.387 -3.25 -19.469 1 94.06 91 PRO B C 1
ATOM 2531 O O . PRO B 1 91 ? -2.723 -4.188 -18.734 1 94.06 91 PRO B O 1
ATOM 2534 N N . LEU B 1 92 ? -2.156 -2.035 -19 1 93.44 92 LEU B N 1
ATOM 2535 C CA . LEU B 1 92 ? -2.023 -1.718 -17.578 1 93.44 92 LEU B CA 1
ATOM 2536 C C . LEU B 1 92 ? -3.326 -1.991 -16.844 1 93.44 92 LEU B C 1
ATOM 2538 O O . LEU B 1 92 ? -3.311 -2.336 -15.656 1 93.44 92 LEU B O 1
ATOM 2542 N N . GLU B 1 93 ? -4.457 -1.86 -17.531 1 91.62 93 GLU B N 1
ATOM 2543 C CA . GLU B 1 93 ? -5.77 -1.997 -16.906 1 91.62 93 GLU B CA 1
ATOM 2544 C C . GLU B 1 93 ? -6.004 -3.426 -16.422 1 91.62 93 GLU B C 1
ATOM 2546 O O . GLU B 1 93 ? -6.922 -3.68 -15.648 1 91.62 93 GLU B O 1
ATOM 2551 N N . ARG B 1 94 ? -5.164 -4.355 -16.875 1 94.69 94 ARG B N 1
ATOM 2552 C CA . ARG B 1 94 ? -5.328 -5.754 -16.5 1 94.69 94 ARG B CA 1
ATOM 2553 C C . ARG B 1 94 ? -4.699 -6.031 -15.141 1 94.69 94 ARG B C 1
ATOM 2555 O O . ARG B 1 94 ? -4.926 -7.09 -14.555 1 94.69 94 ARG B O 1
ATOM 2562 N N . PHE B 1 95 ? -3.922 -5.141 -14.695 1 95.94 95 PHE B N 1
ATOM 2563 C CA . PHE B 1 95 ? -3.264 -5.305 -13.398 1 95.94 95 PHE B CA 1
ATOM 2564 C C . PHE B 1 95 ? -4.07 -4.633 -12.297 1 95.94 95 PHE B C 1
ATOM 2566 O O . PHE B 1 95 ? -4.008 -3.414 -12.125 1 95.94 95 PHE B O 1
ATOM 2573 N N . GLU B 1 96 ? -4.746 -5.465 -11.516 1 94.81 96 GLU B N 1
ATOM 2574 C CA . GLU B 1 96 ? -5.621 -4.969 -10.453 1 94.81 96 GLU B CA 1
ATOM 2575 C C . GLU B 1 96 ? -4.926 -5.016 -9.094 1 94.81 96 GLU B C 1
ATOM 2577 O O . GLU B 1 96 ? -4.512 -6.082 -8.641 1 94.81 96 GLU B O 1
ATOM 2582 N N . VAL B 1 97 ? -4.805 -3.889 -8.445 1 96.12 97 VAL B N 1
ATOM 2583 C CA . VAL B 1 97 ? -4.246 -3.883 -7.094 1 96.12 97 VAL B CA 1
ATOM 2584 C C . VAL B 1 97 ? -5.215 -4.566 -6.129 1 96.12 97 VAL B C 1
ATOM 2586 O O . VAL B 1 97 ? -6.387 -4.191 -6.047 1 96.12 97 VAL B O 1
ATOM 2589 N N . VAL B 1 98 ? -4.668 -5.562 -5.332 1 96.44 98 VAL B N 1
ATOM 2590 C CA . VAL B 1 98 ? -5.57 -6.281 -4.438 1 96.44 98 VAL B CA 1
ATOM 2591 C C . VAL B 1 98 ? -5.062 -6.191 -3.002 1 96.44 98 VAL B C 1
ATOM 2593 O O . VAL B 1 98 ? -5.785 -6.508 -2.057 1 96.44 98 VAL B O 1
ATOM 2596 N N . ALA B 1 99 ? -3.852 -5.762 -2.848 1 96.75 99 ALA B N 1
ATOM 2597 C CA . ALA B 1 99 ? -3.283 -5.676 -1.504 1 96.75 99 ALA B CA 1
ATOM 2598 C C . ALA B 1 99 ? -1.975 -4.891 -1.511 1 96.75 99 ALA B C 1
ATOM 2600 O O . ALA B 1 99 ? -1.422 -4.602 -2.574 1 96.75 99 ALA B O 1
ATOM 2601 N N . ASN B 1 100 ? -1.536 -4.488 -0.396 1 97.5 100 ASN B N 1
ATOM 2602 C CA . ASN B 1 100 ? -0.18 -4.039 -0.098 1 97.5 100 ASN B CA 1
ATOM 2603 C C . ASN B 1 100 ? 0.402 -4.777 1.105 1 97.5 100 ASN B C 1
ATOM 2605 O O . ASN B 1 100 ? -0.292 -4.996 2.1 1 97.5 100 ASN B O 1
ATOM 2609 N N . TYR B 1 101 ? 1.633 -5.188 0.976 1 97.44 101 TYR B N 1
ATOM 2610 C CA . TYR B 1 101 ? 2.295 -5.914 2.055 1 97.44 101 TYR B CA 1
ATOM 2611 C C . TYR B 1 101 ? 3.631 -5.27 2.404 1 97.44 101 TYR B C 1
ATOM 2613 O O . TYR B 1 101 ? 4.27 -4.648 1.552 1 97.44 101 TYR B O 1
ATOM 2621 N N . SER B 1 102 ? 3.967 -5.375 3.668 1 97.69 102 SER B N 1
ATOM 2622 C CA . SER B 1 102 ? 5.332 -5.113 4.117 1 97.69 102 SER B CA 1
ATOM 2623 C C . SER B 1 102 ? 6.117 -6.41 4.277 1 97.69 102 SER B C 1
ATOM 2625 O O . SER B 1 102 ? 5.641 -7.359 4.906 1 97.69 102 SER B O 1
ATOM 2627 N N . PHE B 1 103 ? 7.277 -6.453 3.648 1 97.94 103 PHE B N 1
ATOM 2628 C CA . PHE B 1 103 ? 8.148 -7.617 3.756 1 97.94 103 PHE B CA 1
ATOM 2629 C C . PHE B 1 103 ? 9.477 -7.238 4.395 1 97.94 103 PHE B C 1
ATOM 2631 O O . PHE B 1 103 ? 10.039 -6.18 4.102 1 97.94 103 PHE B O 1
ATOM 2638 N N . VAL B 1 104 ? 9.914 -8.094 5.273 1 97.56 104 VAL B N 1
ATOM 2639 C CA . VAL B 1 104 ? 11.25 -8.023 5.859 1 97.56 104 VAL B CA 1
ATOM 2640 C C . VAL B 1 104 ? 11.953 -9.367 5.695 1 97.56 104 VAL B C 1
ATOM 2642 O O . VAL B 1 104 ? 11.414 -10.414 6.07 1 97.56 104 VAL B O 1
ATOM 2645 N N . TRP B 1 105 ? 13.094 -9.289 5.117 1 97 105 TRP B N 1
ATOM 2646 C CA . TRP B 1 105 ? 13.828 -10.508 4.77 1 97 105 TRP B CA 1
ATOM 2647 C C . TRP B 1 105 ? 15.164 -10.562 5.5 1 97 105 TRP B C 1
ATOM 2649 O O . TRP B 1 105 ? 15.883 -9.57 5.574 1 97 105 TRP B O 1
ATOM 2659 N N . GLN B 1 106 ? 15.484 -11.711 5.918 1 96.19 106 GLN B N 1
ATOM 2660 C CA . GLN B 1 106 ? 16.75 -11.922 6.633 1 96.19 106 GLN B CA 1
ATOM 2661 C C . GLN B 1 106 ? 17.938 -11.75 5.699 1 96.19 106 GLN B C 1
ATOM 2663 O O . GLN B 1 106 ? 18.984 -11.258 6.109 1 96.19 106 GLN B O 1
ATOM 2668 N N . PHE B 1 107 ? 17.766 -12.219 4.453 1 95.38 107 PHE B N 1
ATOM 2669 C CA . PHE B 1 107 ? 18.891 -12.219 3.52 1 95.38 107 PHE B CA 1
ATOM 2670 C C . PHE B 1 107 ? 18.578 -11.383 2.291 1 95.38 107 PHE B C 1
ATOM 2672 O O . PHE B 1 107 ? 17.406 -11.062 2.035 1 95.38 107 PHE B O 1
ATOM 2679 N N . ARG B 1 108 ? 19.578 -10.938 1.636 1 95.38 108 ARG B N 1
ATOM 2680 C CA . ARG B 1 108 ? 19.516 -10.281 0.332 1 95.38 108 ARG B CA 1
ATOM 2681 C C . ARG B 1 108 ? 20.641 -10.773 -0.576 1 95.38 108 ARG B C 1
ATOM 2683 O O . ARG B 1 108 ? 21.531 -11.5 -0.133 1 95.38 108 ARG B O 1
ATOM 2690 N N . GLN B 1 109 ? 20.562 -10.391 -1.863 1 91.94 109 GLN B N 1
ATOM 2691 C CA . GLN B 1 109 ? 21.578 -10.789 -2.826 1 91.94 109 GLN B CA 1
ATOM 2692 C C . GLN B 1 109 ? 22.859 -9.977 -2.648 1 91.94 109 GLN B C 1
ATOM 2694 O O . GLN B 1 109 ? 23.969 -10.508 -2.76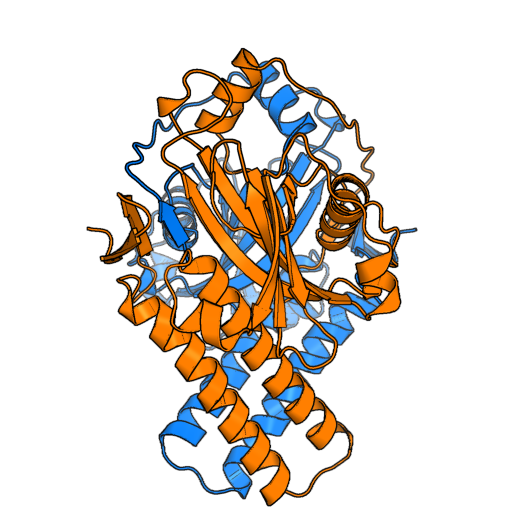4 1 91.94 109 GLN B O 1
ATOM 2699 N N . GLN B 1 110 ? 22.719 -8.656 -2.34 1 93.25 110 GLN B N 1
ATOM 2700 C CA . GLN B 1 110 ? 23.859 -7.73 -2.25 1 93.25 110 GLN B CA 1
ATOM 2701 C C . GLN B 1 110 ? 24.594 -7.891 -0.923 1 93.25 110 GLN B C 1
ATOM 2703 O O . GLN B 1 110 ? 23.969 -8.078 0.121 1 93.25 110 GLN B O 1
ATOM 2708 N N . PRO B 1 111 ? 25.891 -7.723 -0.869 1 93.94 111 PRO B N 1
ATOM 2709 C CA . PRO B 1 111 ? 26.641 -7.789 0.392 1 93.94 111 PRO B CA 1
ATOM 2710 C C . PRO B 1 111 ? 26.375 -6.578 1.289 1 93.94 111 PRO B C 1
ATOM 2712 O O . PRO B 1 111 ? 26.156 -5.473 0.792 1 93.94 111 PRO B O 1
ATOM 2715 N N . PRO B 1 112 ? 26.609 -6.754 2.504 1 94.75 112 PRO B N 1
ATOM 2716 C CA . PRO B 1 112 ? 26.578 -8.023 3.236 1 94.75 112 PRO B CA 1
ATOM 2717 C C . PRO B 1 112 ? 25.219 -8.703 3.18 1 94.75 112 PRO B C 1
ATOM 2719 O O . PRO B 1 112 ? 24.234 -8.164 3.695 1 94.75 112 PRO B O 1
ATOM 2722 N N . ALA B 1 113 ? 25.141 -9.883 2.691 1 95 113 ALA B N 1
ATOM 2723 C CA . ALA B 1 113 ? 23.875 -10.57 2.402 1 95 113 ALA B CA 1
ATOM 2724 C C . ALA B 1 113 ? 23.047 -10.742 3.67 1 95 113 ALA B C 1
ATOM 2726 O O . ALA B 1 113 ? 21.812 -10.68 3.625 1 95 113 ALA B O 1
ATOM 2727 N N . GLY B 1 114 ? 23.703 -10.906 4.824 1 95.44 114 GLY B N 1
ATOM 2728 C CA . GLY B 1 114 ? 23.047 -11.18 6.09 1 95.44 114 GLY B CA 1
ATOM 2729 C C . GLY B 1 114 ? 22.359 -9.961 6.684 1 95.44 114 GLY B C 1
ATOM 2730 O O . GLY B 1 114 ? 21.609 -10.078 7.66 1 95.44 114 GLY B O 1
ATOM 2731 N N . ASN B 1 115 ? 22.578 -8.711 6.047 1 96.06 115 ASN B N 1
ATOM 2732 C CA . ASN B 1 115 ? 21.922 -7.5 6.523 1 96.06 115 ASN B CA 1
ATOM 2733 C C . ASN B 1 115 ? 20.438 -7.496 6.18 1 96.06 115 ASN B C 1
ATOM 2735 O O . ASN B 1 115 ? 19.672 -6.723 6.75 1 96.06 115 ASN B O 1
ATOM 2739 N N . GLY B 1 116 ? 20.078 -8.32 5.242 1 96.81 116 GLY B N 1
ATOM 2740 C CA . GLY B 1 116 ? 18.688 -8.406 4.871 1 96.81 116 GLY B CA 1
ATOM 2741 C C . GLY B 1 116 ? 18.188 -7.176 4.133 1 96.81 116 GLY B C 1
ATOM 2742 O O . GLY B 1 116 ? 18.984 -6.383 3.631 1 96.81 116 GLY B O 1
ATOM 2743 N N . THR B 1 117 ? 16.875 -7.094 3.904 1 97.19 117 THR B N 1
ATOM 2744 C CA . THR B 1 117 ? 16.234 -5.984 3.211 1 97.19 117 THR B CA 1
ATOM 2745 C C . THR B 1 117 ? 14.75 -5.922 3.553 1 97.19 117 THR B C 1
ATOM 2747 O O . THR B 1 117 ? 14.188 -6.879 4.094 1 97.19 117 THR B O 1
ATOM 2750 N N . ALA B 1 118 ? 14.164 -4.77 3.346 1 97.94 118 ALA B N 1
ATOM 2751 C CA . ALA B 1 118 ? 12.742 -4.555 3.613 1 97.94 118 ALA B CA 1
ATOM 2752 C C . ALA B 1 118 ? 12.047 -3.904 2.418 1 97.94 118 ALA B C 1
ATOM 2754 O O . ALA B 1 118 ? 12.641 -3.061 1.735 1 97.94 118 ALA B O 1
ATOM 2755 N N . ASP B 1 119 ? 10.766 -4.32 2.211 1 98 119 ASP B N 1
ATOM 2756 C CA . ASP B 1 119 ? 10 -3.863 1.054 1 98 119 ASP B CA 1
ATOM 2757 C C . ASP B 1 119 ? 8.57 -3.496 1.449 1 98 119 ASP B C 1
ATOM 2759 O O . ASP B 1 119 ? 8.023 -4.051 2.402 1 98 119 ASP B O 1
ATOM 2763 N N . ILE B 1 120 ? 7.984 -2.527 0.778 1 98.56 120 ILE B N 1
ATOM 2764 C CA . ILE B 1 120 ? 6.535 -2.424 0.635 1 98.56 120 ILE B CA 1
ATOM 2765 C C . ILE B 1 120 ? 6.121 -2.875 -0.765 1 98.56 120 ILE B C 1
ATOM 2767 O O . ILE B 1 120 ? 6.586 -2.318 -1.764 1 98.56 120 ILE B O 1
ATOM 2771 N N . SER B 1 121 ? 5.324 -3.885 -0.823 1 98.38 121 SER B N 1
ATOM 2772 C CA . SER B 1 121 ? 4.938 -4.441 -2.117 1 98.38 121 SER B CA 1
ATOM 2773 C C . SER B 1 121 ? 3.463 -4.191 -2.408 1 98.38 121 SER B C 1
ATOM 2775 O O . SER B 1 121 ? 2.602 -4.5 -1.583 1 98.38 121 SER B O 1
ATOM 2777 N N . THR B 1 122 ? 3.176 -3.531 -3.535 1 98 122 THR B N 1
ATOM 2778 C CA . THR B 1 122 ? 1.827 -3.584 -4.09 1 98 122 THR B CA 1
ATOM 2779 C C . THR B 1 122 ? 1.577 -4.922 -4.777 1 98 122 THR B C 1
ATOM 2781 O O . THR B 1 122 ? 2.369 -5.352 -5.617 1 98 122 THR B O 1
ATOM 2784 N N . VAL B 1 123 ? 0.52 -5.602 -4.395 1 98.12 123 VAL B N 1
ATOM 2785 C CA . VAL B 1 123 ? 0.191 -6.906 -4.957 1 98.12 123 VAL B CA 1
ATOM 2786 C C . VAL B 1 123 ? -0.949 -6.766 -5.961 1 98.12 123 VAL B C 1
ATOM 2788 O O . VAL B 1 123 ? -2.008 -6.227 -5.637 1 98.12 123 VAL B O 1
ATOM 2791 N N . HIS B 1 124 ? -0.713 -7.262 -7.16 1 97.81 124 HIS B N 1
ATOM 2792 C CA . HIS B 1 124 ? -1.671 -7.168 -8.258 1 97.81 124 HIS B CA 1
ATOM 2793 C C . HIS B 1 124 ? -2.23 -8.539 -8.617 1 97.81 124 HIS B C 1
ATOM 2795 O O . HIS B 1 124 ? -1.507 -9.539 -8.586 1 97.81 124 HIS B O 1
ATOM 2801 N N . ARG B 1 125 ? -3.449 -8.562 -8.969 1 97.69 125 ARG B N 1
ATOM 2802 C CA . ARG B 1 125 ? -4.02 -9.727 -9.641 1 97.69 125 ARG B CA 1
ATOM 2803 C C . ARG B 1 125 ? -3.939 -9.578 -11.156 1 97.69 125 ARG B C 1
ATOM 2805 O O . ARG B 1 125 ? -4.258 -8.516 -11.703 1 97.69 125 ARG B O 1
ATOM 2812 N N . LEU B 1 126 ? -3.463 -10.516 -11.812 1 97.75 126 LEU B N 1
ATOM 2813 C CA . LEU B 1 126 ? -3.48 -10.633 -13.266 1 97.75 126 LEU B CA 1
ATOM 2814 C C . LEU B 1 126 ? -4.156 -11.93 -13.703 1 97.75 126 LEU B C 1
ATOM 2816 O O . LEU B 1 126 ? -3.629 -13.023 -13.469 1 97.75 126 LEU B O 1
ATOM 2820 N N . ALA B 1 127 ? -5.27 -11.828 -14.336 1 97.25 127 ALA B N 1
ATOM 2821 C CA . ALA B 1 127 ? -5.953 -13.008 -14.859 1 97.25 127 ALA B CA 1
ATOM 2822 C C . ALA B 1 127 ? -5.492 -13.328 -16.281 1 97.25 127 ALA B C 1
ATOM 2824 O O . ALA B 1 127 ? -5.527 -12.469 -17.156 1 97.25 127 ALA B O 1
ATOM 2825 N N . LEU B 1 128 ? -5.02 -14.531 -16.453 1 95.12 128 LEU B N 1
ATOM 2826 C CA . LEU B 1 128 ? -4.57 -14.961 -17.766 1 95.12 128 LEU B CA 1
ATOM 2827 C C . LEU B 1 128 ? -5.434 -16.094 -18.297 1 95.12 128 LEU B C 1
ATOM 2829 O O . LEU B 1 128 ? -5.848 -16.969 -17.547 1 95.12 128 LEU B O 1
ATOM 2833 N N . GLY B 1 129 ? -5.633 -16.047 -19.562 1 90.88 129 GLY B N 1
ATOM 2834 C CA . GLY B 1 129 ? -6.27 -17.172 -20.234 1 90.88 129 GLY B CA 1
ATOM 2835 C C . GLY B 1 129 ? -5.297 -18.266 -20.625 1 90.88 129 GLY B C 1
ATOM 2836 O O . GLY B 1 129 ? -4.082 -18.094 -20.531 1 90.88 129 GLY B O 1
ATOM 2837 N N . ASP B 1 130 ? -5.84 -19.359 -21.109 1 85.69 130 ASP B N 1
ATOM 2838 C CA . ASP B 1 130 ? -5.043 -20.531 -21.469 1 85.69 130 ASP B CA 1
ATOM 2839 C C . ASP B 1 130 ? -4.031 -20.203 -22.562 1 85.69 130 ASP B C 1
ATOM 2841 O O . ASP B 1 130 ? -2.871 -20.609 -22.484 1 85.69 130 ASP B O 1
ATOM 2845 N N . ALA B 1 131 ? -4.438 -19.516 -23.5 1 87.12 131 ALA B N 1
ATOM 2846 C CA . ALA B 1 131 ? -3.564 -19.188 -24.625 1 87.12 131 ALA B CA 1
ATOM 2847 C C . ALA B 1 131 ? -2.4 -18.312 -24.172 1 87.12 131 ALA B C 1
ATOM 2849 O O . ALA B 1 131 ? -1.274 -18.469 -24.656 1 87.12 131 ALA B O 1
ATOM 2850 N N . GLU B 1 132 ? -2.654 -17.375 -23.25 1 88.62 132 GLU B N 1
ATOM 2851 C CA . GLU B 1 132 ? -1.62 -16.469 -22.766 1 88.62 132 GLU B CA 1
ATOM 2852 C C . GLU B 1 132 ? -0.598 -17.219 -21.906 1 88.62 132 GLU B C 1
ATOM 2854 O O . GLU B 1 132 ? 0.605 -16.969 -22.016 1 88.62 132 GLU B O 1
ATOM 2859 N N . VAL B 1 133 ? -1.072 -18.094 -21.219 1 82.38 133 VAL B N 1
ATOM 2860 C CA . VAL B 1 133 ? -0.195 -18.859 -20.344 1 82.38 133 VAL B CA 1
ATOM 2861 C C . VAL B 1 133 ? 0.708 -19.766 -21.188 1 82.38 133 VAL B C 1
ATOM 2863 O O . VAL B 1 133 ? 1.899 -19.906 -20.891 1 82.38 133 VAL B O 1
ATOM 2866 N N . ALA B 1 134 ? 0.109 -20.406 -22.141 1 81.25 134 ALA B N 1
ATOM 2867 C CA . ALA B 1 134 ? 0.871 -21.281 -23.016 1 81.25 134 ALA B CA 1
ATOM 2868 C C . ALA B 1 134 ? 1.983 -20.516 -23.734 1 81.25 134 ALA B C 1
ATOM 2870 O O . ALA B 1 134 ? 3.033 -21.094 -24.047 1 81.25 134 ALA B O 1
ATOM 2871 N N . GLY B 1 135 ? 1.752 -19.297 -23.906 1 79.88 135 GLY B N 1
ATOM 2872 C CA . GLY B 1 135 ? 2.723 -18.469 -24.609 1 79.88 135 GLY B CA 1
ATOM 2873 C C . GLY B 1 135 ? 3.752 -17.844 -23.672 1 79.88 135 GLY B C 1
ATOM 2874 O O . GLY B 1 135 ? 4.719 -17.234 -24.125 1 79.88 135 GLY B O 1
ATOM 2875 N N . ALA B 1 136 ? 3.498 -18.078 -22.484 1 81.75 136 ALA B N 1
ATOM 2876 C CA . ALA B 1 136 ? 4.41 -17.469 -21.531 1 81.75 136 ALA B CA 1
ATOM 2877 C C . ALA B 1 136 ? 5.742 -18.203 -21.484 1 81.75 136 ALA B C 1
ATOM 2879 O O . ALA B 1 136 ? 5.777 -19.438 -21.547 1 81.75 136 ALA B O 1
ATOM 2880 N N . VAL B 1 137 ? 6.879 -17.484 -21.562 1 82.69 137 VAL B N 1
ATOM 2881 C CA . VAL B 1 137 ? 8.242 -17.984 -21.422 1 82.69 137 VAL B CA 1
ATOM 2882 C C . VAL B 1 137 ? 8.875 -17.438 -20.156 1 82.69 137 VAL B C 1
ATOM 2884 O O . VAL B 1 137 ? 8.953 -16.219 -19.969 1 82.69 137 VAL B O 1
ATOM 2887 N N . PHE B 1 138 ? 9.289 -18.312 -19.344 1 81.88 138 PHE B N 1
ATOM 2888 C CA . PHE B 1 138 ? 9.789 -17.875 -18.047 1 81.88 138 PHE B CA 1
ATOM 2889 C C . PHE B 1 138 ? 11.297 -17.672 -18.094 1 81.88 138 PHE B C 1
ATOM 2891 O O . PHE B 1 138 ? 12 -18.375 -18.812 1 81.88 138 PHE B O 1
ATOM 2898 N N . ASP B 1 139 ? 11.758 -16.75 -17.281 1 83.88 139 ASP B N 1
ATOM 2899 C CA . ASP B 1 139 ? 13.18 -16.469 -17.141 1 83.88 139 ASP B CA 1
ATOM 2900 C C . ASP B 1 139 ? 13.883 -17.562 -16.328 1 83.88 139 ASP B C 1
ATOM 2902 O O . ASP B 1 139 ? 13.805 -17.578 -15.102 1 83.88 139 ASP B O 1
ATOM 2906 N N . GLU B 1 140 ? 14.656 -18.344 -16.906 1 82.12 140 GLU B N 1
ATOM 2907 C CA . GLU B 1 140 ? 15.289 -19.5 -16.266 1 82.12 140 GLU B CA 1
ATOM 2908 C C . GLU B 1 140 ? 16.391 -19.062 -15.297 1 82.12 140 GLU B C 1
ATOM 2910 O O . GLU B 1 140 ? 16.828 -19.844 -14.453 1 82.12 140 GLU B O 1
ATOM 2915 N N . LYS B 1 141 ? 16.844 -17.875 -15.43 1 81.5 141 LYS B N 1
ATOM 2916 C CA . LYS B 1 141 ? 17.875 -17.375 -14.516 1 81.5 141 LYS B CA 1
ATOM 2917 C C . LYS B 1 141 ? 17.297 -17.094 -13.141 1 81.5 141 LYS B C 1
ATOM 2919 O O . LYS B 1 141 ? 18.016 -17.125 -12.141 1 81.5 141 LYS B O 1
ATOM 2924 N N . GLU B 1 142 ? 16.016 -16.875 -13.094 1 83 142 GLU B N 1
ATOM 2925 C CA . GLU B 1 142 ? 15.383 -16.438 -11.852 1 83 142 GLU B CA 1
ATOM 2926 C C . GLU B 1 142 ? 14.531 -17.547 -11.242 1 83 142 GLU B C 1
ATOM 2928 O O . GLU B 1 142 ? 14.32 -17.578 -10.031 1 83 142 GLU B O 1
ATOM 2933 N N . TYR B 1 143 ? 14.109 -18.438 -12.148 1 88.38 143 TYR B N 1
ATOM 2934 C CA . TYR B 1 143 ? 13.148 -19.406 -11.656 1 88.38 143 TYR B CA 1
ATOM 2935 C C . TYR B 1 143 ? 13.586 -20.828 -12.008 1 88.38 143 TYR B C 1
ATOM 2937 O O . TYR B 1 143 ? 14.062 -21.078 -13.117 1 88.38 143 TYR B O 1
ATOM 2945 N N . ALA B 1 144 ? 13.461 -21.719 -11.07 1 90.75 144 ALA B N 1
ATOM 2946 C CA . ALA B 1 144 ? 13.742 -23.125 -11.281 1 90.75 144 ALA B CA 1
ATOM 2947 C C . ALA B 1 144 ? 12.57 -23.844 -11.953 1 90.75 144 ALA B C 1
ATOM 2949 O O . ALA B 1 144 ? 12.758 -24.812 -12.688 1 90.75 144 ALA B O 1
ATOM 2950 N N . ALA B 1 145 ? 11.375 -23.375 -11.633 1 90.88 145 ALA B N 1
ATOM 2951 C CA . ALA B 1 145 ? 10.148 -23.953 -12.172 1 90.88 145 ALA B CA 1
ATOM 2952 C C . ALA B 1 145 ? 8.992 -22.953 -12.094 1 90.88 145 ALA B C 1
ATOM 2954 O O . ALA B 1 145 ? 9.055 -21.984 -11.336 1 90.88 145 ALA B O 1
ATOM 2955 N N . THR B 1 146 ? 8.094 -23.141 -12.953 1 90.5 146 THR B N 1
ATOM 2956 C CA . THR B 1 146 ? 6.809 -22.453 -12.875 1 90.5 146 THR B CA 1
ATOM 2957 C C . THR B 1 146 ? 5.66 -23.453 -12.93 1 90.5 146 THR B C 1
ATOM 2959 O O . THR B 1 146 ? 5.746 -24.469 -13.625 1 90.5 146 THR B O 1
ATOM 2962 N N . LYS B 1 147 ? 4.574 -23.172 -12.234 1 92.31 147 LYS B N 1
ATOM 2963 C CA . LYS B 1 147 ? 3.488 -24.141 -12.148 1 92.31 147 LYS B CA 1
ATOM 2964 C C . LYS B 1 147 ? 2.172 -23.469 -11.781 1 92.31 147 LYS B C 1
ATOM 2966 O O . LYS B 1 147 ? 2.154 -22.516 -10.992 1 92.31 147 LYS B O 1
ATOM 2971 N N . TRP B 1 148 ? 1.17 -23.969 -12.391 1 94.5 148 TRP B N 1
ATOM 2972 C CA . TRP B 1 148 ? -0.178 -23.672 -11.914 1 94.5 148 TRP B CA 1
ATOM 2973 C C . TRP B 1 148 ? -0.528 -24.516 -10.695 1 94.5 148 TRP B C 1
ATOM 2975 O O . TRP B 1 148 ? -0.32 -25.734 -10.695 1 94.5 148 TRP B O 1
ATOM 2985 N N . TRP B 1 149 ? -1.058 -23.844 -9.711 1 96.31 149 TRP B N 1
ATOM 2986 C CA . TRP B 1 149 ? -1.539 -24.516 -8.508 1 96.31 149 TRP B CA 1
ATOM 2987 C C . TRP B 1 149 ? -3.025 -24.25 -8.297 1 96.31 149 TRP B C 1
ATOM 2989 O O . TRP B 1 149 ? -3.494 -23.125 -8.477 1 96.31 149 TRP B O 1
ATOM 2999 N N . PRO B 1 150 ? -3.754 -25.328 -7.949 1 98 150 PRO B N 1
ATOM 3000 C CA . PRO B 1 150 ? -5.062 -24.969 -7.395 1 98 150 PRO B CA 1
ATOM 3001 C C . PRO B 1 150 ? -4.957 -24.047 -6.191 1 98 150 PRO B C 1
ATOM 3003 O O . PRO B 1 150 ? -4.125 -24.25 -5.305 1 98 150 PRO B O 1
ATOM 3006 N N . ALA B 1 151 ? -5.77 -23.016 -6.211 1 98.25 151 ALA B N 1
ATOM 3007 C CA . ALA B 1 151 ? -5.734 -22.047 -5.121 1 98.25 151 ALA B CA 1
ATOM 3008 C C . ALA B 1 151 ? -5.902 -22.734 -3.77 1 98.25 151 ALA B C 1
ATOM 3010 O O . ALA B 1 151 ? -5.238 -22.375 -2.793 1 98.25 151 ALA B O 1
ATOM 3011 N N . GLU B 1 152 ? -6.742 -23.734 -3.715 1 98.31 152 GLU B N 1
ATOM 3012 C CA . GLU B 1 152 ? -7.012 -24.438 -2.463 1 98.31 152 GLU B CA 1
ATOM 3013 C C . GLU B 1 152 ? -5.785 -25.203 -1.979 1 98.31 152 GLU B C 1
ATOM 3015 O O . GLU B 1 152 ? -5.562 -25.344 -0.774 1 98.31 152 GLU B O 1
ATOM 3020 N N . ASP B 1 153 ? -4.984 -25.719 -2.912 1 97.94 153 ASP B N 1
ATOM 3021 C CA . ASP B 1 153 ? -3.744 -26.406 -2.547 1 97.94 153 ASP B CA 1
ATOM 3022 C C . ASP B 1 153 ? -2.746 -25.438 -1.921 1 97.94 153 ASP B C 1
ATOM 3024 O O . ASP B 1 153 ? -2.035 -25.781 -0.979 1 97.94 153 ASP B O 1
ATOM 3028 N N . VAL B 1 154 ? -2.711 -24.219 -2.43 1 97.44 154 VAL B N 1
ATOM 3029 C CA . VAL B 1 154 ? -1.825 -23.203 -1.867 1 97.44 154 VAL B CA 1
ATOM 3030 C C . VAL B 1 154 ? -2.305 -22.828 -0.47 1 97.44 154 VAL B C 1
ATOM 3032 O O . VAL B 1 154 ? -1.506 -22.734 0.466 1 97.44 154 VAL B O 1
ATOM 3035 N N . LEU B 1 155 ? -3.557 -22.688 -0.288 1 96.81 155 LEU B N 1
ATOM 3036 C CA . LEU B 1 155 ? -4.133 -22.25 0.98 1 96.81 155 LEU B CA 1
ATOM 3037 C C . LEU B 1 155 ? -3.896 -23.297 2.068 1 96.81 155 LEU B C 1
ATOM 3039 O O . LEU B 1 155 ? -3.68 -22.938 3.232 1 96.81 155 LEU B O 1
ATOM 3043 N N . SER B 1 156 ? -3.893 -24.531 1.696 1 95.31 156 SER B N 1
ATOM 3044 C CA . SER B 1 156 ? -3.787 -25.594 2.695 1 95.31 156 SER B CA 1
ATOM 3045 C C . SER B 1 156 ? -2.369 -26.141 2.764 1 95.31 156 SER B C 1
ATOM 3047 O O . SER B 1 156 ? -2.037 -26.906 3.676 1 95.31 156 SER B O 1
ATOM 3049 N N . GLY B 1 157 ? -1.566 -25.75 1.771 1 93.31 157 GLY B N 1
ATOM 3050 C CA . GLY B 1 157 ? -0.247 -26.359 1.663 1 93.31 157 GLY B CA 1
ATOM 3051 C C . GLY B 1 157 ? 0.841 -25.531 2.328 1 93.31 157 GLY B C 1
ATOM 3052 O O . GLY B 1 157 ? 0.549 -24.609 3.086 1 93.31 157 GLY B O 1
ATOM 3053 N N . ASP B 1 158 ? 2.084 -25.984 2.115 1 93.31 158 ASP B N 1
ATOM 3054 C CA . ASP B 1 158 ? 3.254 -25.359 2.723 1 93.31 158 ASP B CA 1
ATOM 3055 C C . ASP B 1 158 ? 3.816 -24.266 1.822 1 93.31 158 ASP B C 1
ATOM 3057 O O . ASP B 1 158 ? 4.855 -24.453 1.183 1 93.31 158 ASP B O 1
ATOM 3061 N N . PHE B 1 159 ? 3.111 -23.172 1.767 1 94.81 159 PHE B N 1
ATOM 3062 C CA . PHE B 1 159 ? 3.51 -21.984 1.025 1 94.81 159 PHE B CA 1
ATOM 3063 C C . PHE B 1 159 ? 3.664 -20.781 1.96 1 94.81 159 PHE B C 1
ATOM 3065 O O . PHE B 1 159 ? 3.15 -20.797 3.08 1 94.81 159 PHE B O 1
ATOM 3072 N N . HIS B 1 160 ? 4.457 -19.844 1.546 1 95.56 160 HIS B N 1
ATOM 3073 C CA . HIS B 1 160 ? 4.605 -18.625 2.316 1 95.56 160 HIS B CA 1
ATOM 3074 C C . HIS B 1 160 ? 3.248 -18.016 2.656 1 95.56 160 HIS B C 1
ATOM 3076 O O . HIS B 1 160 ? 2.363 -17.938 1.801 1 95.56 160 HIS B O 1
ATOM 3082 N N . PRO B 1 161 ? 3.021 -17.531 3.848 1 94.69 161 PRO B N 1
ATOM 3083 C CA . PRO B 1 161 ? 1.709 -17.016 4.246 1 94.69 161 PRO B CA 1
ATOM 3084 C C . PRO B 1 161 ? 1.265 -15.82 3.412 1 94.69 161 PRO B C 1
ATOM 3086 O O . PRO B 1 161 ? 0.064 -15.578 3.258 1 94.69 161 PRO B O 1
ATOM 3089 N N . ALA B 1 162 ? 2.152 -15.078 2.865 1 95.94 162 ALA B N 1
ATOM 3090 C CA . ALA B 1 162 ? 1.789 -13.938 2.029 1 95.94 162 ALA B CA 1
ATOM 3091 C C . ALA B 1 162 ? 1.048 -14.391 0.775 1 95.94 162 ALA B C 1
ATOM 3093 O O . ALA B 1 162 ? 0.156 -13.695 0.287 1 95.94 162 ALA B O 1
ATOM 3094 N N . LEU B 1 163 ? 1.425 -15.508 0.207 1 97.06 163 LEU B N 1
ATOM 3095 C CA . LEU B 1 163 ? 0.724 -16.047 -0.954 1 97.06 163 LEU B CA 1
ATOM 3096 C C . LEU B 1 163 ? -0.71 -16.422 -0.597 1 97.06 163 LEU B C 1
ATOM 3098 O O . LEU B 1 163 ? -1.639 -16.141 -1.356 1 97.06 163 LEU B O 1
ATOM 3102 N N . LYS B 1 164 ? -0.845 -17.062 0.565 1 96.69 164 LYS B N 1
ATOM 3103 C CA . LYS B 1 164 ? -2.176 -17.422 1.051 1 96.69 164 LYS B CA 1
ATOM 3104 C C . LYS B 1 164 ? -3.033 -16.172 1.258 1 96.69 164 LYS B C 1
ATOM 3106 O O . LYS B 1 164 ? -4.195 -16.141 0.842 1 96.69 164 LYS B O 1
ATOM 3111 N N . GLN B 1 165 ? -2.393 -15.234 1.845 1 96.12 165 GLN B N 1
ATOM 3112 C CA . GLN B 1 165 ? -3.102 -13.984 2.105 1 96.12 165 GLN B CA 1
ATOM 3113 C C . GLN B 1 165 ? -3.541 -13.32 0.805 1 96.12 165 GLN B C 1
ATOM 3115 O O . GLN B 1 165 ? -4.633 -12.75 0.73 1 96.12 165 GLN B O 1
ATOM 3120 N N . ALA B 1 166 ? -2.727 -13.328 -0.19 1 97.5 166 ALA B N 1
ATOM 3121 C CA . ALA B 1 166 ? -3.055 -12.711 -1.473 1 97.5 166 ALA B CA 1
ATOM 3122 C C . ALA B 1 166 ? -4.285 -13.367 -2.096 1 97.5 166 ALA B C 1
ATOM 3124 O O . ALA B 1 166 ? -5.137 -12.68 -2.668 1 97.5 166 ALA B O 1
ATOM 3125 N N . ILE B 1 167 ? -4.352 -14.664 -2.01 1 97.88 167 ILE B N 1
ATOM 3126 C CA . ILE B 1 167 ? -5.52 -15.375 -2.516 1 97.88 167 ILE B CA 1
ATOM 3127 C C . ILE B 1 167 ? -6.77 -14.898 -1.778 1 97.88 167 ILE B C 1
ATOM 3129 O O . ILE B 1 167 ? -7.805 -14.633 -2.4 1 97.88 167 ILE B O 1
ATOM 3133 N N . ARG B 1 168 ? -6.668 -14.766 -0.479 1 97.25 168 ARG B N 1
ATOM 3134 C CA . ARG B 1 168 ? -7.797 -14.312 0.324 1 97.25 168 ARG B CA 1
ATOM 3135 C C . ARG B 1 168 ? -8.164 -12.867 -0.021 1 97.25 168 ARG B C 1
ATOM 3137 O O . ARG B 1 168 ? -9.344 -12.5 -0 1 97.25 168 ARG B O 1
ATOM 3144 N N . ASP B 1 169 ? -7.184 -12.07 -0.268 1 97 169 ASP B N 1
ATOM 3145 C CA . ASP B 1 169 ? -7.441 -10.688 -0.666 1 97 169 ASP B CA 1
ATOM 3146 C C . ASP B 1 169 ? -8.18 -10.633 -2.002 1 97 169 ASP B C 1
ATOM 3148 O O . ASP B 1 169 ? -9.07 -9.805 -2.191 1 97 169 ASP B O 1
ATOM 3152 N N . VAL B 1 170 ? -7.797 -11.461 -2.963 1 96.69 170 VAL B N 1
ATOM 3153 C CA . VAL B 1 170 ? -8.484 -11.531 -4.25 1 96.69 170 VAL B CA 1
ATOM 3154 C C . VAL B 1 170 ? -9.945 -11.914 -4.035 1 96.69 170 VAL B C 1
ATOM 3156 O O . VAL B 1 170 ? -10.844 -11.328 -4.641 1 96.69 170 VAL B O 1
ATOM 3159 N N . ARG B 1 171 ? -10.164 -12.867 -3.133 1 96.75 171 ARG B N 1
ATOM 3160 C CA . ARG B 1 171 ? -11.523 -13.312 -2.855 1 96.75 171 ARG B CA 1
ATOM 3161 C C . ARG B 1 171 ? -12.359 -12.188 -2.252 1 96.75 171 ARG B C 1
ATOM 3163 O O . ARG B 1 171 ? -13.531 -12.023 -2.596 1 96.75 171 ARG B O 1
ATOM 3170 N N . ALA B 1 172 ? -11.789 -11.461 -1.364 1 96.5 172 ALA B N 1
ATOM 3171 C CA . ALA B 1 172 ? -12.484 -10.312 -0.78 1 96.5 172 ALA B CA 1
ATOM 3172 C C . ALA B 1 172 ? -12.781 -9.258 -1.838 1 96.5 172 ALA B C 1
ATOM 3174 O O . ALA B 1 172 ? -13.867 -8.664 -1.844 1 96.5 172 ALA B O 1
ATOM 3175 N N . ALA B 1 173 ? -11.836 -9 -2.707 1 95.75 173 ALA B N 1
ATOM 3176 C CA . ALA B 1 173 ? -12.031 -8.047 -3.793 1 95.75 173 ALA B CA 1
ATOM 3177 C C . ALA B 1 173 ? -13.18 -8.477 -4.703 1 95.75 173 ALA B C 1
ATOM 3179 O O . ALA B 1 173 ? -14 -7.652 -5.109 1 95.75 173 ALA B O 1
ATOM 3180 N N . ASP B 1 174 ? -13.219 -9.734 -5.004 1 96.06 174 ASP B N 1
ATOM 3181 C CA . ASP B 1 174 ? -14.281 -10.266 -5.848 1 96.06 174 ASP B CA 1
ATOM 3182 C C . ASP B 1 174 ? -15.648 -10.102 -5.188 1 96.06 174 ASP B C 1
ATOM 3184 O O . ASP B 1 174 ? -16.625 -9.781 -5.852 1 96.06 174 ASP B O 1
ATOM 3188 N N . ALA B 1 175 ? -15.672 -10.344 -3.869 1 97 175 ALA B N 1
ATOM 3189 C CA . ALA B 1 175 ? -16.922 -10.18 -3.135 1 97 175 ALA B CA 1
ATOM 3190 C C . ALA B 1 175 ? -17.406 -8.734 -3.184 1 97 175 ALA B C 1
ATOM 3192 O O . ALA B 1 175 ? -18.609 -8.477 -3.332 1 97 175 ALA B O 1
ATOM 3193 N N . PHE B 1 176 ? -16.562 -7.816 -3.068 1 97.62 176 PHE B N 1
ATOM 3194 C CA . PHE B 1 176 ? -16.953 -6.41 -3.141 1 97.62 176 PHE B CA 1
ATOM 3195 C C . PHE B 1 176 ? -17.438 -6.055 -4.543 1 97.62 176 PHE B C 1
ATOM 3197 O O . PHE B 1 176 ? -18.391 -5.305 -4.699 1 97.62 176 PHE B O 1
ATOM 3204 N N . LYS B 1 177 ? -16.734 -6.512 -5.543 1 96.19 177 LYS B N 1
ATOM 3205 C CA . LYS B 1 177 ? -17.141 -6.254 -6.918 1 96.19 177 LYS B CA 1
ATOM 3206 C C . LYS B 1 177 ? -18.578 -6.742 -7.16 1 96.19 177 LYS B C 1
ATOM 3208 O O . LYS B 1 177 ? -19.375 -6.047 -7.793 1 96.19 177 LYS B O 1
ATOM 3213 N N . ARG B 1 178 ? -18.859 -7.918 -6.645 1 97.31 178 ARG B N 1
ATOM 3214 C CA . ARG B 1 178 ? -20.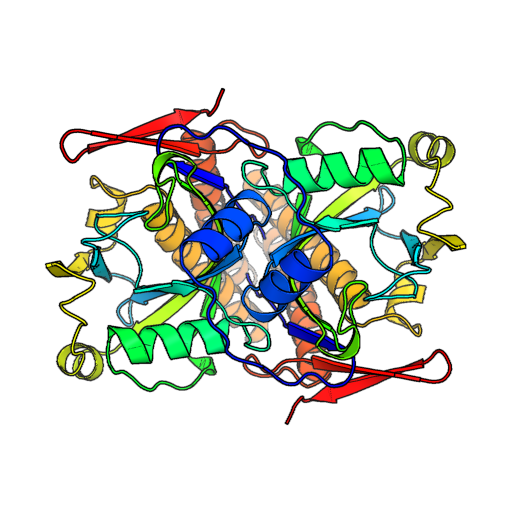203 -8.469 -6.785 1 97.31 178 ARG B CA 1
ATOM 3215 C C . ARG B 1 178 ? -21.234 -7.578 -6.098 1 97.31 178 ARG B C 1
ATOM 3217 O O . ARG B 1 178 ? -22.297 -7.305 -6.656 1 97.31 178 ARG B O 1
ATOM 3224 N N . LEU B 1 179 ? -20.891 -7.168 -4.91 1 98.38 179 LEU B N 1
ATOM 3225 C CA . LEU B 1 179 ? -21.781 -6.27 -4.188 1 98.38 179 LEU B CA 1
ATOM 3226 C C . LEU B 1 179 ? -22 -4.984 -4.977 1 98.38 179 LEU B C 1
ATOM 3228 O O . LEU B 1 179 ? -23.141 -4.543 -5.133 1 98.38 179 LEU B O 1
ATOM 3232 N N . ARG B 1 180 ? -20.984 -4.398 -5.43 1 98 180 ARG B N 1
ATOM 3233 C CA . ARG B 1 180 ? -21.062 -3.152 -6.184 1 98 180 ARG B CA 1
ATOM 3234 C C . ARG B 1 180 ? -21.953 -3.311 -7.414 1 98 180 ARG B C 1
ATOM 3236 O O . ARG B 1 180 ? -22.797 -2.459 -7.688 1 98 180 ARG B O 1
ATOM 3243 N N . GLU B 1 181 ? -21.75 -4.375 -8.125 1 97.94 181 GLU B N 1
ATOM 3244 C CA . GLU B 1 181 ? -22.547 -4.633 -9.32 1 97.94 181 GLU B CA 1
ATOM 3245 C C . GLU B 1 181 ? -24.031 -4.715 -8.984 1 97.94 181 GLU B C 1
ATOM 3247 O O . GLU B 1 181 ? -24.859 -4.16 -9.703 1 97.94 181 GLU B O 1
ATOM 3252 N N . LEU B 1 182 ? -24.344 -5.43 -7.938 1 98.5 182 LEU B N 1
ATOM 3253 C CA . LEU B 1 182 ? -25.719 -5.602 -7.52 1 98.5 182 LEU B CA 1
ATOM 3254 C C . LEU B 1 182 ? -26.344 -4.27 -7.109 1 98.5 182 LEU B C 1
ATOM 3256 O O . LEU B 1 182 ? -27.484 -3.979 -7.457 1 98.5 182 LEU B O 1
ATOM 3260 N N . VAL B 1 183 ? -25.625 -3.455 -6.379 1 98.56 183 VAL B N 1
ATOM 3261 C CA . VAL B 1 183 ? -26.109 -2.166 -5.902 1 98.56 183 VAL B CA 1
ATOM 3262 C C . VAL B 1 183 ? -26.328 -1.229 -7.086 1 98.56 183 VAL B C 1
ATOM 3264 O O . VAL B 1 183 ? -27.375 -0.572 -7.172 1 98.56 183 VAL B O 1
ATOM 3267 N N . VAL B 1 184 ? -25.406 -1.184 -7.984 1 97.69 184 VAL B N 1
ATOM 3268 C CA . VAL B 1 184 ? -25.484 -0.302 -9.141 1 97.69 184 VAL B CA 1
ATOM 3269 C C . VAL B 1 184 ? -26.672 -0.708 -10.023 1 97.69 184 VAL B C 1
ATOM 3271 O O . VAL B 1 184 ? -27.328 0.146 -10.617 1 97.69 184 VAL B O 1
ATOM 3274 N N . ALA B 1 185 ? -26.984 -1.953 -10.07 1 98.06 185 ALA B N 1
ATOM 3275 C CA . ALA B 1 185 ? -28.078 -2.475 -10.883 1 98.06 185 ALA B CA 1
ATOM 3276 C C . ALA B 1 185 ? -29.422 -2.266 -10.195 1 98.06 185 ALA B C 1
ATOM 3278 O O . ALA B 1 185 ? -30.469 -2.594 -10.75 1 98.06 185 ALA B O 1
ATOM 3279 N N . GLY B 1 186 ? -29.422 -1.762 -8.984 1 97.81 186 GLY B N 1
ATOM 3280 C CA . GLY B 1 186 ? -30.672 -1.541 -8.258 1 97.81 186 GLY B CA 1
ATOM 3281 C C . GLY B 1 186 ? -31.25 -2.811 -7.664 1 97.81 186 GLY B C 1
ATOM 3282 O O . GLY B 1 186 ? -32.469 -2.988 -7.621 1 97.81 186 GLY B O 1
ATOM 3283 N N . GLY B 1 187 ? -30.359 -3.705 -7.227 1 97.88 187 GLY B N 1
ATOM 3284 C CA . GLY B 1 187 ? -30.781 -4.984 -6.68 1 97.88 187 GLY B CA 1
ATOM 3285 C C . GLY B 1 187 ? -31.703 -4.848 -5.484 1 97.88 187 GLY B C 1
ATOM 3286 O O . GLY B 1 187 ? -31.641 -3.861 -4.746 1 97.88 187 GLY B O 1
ATOM 3287 N N . ALA B 1 188 ? -32.562 -5.879 -5.219 1 98.44 188 ALA B N 1
ATOM 3288 C CA . ALA B 1 188 ? -33.469 -5.914 -4.078 1 98.44 188 ALA B CA 1
ATOM 3289 C C . ALA B 1 188 ? -32.688 -6.012 -2.762 1 98.44 188 ALA B C 1
ATOM 3291 O O . ALA B 1 188 ? -31.578 -6.512 -2.729 1 98.44 188 ALA B O 1
ATOM 3292 N N . ASP B 1 189 ? -33.344 -5.535 -1.689 1 98.38 189 ASP B N 1
ATOM 3293 C CA . ASP B 1 189 ? -32.688 -5.504 -0.379 1 98.38 189 ASP B CA 1
ATOM 3294 C C . ASP B 1 189 ? -32.156 -6.887 0.007 1 98.38 189 ASP B C 1
ATOM 3296 O O . ASP B 1 189 ? -31.047 -7.012 0.515 1 98.38 189 ASP B O 1
ATOM 3300 N N . ALA B 1 190 ? -32.906 -7.875 -0.251 1 98.56 190 ALA B N 1
ATOM 3301 C CA . ALA B 1 190 ? -32.531 -9.227 0.153 1 98.56 190 ALA B CA 1
ATOM 3302 C C . ALA B 1 190 ? -31.25 -9.672 -0.57 1 98.56 190 ALA B C 1
ATOM 3304 O O . ALA B 1 190 ? -30.359 -10.266 0.038 1 98.56 190 ALA B O 1
ATOM 3305 N N . ASP B 1 191 ? -31.141 -9.398 -1.864 1 98.69 191 ASP B N 1
ATOM 3306 C CA . ASP B 1 191 ? -29.969 -9.773 -2.67 1 98.69 191 ASP B CA 1
ATOM 3307 C C . ASP B 1 191 ? -28.75 -8.969 -2.27 1 98.69 191 ASP B C 1
ATOM 3309 O O . ASP B 1 191 ? -27.641 -9.516 -2.148 1 98.69 191 ASP B O 1
ATOM 3313 N N . VAL B 1 192 ? -28.969 -7.711 -2.078 1 98.81 192 VAL B N 1
ATOM 3314 C CA . VAL B 1 192 ? -27.875 -6.824 -1.671 1 98.81 192 VAL B CA 1
ATOM 3315 C C . VAL B 1 192 ? -27.344 -7.25 -0.3 1 98.81 192 VAL B C 1
ATOM 3317 O O . VAL B 1 192 ? -26.141 -7.316 -0.084 1 98.81 192 VAL B O 1
ATOM 3320 N N . ALA B 1 193 ? -28.266 -7.562 0.578 1 98.81 193 ALA B N 1
ATOM 3321 C CA . ALA B 1 193 ? -27.875 -8 1.915 1 98.81 193 ALA B CA 1
ATOM 3322 C C . ALA B 1 193 ? -27.078 -9.297 1.855 1 98.81 193 ALA B C 1
ATOM 3324 O O . ALA B 1 193 ? -26.078 -9.461 2.572 1 98.81 193 ALA B O 1
ATOM 3325 N N . THR B 1 194 ? -27.516 -10.203 1.021 1 98.81 194 THR B N 1
ATOM 3326 C CA . THR B 1 194 ? -26.812 -11.469 0.865 1 98.81 194 THR B CA 1
ATOM 3327 C C . THR B 1 194 ? -25.391 -11.234 0.373 1 98.81 194 THR B C 1
ATOM 3329 O O . THR B 1 194 ? -24.438 -11.797 0.917 1 98.81 194 THR B O 1
ATOM 3332 N N . ALA B 1 195 ? -25.203 -10.359 -0.608 1 98.75 195 ALA B N 1
ATOM 3333 C CA . ALA B 1 195 ? -23.875 -10.031 -1.142 1 98.75 195 ALA B CA 1
ATOM 3334 C C . ALA B 1 195 ? -23.031 -9.312 -0.097 1 98.75 195 ALA B C 1
ATOM 3336 O O . ALA B 1 195 ? -21.828 -9.547 -0.01 1 98.75 195 ALA B O 1
ATOM 3337 N N . ALA B 1 196 ? -23.672 -8.469 0.654 1 98.75 196 ALA B N 1
ATOM 3338 C CA . ALA B 1 196 ? -22.969 -7.734 1.701 1 98.75 196 ALA B CA 1
ATOM 3339 C C . ALA B 1 196 ? -22.453 -8.68 2.785 1 98.75 196 ALA B C 1
ATOM 3341 O O . ALA B 1 196 ? -21.328 -8.531 3.266 1 98.75 196 ALA B O 1
ATOM 3342 N N . ARG B 1 197 ? -23.25 -9.617 3.207 1 98.81 197 ARG B N 1
ATOM 3343 C CA . ARG B 1 197 ? -22.828 -10.594 4.207 1 98.81 197 ARG B CA 1
ATOM 3344 C C . ARG B 1 197 ? -21.672 -11.445 3.699 1 98.81 197 ARG B C 1
ATOM 3346 O O . ARG B 1 197 ? -20.766 -11.773 4.453 1 98.81 197 ARG B O 1
ATOM 3353 N N . LEU B 1 198 ? -21.734 -11.781 2.389 1 98.44 198 LEU B N 1
ATOM 3354 C CA . LEU B 1 198 ? -20.625 -12.516 1.8 1 98.44 198 LEU B CA 1
ATOM 3355 C C . LEU B 1 198 ? -19.328 -11.695 1.85 1 98.44 198 LEU B C 1
ATOM 3357 O O . LEU B 1 198 ? -18.266 -12.227 2.152 1 98.44 198 LEU B O 1
ATOM 3361 N N . LEU B 1 199 ? -19.422 -10.414 1.541 1 97.94 199 LEU B N 1
ATOM 3362 C CA . LEU B 1 199 ? -18.266 -9.539 1.609 1 97.94 199 LEU B CA 1
ATOM 3363 C C . LEU B 1 199 ? -17.688 -9.5 3.021 1 97.94 199 LEU B C 1
ATOM 3365 O O . LEU B 1 199 ? -16.484 -9.664 3.213 1 97.94 199 LEU B O 1
ATOM 3369 N N . VAL B 1 200 ? -18.547 -9.281 3.975 1 98.12 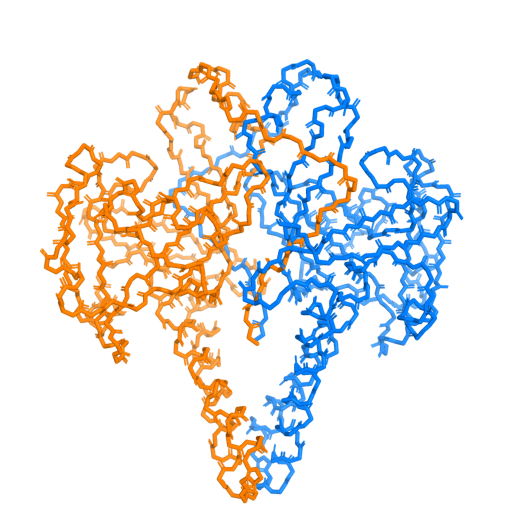200 VAL B N 1
ATOM 3370 C CA . VAL B 1 200 ? -18.094 -9.18 5.363 1 98.12 200 VAL B CA 1
ATOM 3371 C C . VAL B 1 200 ? -17.484 -10.5 5.805 1 98.12 200 VAL B C 1
ATOM 3373 O O . VAL B 1 200 ? -16.453 -10.516 6.488 1 98.12 200 VAL B O 1
ATOM 3376 N N . GLU B 1 201 ? -18.094 -11.602 5.395 1 97.56 201 GLU B N 1
ATOM 3377 C CA . GLU B 1 201 ? -17.562 -12.93 5.723 1 97.56 201 GLU B CA 1
ATOM 3378 C C . GLU B 1 201 ? -16.188 -13.148 5.082 1 97.56 201 GLU B C 1
ATOM 3380 O O . GLU B 1 201 ? -15.258 -13.602 5.75 1 97.56 201 GLU B O 1
ATOM 3385 N N . THR B 1 202 ? -16.094 -12.867 3.807 1 96.62 202 THR B N 1
ATOM 3386 C CA . THR B 1 202 ? -14.867 -13.086 3.066 1 96.62 202 THR B CA 1
ATOM 3387 C C . THR B 1 202 ? -13.758 -12.172 3.58 1 96.62 202 THR B C 1
ATOM 3389 O O . THR B 1 202 ? -12.633 -12.625 3.809 1 96.62 202 THR B O 1
ATOM 3392 N N . ALA B 1 203 ? -14.07 -10.906 3.775 1 95.75 203 ALA B N 1
ATOM 3393 C CA . ALA B 1 203 ? -13.102 -9.969 4.332 1 95.75 203 ALA B CA 1
ATOM 3394 C C . ALA B 1 203 ? -12.719 -10.352 5.758 1 95.75 203 ALA B C 1
ATOM 3396 O O . ALA B 1 203 ? -11.555 -10.211 6.152 1 95.75 203 ALA B O 1
ATOM 3397 N N . GLY B 1 204 ? -13.695 -10.773 6.504 1 94.31 204 GLY B N 1
ATOM 3398 C CA . GLY B 1 204 ? -13.422 -11.234 7.855 1 94.31 204 GLY B CA 1
ATOM 3399 C C . GLY B 1 204 ? -12.484 -12.43 7.906 1 94.31 204 GLY B C 1
ATOM 3400 O O . GLY B 1 204 ? -11.586 -12.477 8.742 1 94.31 204 GLY B O 1
ATOM 3401 N N . ALA B 1 205 ? -12.742 -13.414 7.074 1 94.12 205 ALA B N 1
ATOM 3402 C CA . ALA B 1 205 ? -11.875 -14.586 6.992 1 94.12 205 ALA B CA 1
ATOM 3403 C C . ALA B 1 205 ? -10.453 -14.203 6.598 1 94.12 205 ALA B C 1
ATOM 3405 O O . ALA B 1 205 ? -9.484 -14.734 7.145 1 94.12 205 ALA B O 1
ATOM 3406 N N . ARG B 1 206 ? -10.359 -13.32 5.652 1 93.56 206 ARG B N 1
ATOM 3407 C CA . ARG B 1 206 ? -9.07 -12.781 5.23 1 93.56 206 ARG B CA 1
ATOM 3408 C C . ARG B 1 206 ? -8.32 -12.164 6.406 1 93.56 206 ARG B C 1
ATOM 3410 O O . ARG B 1 206 ? -7.148 -12.461 6.629 1 93.56 206 ARG B O 1
ATOM 3417 N N . ASP B 1 207 ? -9.008 -11.297 7.141 1 92.62 207 ASP B N 1
ATOM 3418 C CA . ASP B 1 207 ? -8.391 -10.602 8.266 1 92.62 207 ASP B CA 1
ATOM 3419 C C . ASP B 1 207 ? -8.031 -11.578 9.383 1 92.62 207 ASP B C 1
ATOM 3421 O O . ASP B 1 207 ? -6.949 -11.492 9.969 1 92.62 207 ASP B O 1
ATOM 3425 N N . ALA B 1 208 ? -8.883 -12.516 9.672 1 92.25 208 ALA B N 1
ATOM 3426 C CA . ALA B 1 208 ? -8.672 -13.484 10.742 1 92.25 208 ALA B CA 1
ATOM 3427 C C . ALA B 1 208 ? -7.48 -14.391 10.43 1 92.25 208 ALA B C 1
ATOM 3429 O O . ALA B 1 208 ? -6.75 -14.797 11.336 1 92.25 208 ALA B O 1
ATOM 3430 N N . ALA B 1 209 ? -7.316 -14.703 9.195 1 91.75 209 ALA B N 1
ATOM 3431 C CA . ALA B 1 209 ? -6.258 -15.625 8.805 1 91.75 209 ALA B CA 1
ATOM 3432 C C . ALA B 1 209 ? -4.883 -15.055 9.133 1 91.75 209 ALA B C 1
ATOM 3434 O O . ALA B 1 209 ? -4.035 -15.75 9.695 1 91.75 209 ALA B O 1
ATOM 3435 N N . VAL B 1 210 ? -4.641 -13.805 8.812 1 90.69 210 VAL B N 1
ATOM 3436 C CA . VAL B 1 210 ? -3.334 -13.211 9.078 1 90.69 210 VAL B CA 1
ATOM 3437 C C . VAL B 1 210 ? -3.195 -12.914 10.57 1 90.69 210 VAL B C 1
ATOM 3439 O O . VAL B 1 210 ? -2.113 -13.062 11.141 1 90.69 210 VAL B O 1
ATOM 3442 N N . ASP B 1 211 ? -4.27 -12.516 11.219 1 89.56 211 ASP B N 1
ATOM 3443 C CA . ASP B 1 211 ? -4.254 -12.234 12.648 1 89.56 211 ASP B CA 1
ATOM 3444 C C . ASP B 1 211 ? -3.91 -13.492 13.445 1 89.56 211 ASP B C 1
ATOM 3446 O O . ASP B 1 211 ? -3.268 -13.414 14.5 1 89.56 211 ASP B O 1
ATOM 3450 N N . ALA B 1 212 ? -4.34 -14.609 12.961 1 89.06 212 ALA B N 1
ATOM 3451 C CA . ALA B 1 212 ? -4.117 -15.875 13.656 1 89.06 212 ALA B CA 1
ATOM 3452 C C . ALA B 1 212 ? -2.645 -16.281 13.594 1 89.06 212 ALA B C 1
ATOM 3454 O O . ALA B 1 212 ? -2.18 -17.062 14.422 1 89.06 212 ALA B O 1
ATOM 3455 N N . LEU B 1 213 ? -1.933 -15.805 12.656 1 86.88 213 LEU B N 1
ATOM 3456 C CA . LEU B 1 213 ? -0.531 -16.172 12.492 1 86.88 213 LEU B CA 1
ATOM 3457 C C . LEU B 1 213 ? 0.362 -15.344 13.406 1 86.88 213 LEU B C 1
ATOM 3459 O O . LEU B 1 213 ? 1.562 -15.602 13.508 1 86.88 213 LEU B O 1
ATOM 3463 N N . GLY B 1 214 ? -0.2 -14.414 14.227 1 67.81 214 GLY B N 1
ATOM 3464 C CA . GLY B 1 214 ? 0.571 -13.664 15.203 1 67.81 214 GLY B CA 1
ATOM 3465 C C . GLY B 1 214 ? 0.49 -12.164 15 1 67.81 214 GLY B C 1
ATOM 3466 O O . GLY B 1 214 ? 0.991 -11.391 15.82 1 67.81 214 GLY B O 1
ATOM 3467 N N . GLY B 1 215 ? -0.166 -11.68 13.969 1 62.41 215 GLY B N 1
ATOM 3468 C CA . GLY B 1 215 ? -0.159 -10.258 13.695 1 62.41 215 GLY B CA 1
ATOM 3469 C C . GLY B 1 215 ? -1.437 -9.555 14.125 1 62.41 215 GLY B C 1
ATOM 3470 O O . GLY B 1 215 ? -1.917 -8.656 13.438 1 62.41 215 GLY B O 1
ATOM 3471 N N . ALA B 1 216 ? -1.896 -10.031 15.375 1 64 216 ALA B N 1
ATOM 3472 C CA . ALA B 1 216 ? -3.068 -9.242 15.75 1 64 216 ALA B CA 1
ATOM 3473 C C . ALA B 1 216 ? -2.674 -7.82 16.125 1 64 216 ALA B C 1
ATOM 3475 O O . ALA B 1 216 ? -1.534 -7.566 16.516 1 64 216 ALA B O 1
ATOM 3476 N N . ASP B 1 217 ? -3.508 -6.797 15.828 1 65 217 ASP B N 1
ATOM 3477 C CA . ASP B 1 217 ? -3.365 -5.406 16.25 1 65 217 ASP B CA 1
ATOM 3478 C C . ASP B 1 217 ? -2.146 -4.758 15.609 1 65 217 ASP B C 1
ATOM 3480 O O . ASP B 1 217 ? -1.392 -4.043 16.266 1 65 217 ASP B O 1
ATOM 3484 N N . GLY B 1 218 ? -1.926 -5.281 14.352 1 71.25 218 GLY B N 1
ATOM 3485 C CA . GLY B 1 218 ? -0.837 -4.629 13.648 1 71.25 218 GLY B CA 1
ATOM 3486 C C . GLY B 1 218 ? 0.495 -5.332 13.82 1 71.25 218 GLY B C 1
ATOM 3487 O O . GLY B 1 218 ? 1.5 -4.922 13.234 1 71.25 218 GLY B O 1
ATOM 3488 N N . ALA B 1 219 ? 0.547 -6.383 14.602 1 86.81 219 ALA B N 1
ATOM 3489 C CA . ALA B 1 219 ? 1.789 -7.129 14.781 1 86.81 219 ALA B CA 1
ATOM 3490 C C . ALA B 1 219 ? 2.168 -7.879 13.508 1 86.81 219 ALA B C 1
ATOM 3492 O O . ALA B 1 219 ? 1.301 -8.414 12.812 1 86.81 219 ALA B O 1
ATOM 3493 N N . PRO B 1 220 ? 3.424 -7.953 13.32 1 93.06 220 PRO B N 1
ATOM 3494 C CA . PRO B 1 220 ? 3.859 -8.648 12.109 1 93.06 220 PRO B CA 1
ATOM 3495 C C . PRO B 1 220 ? 3.77 -10.164 12.227 1 93.06 220 PRO B C 1
ATOM 3497 O O . PRO B 1 220 ? 3.639 -10.695 13.336 1 93.06 220 PRO B O 1
ATOM 3500 N N . VAL B 1 221 ? 3.752 -10.859 11.164 1 94.12 221 VAL B N 1
ATOM 3501 C CA . VAL B 1 221 ? 3.84 -12.312 11.078 1 94.12 221 VAL B CA 1
ATOM 3502 C C . VAL B 1 221 ? 5.301 -12.734 10.961 1 94.12 221 VAL B C 1
ATOM 3504 O O . VAL B 1 221 ? 5.973 -12.406 9.977 1 94.12 221 VAL B O 1
ATOM 3507 N N . ALA B 1 222 ? 5.785 -13.445 11.914 1 93.81 222 ALA B N 1
ATOM 3508 C CA . ALA B 1 222 ? 7.121 -14.023 11.82 1 93.81 222 ALA B CA 1
ATOM 3509 C C . ALA B 1 222 ? 7.098 -15.359 11.078 1 93.81 222 ALA B C 1
ATOM 3511 O O . ALA B 1 222 ? 6.34 -16.266 11.445 1 93.81 222 ALA B O 1
ATOM 3512 N N . VAL B 1 223 ? 7.906 -15.453 10.055 1 94.19 223 VAL B N 1
ATOM 3513 C CA . VAL B 1 223 ? 7.914 -16.625 9.188 1 94.19 223 VAL B CA 1
ATOM 3514 C C . VAL B 1 223 ? 9.266 -17.328 9.273 1 94.19 223 VAL B C 1
ATOM 3516 O O . VAL B 1 223 ? 10.312 -16.672 9.195 1 94.19 223 VAL B O 1
ATOM 3519 N N . SER B 1 224 ? 9.242 -18.531 9.5 1 91.19 224 SER B N 1
ATOM 3520 C CA . SER B 1 224 ? 10.438 -19.359 9.414 1 91.19 224 SER B CA 1
ATOM 3521 C C . SER B 1 224 ? 10.281 -20.453 8.352 1 91.19 224 SER B C 1
ATOM 3523 O O . SER B 1 224 ? 9.188 -20.969 8.141 1 91.19 224 SER B O 1
ATOM 3525 N N . PHE B 1 225 ? 11.352 -20.562 7.652 1 83.81 225 PHE B N 1
ATOM 3526 C CA . PHE B 1 225 ? 11.383 -21.609 6.633 1 83.81 225 PHE B CA 1
ATOM 3527 C C . PHE B 1 225 ? 12.531 -22.578 6.875 1 83.81 225 PHE B C 1
ATOM 3529 O O . PHE B 1 225 ? 13.695 -22.188 6.848 1 83.81 225 PHE B O 1
ATOM 3536 N N . ALA B 1 226 ? 12.164 -23.781 7.191 1 81.62 226 ALA B N 1
ATOM 3537 C CA . ALA B 1 226 ? 13.156 -24.828 7.422 1 81.62 226 ALA B CA 1
ATOM 3538 C C . ALA B 1 226 ? 12.656 -26.172 6.902 1 81.62 226 ALA B C 1
ATOM 3540 O O . ALA B 1 226 ? 11.484 -26.531 7.09 1 81.62 226 ALA B O 1
ATOM 3541 N N . ASN B 1 227 ? 13.523 -26.875 6.219 1 81.19 227 ASN B N 1
ATOM 3542 C CA . ASN B 1 227 ? 13.25 -28.219 5.727 1 81.19 227 ASN B CA 1
ATOM 3543 C C . ASN B 1 227 ? 12 -28.25 4.848 1 81.19 227 ASN B C 1
ATOM 3545 O O . ASN B 1 227 ? 11.148 -29.125 5.004 1 81.19 227 ASN B O 1
ATOM 3549 N N . GLY B 1 228 ? 11.805 -27.188 4.043 1 76.62 228 GLY B N 1
ATOM 3550 C CA . GLY B 1 228 ? 10.695 -27.141 3.105 1 76.62 228 GLY B CA 1
ATOM 3551 C C . GLY B 1 228 ? 9.375 -26.797 3.764 1 76.62 228 GLY B C 1
ATOM 3552 O O . GLY B 1 228 ? 8.312 -26.953 3.156 1 76.62 228 GLY B O 1
ATOM 3553 N N . ARG B 1 229 ? 9.453 -26.359 4.977 1 86.56 229 ARG B N 1
ATOM 3554 C CA . ARG B 1 229 ? 8.234 -26.062 5.719 1 86.56 229 ARG B CA 1
ATOM 3555 C C . ARG B 1 229 ? 8.266 -24.641 6.273 1 86.56 229 ARG B C 1
ATOM 3557 O O . ARG B 1 229 ? 9.297 -24.188 6.758 1 86.56 229 ARG B O 1
ATOM 3564 N N . TYR B 1 230 ? 7.07 -24.094 6.09 1 89.56 230 TYR B N 1
ATOM 3565 C CA . TYR B 1 230 ? 6.91 -22.781 6.715 1 89.56 230 TYR B CA 1
ATOM 3566 C C . TYR B 1 230 ? 6.277 -22.922 8.094 1 89.56 230 TYR B C 1
ATOM 3568 O O . TYR B 1 230 ? 5.316 -23.672 8.273 1 89.56 230 TYR B O 1
ATOM 3576 N N . THR B 1 231 ? 6.863 -22.203 9.086 1 87.25 231 THR B N 1
ATOM 3577 C CA . THR B 1 231 ? 6.242 -22 10.391 1 87.25 231 THR B CA 1
ATOM 3578 C C . THR B 1 231 ? 6.074 -20.516 10.688 1 87.25 231 THR B C 1
ATOM 3580 O O . THR B 1 231 ? 6.832 -19.688 10.188 1 87.25 231 THR B O 1
ATOM 3583 N N . TYR B 1 232 ? 5.086 -20.297 11.375 1 83.88 232 TYR B N 1
ATOM 3584 C CA . TYR B 1 232 ? 4.77 -18.891 11.656 1 83.88 232 TYR B CA 1
ATOM 3585 C C . TYR B 1 232 ? 4.34 -18.719 13.102 1 83.88 232 TYR B C 1
ATOM 3587 O O . TYR B 1 232 ? 3.855 -19.656 13.742 1 83.88 232 TYR B O 1
ATOM 3595 N N . ARG B 1 233 ? 4.719 -17.531 13.617 1 77.69 233 ARG B N 1
ATOM 3596 C CA . ARG B 1 233 ? 4.309 -17.141 14.961 1 77.69 233 ARG B CA 1
ATOM 3597 C C . ARG B 1 233 ? 4.078 -15.633 15.039 1 77.69 233 ARG B C 1
ATOM 3599 O O . ARG B 1 233 ? 4.418 -14.898 14.109 1 77.69 233 ARG B O 1
ATOM 3606 N N . ARG B 1 234 ? 3.408 -15.344 16.141 1 72.56 234 ARG B N 1
ATOM 3607 C CA . ARG B 1 234 ? 3.338 -13.93 16.469 1 72.56 234 ARG B CA 1
ATOM 3608 C C . ARG B 1 234 ? 4.727 -13.359 16.75 1 72.56 234 ARG B C 1
ATOM 3610 O O . ARG B 1 234 ? 5.5 -13.953 17.516 1 72.56 234 ARG B O 1
ATOM 3617 N N . ALA B 1 235 ? 5.082 -12.32 15.984 1 64.56 235 ALA B N 1
ATOM 3618 C CA . ALA B 1 235 ? 6.383 -11.719 16.25 1 64.56 235 ALA B CA 1
ATOM 3619 C C . ALA B 1 235 ? 6.426 -11.117 17.656 1 64.56 235 ALA B C 1
ATOM 3621 O O . ALA B 1 235 ? 5.414 -10.609 18.141 1 64.56 235 ALA B O 1
ATOM 3622 N N . ALA B 1 236 ? 7.445 -11.281 18.578 1 57.12 236 ALA B N 1
ATOM 3623 C CA . ALA B 1 236 ? 7.656 -10.789 19.938 1 57.12 236 ALA B CA 1
ATOM 3624 C C . ALA B 1 236 ? 7.648 -9.266 19.969 1 57.12 236 ALA B C 1
ATOM 3626 O O . ALA B 1 236 ? 8 -8.609 18.984 1 57.12 236 ALA B O 1
#

pLDDT: mean 92.76, std 7.19, range [57.09, 98.81]

Organism: Emiliania huxleyi (strain CCMP1516) (NCBI:txid280463)

Secondary structure (DSSP, 8-state):
-----EEEES----------HHHHHHHHHH-PEEEEEEEEE-TTSSEEEEEEE-STT--SEE-EEEE--TT--HHHHHHHHHHHHH-----GGG-EEEEEEEEEES--SSSSGGG-EEEEEEEEEEE--HHHHHT----TTTEEEEEEEEHHHHHHSS--HHHHHHHHHHHHHHHHHHHHHHHHTT--HHHHHHHHHHHHHHHHHHHHHHHHHS-STTPPEEEEEETTEEEEEE--/-----EEEES----------HHHHHHHHHH-PEEEEEEEEE-TTSSEEEEEEE-STT--SEE-EEEE--TT--HHHHHHHHHHHHH-----GGG-EEEEEEEEEES--SSSSGGG-EEEEEEEEEEE--HHHHHT----TTTEEEEEEEEHHHHHHSS--HHHHHHHHHHHHHHHHHHHHHHHHTT--HHHHHHHHHHHHHHHHHHHHHHIIIIIGGGPPEEEEEETTEEEEEE--